Protein AF-0000000087424958 (afdb_homodimer)

Secondary structure (DSSP, 8-state):
--------------------TT----GGGGGSTTB-TTHHHHS-HHHHHHHHHHHT--HHHHHT--GGGS-HHHHHHHHHHHHHTT-HHHHHHHHHHHHT-SS--TTB-HHHHHHHHHHHHHHTT-HHHHHHHHHHHHHH-TT-HHHHHHHHHHHHHHTTS--HHHHHHHHH-TT-HHHHHHHHHHHHHTT-HHHHHHHHHHHHHHHHHHT-HHHHHHHHHHHHHHHHS--------------/--------------------TT----GGGGGSTTB-TTHHHHS-HHHHHHHHHHHT--HHHHHT--GGGS-HHHHHHHHHHHHHTT-HHHHHHHHHHHHT-SS--TTB-HHHHHHHHHHHHHHTT-HHHHHHHHHHHHHH-TT-HHHHHHHHHHHHHHTTS--HHHHHHHHH-TT-HHHHHHHHHHHHHTT-HHHHHHHHHHHHHHHHHHT-HHHHHHHHHHHHHHHHS--------------

Foldseek 3Di:
DCPPPPPPDDPCPPCPDDPDPVPVDCLVCLPDFFFPVCCVVPDDPVRSVLLVCLLQDDPVVLVPDDLVPDALSNLQSNLNNCVVVVNLVVSLVSLVVSLPDPDDDPTTDNLRSLLVSLVSCVVVVVLVVSLVSLVVSCVVVVVPLSSLLSNQLSVCVVVPHDNVSVVVSCVVPVLDLVSLLVSLVVCVVVVVLVVSVVSLVSSCVSCVVNVPVVSVVSSVVVVVVSVPPDPPPPPPPPPPPPD/DPPPPPPPPDPPPVPPDPPDPVPVDCLVCLPDFFWPVCCVVPDDPVRSVLLVCLLQDDPVVLVPDDLVVDALSNLQSNLNNCVVVVNLVVSLVSLVVSLPDPDDDPTTDNLRSLLVSLVSCVVVVVLVVSLVSLVVSCVVVVVPLSSLLSNQLSVCVVVPHDNVSVVVSCVVPVLDLVSLLVSLVVCVVVVVLVVSVVSLVSSCVSCVVNVPVVSVVVSVVVVVVSVPPDPPPPPPPPPPPPD

Structure (mmCIF, N/CA/C/O backbone):
data_AF-0000000087424958-model_v1
#
loop_
_entity.id
_entity.type
_entity.pdbx_description
1 polymer 'Tetratricopeptide repeat protein'
#
loop_
_atom_site.group_PDB
_atom_site.id
_atom_site.type_symbol
_atom_site.label_atom_id
_atom_site.label_alt_id
_atom_site.label_comp_id
_atom_site.label_asym_id
_atom_site.label_entity_id
_atom_site.label_seq_id
_atom_site.pdbx_PDB_ins_code
_atom_site.Cartn_x
_atom_site.Cartn_y
_atom_site.Cartn_z
_atom_site.occupancy
_atom_site.B_iso_or_equiv
_atom_site.auth_seq_id
_atom_site.auth_comp_id
_atom_site.auth_asym_id
_atom_site.auth_atom_id
_atom_site.pdbx_PDB_model_num
ATOM 1 N N . MET A 1 1 ? 27.172 68.875 25.125 1 27.11 1 MET A N 1
ATOM 2 C CA . MET A 1 1 ? 26.266 68.562 24.031 1 27.11 1 MET A CA 1
ATOM 3 C C . MET A 1 1 ? 26.5 67.125 23.5 1 27.11 1 MET A C 1
ATOM 5 O O . MET A 1 1 ? 27.469 66.875 22.766 1 27.11 1 MET A O 1
ATOM 9 N N . ASP A 1 2 ? 26.484 66.125 24.422 1 27.16 2 ASP A N 1
ATOM 10 C CA . ASP A 1 2 ? 27 64.812 24.609 1 27.16 2 ASP A CA 1
ATOM 11 C C . ASP A 1 2 ? 26.281 63.812 23.688 1 27.16 2 ASP A C 1
ATOM 13 O O . ASP A 1 2 ? 25.094 63.531 23.875 1 27.16 2 ASP A O 1
ATOM 17 N N . ASP A 1 3 ? 26.516 64 22.328 1 30.28 3 ASP A N 1
ATOM 18 C CA . ASP A 1 3 ? 25.922 63.375 21.172 1 30.28 3 ASP A CA 1
ATOM 19 C C . ASP A 1 3 ? 26.031 61.844 21.266 1 30.28 3 ASP A C 1
ATOM 21 O O . ASP A 1 3 ? 27.125 61.281 21.156 1 30.28 3 ASP A O 1
ATOM 25 N N . THR A 1 4 ? 25.312 61.312 22.25 1 31.52 4 THR A N 1
ATOM 26 C CA . THR A 1 4 ? 25.281 59.906 22.609 1 31.52 4 THR A CA 1
ATOM 27 C C . THR A 1 4 ? 25 59.031 21.391 1 31.52 4 THR A C 1
ATOM 29 O O . THR A 1 4 ? 23.938 59.125 20.781 1 31.52 4 THR A O 1
ATOM 32 N N . THR A 1 5 ? 26.047 58.75 20.625 1 31.78 5 THR A N 1
ATOM 33 C CA . THR A 1 5 ? 26.125 57.938 19.406 1 31.78 5 THR A CA 1
ATOM 34 C C . THR A 1 5 ? 25.438 56.594 19.625 1 31.78 5 THR A C 1
ATOM 36 O O . THR A 1 5 ? 25.781 55.875 20.562 1 31.78 5 THR A O 1
ATOM 39 N N . ILE A 1 6 ? 24.172 56.5 19.203 1 34.47 6 ILE A N 1
ATOM 40 C CA . ILE A 1 6 ? 23.281 55.312 19.203 1 34.47 6 ILE A CA 1
ATOM 41 C C . ILE A 1 6 ? 24 54.125 18.609 1 34.47 6 ILE A C 1
ATOM 43 O O . ILE A 1 6 ? 24.5 54.188 17.484 1 34.47 6 ILE A O 1
ATOM 47 N N . ASP A 1 7 ? 24.656 53.25 19.406 1 30 7 ASP A N 1
ATOM 48 C CA . ASP A 1 7 ? 25.344 52.031 19.047 1 30 7 ASP A CA 1
ATOM 49 C C . ASP A 1 7 ? 24.422 51.094 18.266 1 30 7 ASP A C 1
ATOM 51 O O . ASP A 1 7 ? 23.359 50.719 18.766 1 30 7 ASP A O 1
ATOM 55 N N . PRO A 1 8 ? 24.453 51.062 16.906 1 28.62 8 PRO A N 1
ATOM 56 C CA . PRO A 1 8 ? 23.578 50.25 16.047 1 28.62 8 PRO A CA 1
ATOM 57 C C . PRO A 1 8 ? 23.562 48.781 16.422 1 28.62 8 PRO A C 1
ATOM 59 O O . PRO A 1 8 ? 24.609 48.219 16.766 1 28.62 8 PRO A O 1
ATOM 62 N N . GLN A 1 9 ? 22.516 48.281 17.125 1 25.95 9 GLN A N 1
ATOM 63 C CA . GLN A 1 9 ? 22.188 46.938 17.562 1 25.95 9 GLN A CA 1
ATOM 64 C C . GLN A 1 9 ? 22.391 45.906 16.422 1 25.95 9 GLN A C 1
ATOM 66 O O . GLN A 1 9 ? 21.922 46.125 15.312 1 25.95 9 GLN A O 1
ATOM 71 N N . THR A 1 10 ? 23.516 45.094 16.422 1 26.27 10 THR A N 1
ATOM 72 C CA . THR A 1 10 ? 24.031 44 15.594 1 26.27 10 THR A CA 1
ATOM 73 C C . THR A 1 10 ? 22.969 42.938 15.398 1 26.27 10 THR A C 1
ATOM 75 O O . THR A 1 10 ? 22.453 42.375 16.375 1 26.27 10 THR A O 1
ATOM 78 N N . PRO A 1 11 ? 22.266 42.844 14.188 1 26.3 11 PRO A N 1
ATOM 79 C CA . PRO A 1 11 ? 21.234 41.875 13.844 1 26.3 11 PRO A CA 1
ATOM 80 C C . PRO A 1 11 ? 21.703 40.438 13.984 1 26.3 11 PRO A C 1
ATOM 82 O O . PRO A 1 11 ? 22.812 40.094 13.57 1 26.3 11 PRO A O 1
ATOM 85 N N . HIS A 1 12 ? 21.562 39.75 15.109 1 25.73 12 HIS A N 1
ATOM 86 C CA . HIS A 1 12 ? 21.891 38.375 15.352 1 25.73 12 HIS A CA 1
ATOM 87 C C . HIS A 1 12 ? 21.281 37.469 14.281 1 25.73 12 HIS A C 1
ATOM 89 O O . HIS A 1 12 ? 20.062 37.281 14.211 1 25.73 12 HIS A O 1
ATOM 95 N N . ASN A 1 13 ? 21.891 37.375 13.07 1 24.31 13 ASN A N 1
ATOM 96 C CA . ASN A 1 13 ? 21.719 36.469 11.945 1 24.31 13 ASN A CA 1
ATOM 97 C C . ASN A 1 13 ? 21.719 35 12.391 1 24.31 13 ASN A C 1
ATOM 99 O O . ASN A 1 13 ? 22.781 34.406 12.625 1 24.31 13 ASN A O 1
ATOM 103 N N . SER A 1 14 ? 20.969 34.562 13.367 1 23.72 14 SER A N 1
ATOM 104 C CA . SER A 1 14 ? 21.062 33.156 13.797 1 23.72 14 SER A CA 1
ATOM 105 C C . SER A 1 14 ? 20.906 32.219 12.617 1 23.72 14 SER A C 1
ATOM 107 O O . SER A 1 14 ? 19.859 32.188 11.969 1 23.72 14 SER A O 1
ATOM 109 N N . LYS A 1 15 ? 22.047 31.766 11.977 1 29.19 15 LYS A N 1
ATOM 110 C CA . LYS A 1 15 ? 22.297 30.688 11.031 1 29.19 15 LYS A CA 1
ATOM 111 C C . LYS A 1 15 ? 21.531 29.422 11.422 1 29.19 15 LYS A C 1
ATOM 113 O O . LYS A 1 15 ? 21.906 28.734 12.375 1 29.19 15 LYS A O 1
ATOM 118 N N . GLN A 1 16 ? 20.25 29.312 11.289 1 27.45 16 GLN A N 1
ATOM 119 C CA . GLN A 1 16 ? 19.672 27.984 11.523 1 27.45 16 GLN A CA 1
ATOM 120 C C . GLN A 1 16 ? 20.438 26.906 10.766 1 27.45 16 GLN A C 1
ATOM 122 O O . GLN A 1 16 ? 20.719 27.062 9.578 1 27.45 16 GLN A O 1
ATOM 127 N N . PRO A 1 17 ? 21.188 25.922 11.328 1 28.5 17 PRO A N 1
ATOM 128 C CA . PRO A 1 17 ? 22.125 25.016 10.688 1 28.5 17 PRO A CA 1
ATOM 129 C C . PRO A 1 17 ? 21.547 24.344 9.438 1 28.5 17 PRO A C 1
ATOM 131 O O . PRO A 1 17 ? 20.344 24.109 9.359 1 28.5 17 PRO A O 1
ATOM 134 N N . ARG A 1 18 ? 22.172 24.5 8.242 1 28.48 18 ARG A N 1
ATOM 135 C CA . ARG A 1 18 ? 22.047 23.812 6.957 1 28.48 18 ARG A CA 1
ATOM 136 C C . ARG A 1 18 ? 21.969 22.312 7.137 1 28.48 18 ARG A C 1
ATOM 138 O O . ARG A 1 18 ? 22.922 21.688 7.629 1 28.48 18 ARG A O 1
ATOM 145 N N . ARG A 1 19 ? 20.875 21.703 7.43 1 31 19 ARG A N 1
ATOM 146 C CA . ARG A 1 19 ? 20.875 20.25 7.426 1 31 19 ARG A CA 1
ATOM 147 C C . ARG A 1 19 ? 21.656 19.703 6.242 1 31 19 ARG A C 1
ATOM 149 O O . ARG A 1 19 ? 21.406 20.078 5.094 1 31 19 ARG A O 1
ATOM 156 N N . SER A 1 20 ? 22.984 19.281 6.406 1 27.84 20 SER A N 1
ATOM 157 C CA . SER A 1 20 ? 23.953 18.812 5.418 1 27.84 20 SER A CA 1
ATOM 158 C C . SER A 1 20 ? 23.328 17.812 4.461 1 27.84 20 SER A C 1
ATOM 160 O O . SER A 1 20 ? 22.5 16.984 4.863 1 27.84 20 SER A O 1
ATOM 162 N N . ILE A 1 21 ? 23.391 17.875 3.168 1 31.47 21 ILE A N 1
ATOM 163 C CA . ILE A 1 21 ? 23.188 17.047 1.989 1 31.47 21 ILE A CA 1
ATOM 164 C C . ILE A 1 21 ? 23.75 15.648 2.24 1 31.47 21 ILE A C 1
ATOM 166 O O . ILE A 1 21 ? 23.266 14.664 1.678 1 31.47 21 ILE A O 1
ATOM 170 N N . GLU A 1 22 ? 24.953 15.422 2.832 1 31.11 22 GLU A N 1
ATOM 171 C CA . GLU A 1 22 ? 25.688 14.195 3.139 1 31.11 22 GLU A CA 1
ATOM 172 C C . GLU A 1 22 ? 24.812 13.211 3.908 1 31.11 22 GLU A C 1
ATOM 174 O O . GLU A 1 22 ? 25.031 11.992 3.844 1 31.11 22 GLU A O 1
ATOM 179 N N . ASP A 1 23 ? 24.203 13.625 5.008 1 33.53 23 ASP A N 1
ATOM 180 C CA . ASP A 1 23 ? 23.469 12.68 5.844 1 33.53 23 ASP A CA 1
ATOM 181 C C . ASP A 1 23 ? 22.203 12.188 5.137 1 33.53 23 ASP A C 1
ATOM 183 O O . ASP A 1 23 ? 21.094 12.477 5.578 1 33.53 23 ASP A O 1
ATOM 187 N N . ASN A 1 24 ? 22.109 12.297 3.9 1 34.59 24 ASN A N 1
ATOM 188 C CA . ASN A 1 24 ? 21 11.828 3.072 1 34.59 24 ASN A CA 1
ATOM 189 C C . ASN A 1 24 ? 20.609 10.398 3.43 1 34.59 24 ASN A C 1
ATOM 191 O O . ASN A 1 24 ? 21.078 9.445 2.814 1 34.59 24 ASN A O 1
ATOM 195 N N . TYR A 1 25 ? 20.641 9.969 4.605 1 39.06 25 TYR A N 1
ATOM 196 C CA . TYR A 1 25 ? 20.219 8.688 5.16 1 39.06 25 TYR A CA 1
ATOM 197 C C . TYR A 1 25 ? 19.078 8.086 4.352 1 39.06 25 TYR A C 1
ATOM 199 O O . TYR A 1 25 ? 18.312 8.812 3.711 1 39.06 25 TYR A O 1
ATOM 207 N N . PRO A 1 26 ? 19.016 6.598 4.273 1 46.12 26 PRO A N 1
ATOM 208 C CA . PRO A 1 26 ? 18.234 5.68 3.453 1 46.12 26 PRO A CA 1
ATOM 209 C C . PRO A 1 26 ? 16.734 6 3.486 1 46.12 26 PRO A C 1
ATOM 211 O O . PRO A 1 26 ? 15.984 5.355 4.223 1 46.12 26 PRO A O 1
ATOM 214 N N . GLU A 1 27 ? 16.453 7.195 3.336 1 52.41 27 GLU A N 1
ATOM 215 C CA . GLU A 1 27 ? 15.078 7.621 3.07 1 52.41 27 GLU A CA 1
ATOM 216 C C . GLU A 1 27 ? 14.359 6.633 2.158 1 52.41 27 GLU A C 1
ATOM 218 O O . GLU A 1 27 ? 13.125 6.566 2.15 1 52.41 27 GLU A O 1
ATOM 223 N N . TYR A 1 28 ? 15.164 5.68 1.68 1 55.03 28 TYR A N 1
ATOM 224 C CA . TYR A 1 28 ? 14.57 4.816 0.669 1 55.03 28 TYR A CA 1
ATOM 225 C C . TYR A 1 28 ? 13.641 3.791 1.31 1 55.03 28 TYR A C 1
ATOM 227 O O . TYR A 1 28 ? 12.68 3.334 0.68 1 55.03 28 TYR A O 1
ATOM 235 N N . LEU A 1 29 ? 13.867 3.615 2.646 1 56.5 29 LEU A N 1
ATOM 236 C CA . LEU A 1 29 ? 13.031 2.588 3.258 1 56.5 29 LEU A CA 1
ATOM 237 C C . LEU A 1 29 ? 11.609 3.102 3.477 1 56.5 29 LEU A C 1
ATOM 239 O O . LEU A 1 29 ? 10.664 2.312 3.562 1 56.5 29 LEU A O 1
ATOM 243 N N . GLU A 1 30 ? 11.422 4.414 3.568 1 56.62 30 GLU A N 1
ATOM 244 C CA . GLU A 1 30 ? 10.141 5.023 3.91 1 56.62 30 GLU A CA 1
ATOM 245 C C . GLU A 1 30 ? 9.078 4.691 2.867 1 56.62 30 GLU A C 1
ATOM 247 O O . GLU A 1 30 ? 7.883 4.703 3.168 1 56.62 30 GLU A O 1
ATOM 252 N N . HIS A 1 31 ? 9.547 4.215 1.834 1 58.34 31 HIS A N 1
ATOM 253 C CA . HIS A 1 31 ? 8.562 3.969 0.79 1 58.34 31 HIS A CA 1
ATOM 254 C C . HIS A 1 31 ? 8.641 2.533 0.285 1 58.34 31 HIS A C 1
ATOM 256 O O . HIS A 1 31 ? 8.18 2.23 -0.818 1 58.34 31 HIS A O 1
ATOM 262 N N . GLU A 1 32 ? 9.102 1.731 1.261 1 68.12 32 GLU A N 1
ATOM 263 C CA . GLU A 1 32 ? 9.219 0.323 0.896 1 68.12 32 GLU A CA 1
ATOM 264 C C . GLU A 1 32 ? 8.203 -0.528 1.657 1 68.12 32 GLU A C 1
ATOM 266 O O . GLU A 1 32 ? 7.777 -0.16 2.752 1 68.12 32 GLU A O 1
ATOM 271 N N . TYR A 1 33 ? 7.945 -1.663 1.021 1 76.81 33 TYR A N 1
ATOM 272 C CA . TYR A 1 33 ? 6.98 -2.586 1.607 1 76.81 33 TYR A CA 1
ATOM 273 C C . TYR A 1 33 ? 7.496 -3.146 2.928 1 76.81 33 TYR A C 1
ATOM 275 O O . TYR A 1 33 ? 8.641 -3.602 3.012 1 76.81 33 TYR A O 1
ATOM 283 N N . GLY A 1 34 ? 6.691 -3.047 3.9 1 87.06 34 GLY A N 1
ATOM 284 C CA . GLY A 1 34 ? 7.008 -3.68 5.172 1 87.06 34 GLY A CA 1
ATOM 285 C C . GLY A 1 34 ? 7.664 -2.734 6.16 1 87.06 34 GLY A C 1
ATOM 286 O O . GLY A 1 34 ? 7.977 -3.125 7.285 1 87.06 34 GLY A O 1
ATOM 287 N N . TYR A 1 35 ? 7.816 -1.431 5.738 1 86.19 35 TYR A N 1
ATOM 288 C CA . TYR A 1 35 ? 8.453 -0.466 6.625 1 86.19 35 TYR A CA 1
ATOM 289 C C . TYR A 1 35 ? 7.527 0.71 6.91 1 86.19 35 TYR A C 1
ATOM 291 O O . TYR A 1 35 ? 6.824 1.186 6.016 1 86.19 35 TYR A O 1
ATOM 299 N N . ALA A 1 36 ? 7.668 1.086 8.164 1 77.44 36 ALA A N 1
ATOM 300 C CA . ALA A 1 36 ? 6.938 2.293 8.539 1 77.44 36 ALA A CA 1
ATOM 301 C C . ALA A 1 36 ? 7.578 3.537 7.934 1 77.44 36 ALA A C 1
ATOM 303 O O . ALA A 1 36 ? 8.789 3.57 7.707 1 77.44 36 ALA A O 1
ATOM 304 N N . TYR A 1 37 ? 6.738 4.539 7.66 1 67.25 37 TYR A N 1
ATOM 305 C CA . TYR A 1 37 ? 7.207 5.77 7.035 1 67.25 37 TYR A CA 1
ATOM 306 C C . TYR A 1 37 ? 8.203 6.496 7.938 1 67.25 37 TYR A C 1
ATOM 308 O O . TYR A 1 37 ? 9.047 7.25 7.453 1 67.25 37 TYR A O 1
ATOM 316 N N . GLU A 1 38 ? 8.156 6.238 9.227 1 69.94 38 GLU A N 1
ATOM 317 C CA . GLU A 1 38 ? 8.977 6.984 10.18 1 69.94 38 GLU A CA 1
ATOM 318 C C . GLU A 1 38 ? 10.242 6.215 10.539 1 69.94 38 GLU A C 1
ATOM 320 O O . GLU A 1 38 ? 10.883 6.5 11.555 1 69.94 38 GLU A O 1
ATOM 325 N N . VAL A 1 39 ? 10.531 5.277 9.797 1 78.69 39 VAL A N 1
ATOM 326 C CA . VAL A 1 39 ? 11.68 4.43 10.109 1 78.69 39 VAL A CA 1
ATOM 327 C C . VAL A 1 39 ? 12.898 5.301 10.398 1 78.69 39 VAL A C 1
ATOM 329 O O . VAL A 1 39 ? 13.609 5.078 11.383 1 78.69 39 VAL A O 1
ATOM 332 N N . ALA A 1 40 ? 13.125 6.344 9.625 1 72.19 40 ALA A N 1
ATOM 333 C CA . ALA A 1 40 ? 14.289 7.199 9.789 1 72.19 40 ALA A CA 1
ATOM 334 C C . ALA A 1 40 ? 14.211 8 11.078 1 72.19 40 ALA A C 1
ATOM 336 O O . ALA A 1 40 ? 15.234 8.406 11.633 1 72.19 40 ALA A O 1
ATOM 337 N N . ASP A 1 41 ? 13.102 8.227 11.578 1 72.5 41 ASP A N 1
ATOM 338 C CA . ASP A 1 41 ? 12.898 9.023 12.781 1 72.5 41 ASP A CA 1
ATOM 339 C C . ASP A 1 41 ? 13.047 8.172 14.039 1 72.5 41 ASP A C 1
ATOM 341 O O . ASP A 1 41 ? 13.336 8.688 15.117 1 72.5 41 ASP A O 1
ATOM 345 N N . VAL A 1 42 ? 12.836 6.945 13.898 1 76.19 42 VAL A N 1
ATOM 346 C CA . VAL A 1 42 ? 12.734 6.062 15.055 1 76.19 42 VAL A CA 1
ATOM 347 C C . VAL A 1 42 ? 14.047 5.301 15.242 1 76.19 42 VAL A C 1
ATOM 349 O O . VAL A 1 42 ? 14.516 5.129 16.359 1 76.19 42 VAL A O 1
ATOM 352 N N . MET A 1 43 ? 14.617 4.898 14.141 1 85.5 43 MET A N 1
ATOM 353 C CA . MET A 1 43 ? 15.781 4.016 14.211 1 85.5 43 MET A CA 1
ATOM 354 C C . MET A 1 43 ? 17.078 4.824 14.25 1 85.5 43 MET A C 1
ATOM 356 O O . MET A 1 43 ? 17.156 5.891 13.641 1 85.5 43 MET A O 1
ATOM 360 N N . SER A 1 44 ? 18.062 4.332 14.961 1 88.5 44 SER A N 1
ATOM 361 C CA . SER A 1 44 ? 19.391 4.941 14.961 1 88.5 44 SER A CA 1
ATOM 362 C C . SER A 1 44 ? 20.109 4.684 13.648 1 88.5 44 SER A C 1
ATOM 364 O O . SER A 1 44 ? 19.766 3.768 12.906 1 88.5 44 SER A O 1
ATOM 366 N N . GLN A 1 45 ? 21.062 5.516 13.453 1 86 45 GLN A N 1
ATOM 367 C CA . GLN A 1 45 ? 21.891 5.328 12.258 1 86 45 GLN A CA 1
ATOM 368 C C . GLN A 1 45 ? 22.547 3.955 12.25 1 86 45 GLN A C 1
ATOM 370 O O . GLN A 1 45 ? 22.625 3.301 11.211 1 86 45 GLN A O 1
ATOM 375 N N . ALA A 1 46 ? 23.016 3.561 13.352 1 90.75 46 ALA A N 1
ATOM 376 C CA . ALA A 1 46 ? 23.672 2.262 13.461 1 90.75 46 ALA A CA 1
ATOM 377 C C . ALA A 1 46 ? 22.719 1.13 13.102 1 90.75 46 ALA A C 1
ATOM 379 O O . ALA A 1 46 ? 23.094 0.177 12.414 1 90.75 46 ALA A O 1
ATOM 380 N N . GLU A 1 47 ? 21.516 1.195 13.578 1 93 47 GLU A N 1
ATOM 381 C CA . GLU A 1 47 ? 20.516 0.182 13.289 1 93 47 GLU A CA 1
ATOM 382 C C . GLU A 1 47 ? 20.172 0.155 11.797 1 93 47 GLU A C 1
ATOM 384 O O . GLU A 1 47 ? 20.016 -0.917 11.211 1 93 47 GLU A O 1
ATOM 389 N N . ILE A 1 48 ? 20.094 1.265 11.227 1 89.19 48 ILE A N 1
ATOM 390 C CA . ILE A 1 48 ? 19.797 1.372 9.805 1 89.19 48 ILE A CA 1
ATOM 391 C C . ILE A 1 48 ? 20.938 0.792 8.992 1 89.19 48 ILE A C 1
ATOM 393 O O . ILE A 1 48 ? 20.719 0.072 8.016 1 89.19 48 ILE A O 1
ATOM 397 N N . MET A 1 49 ? 22.094 1.129 9.375 1 89.5 49 MET A N 1
ATOM 398 C CA . MET A 1 49 ? 23.266 0.605 8.672 1 89.5 49 MET A CA 1
ATOM 399 C C . MET A 1 49 ? 23.328 -0.916 8.773 1 89.5 49 MET A C 1
ATOM 401 O O . MET A 1 49 ? 23.625 -1.595 7.789 1 89.5 49 MET A O 1
ATOM 405 N N . ARG A 1 50 ? 23.109 -1.398 9.883 1 94 50 ARG A N 1
ATOM 406 C CA . ARG A 1 50 ? 23.078 -2.848 10.055 1 94 50 ARG A CA 1
ATOM 407 C C . ARG A 1 50 ? 22.016 -3.486 9.172 1 94 50 ARG A C 1
ATOM 409 O O . ARG A 1 50 ? 22.25 -4.535 8.57 1 94 50 ARG A O 1
ATOM 416 N N . HIS A 1 51 ? 20.875 -2.938 9.188 1 93.75 51 HIS A N 1
ATOM 417 C CA . HIS A 1 51 ? 19.797 -3.402 8.312 1 93.75 51 HIS A CA 1
ATOM 418 C C . HIS A 1 51 ? 20.25 -3.445 6.859 1 93.75 51 HIS A C 1
ATOM 420 O O . HIS A 1 51 ? 20.016 -4.434 6.16 1 93.75 51 HIS A O 1
ATOM 426 N N . GLU A 1 52 ? 20.844 -2.42 6.434 1 89.19 52 GLU A N 1
ATOM 427 C CA . GLU A 1 52 ? 21.328 -2.332 5.059 1 89.19 52 GLU A CA 1
ATOM 428 C C . GLU A 1 52 ? 22.359 -3.412 4.77 1 89.19 52 GLU A C 1
ATOM 430 O O . GLU A 1 52 ? 22.359 -4.02 3.697 1 89.19 52 GLU A O 1
ATOM 435 N N . GLU A 1 53 ? 23.219 -3.576 5.621 1 93.06 53 GLU A N 1
ATOM 436 C CA . GLU A 1 53 ? 24.219 -4.629 5.484 1 93.06 53 GLU A CA 1
ATOM 437 C C . GLU A 1 53 ? 23.562 -5.996 5.305 1 93.06 53 GLU A C 1
ATOM 439 O O . GLU A 1 53 ? 23.984 -6.781 4.449 1 93.06 53 GLU A O 1
ATOM 444 N N . LEU A 1 54 ? 22.609 -6.293 6.082 1 96.31 54 LEU A N 1
ATOM 445 C CA . LEU A 1 54 ? 21.891 -7.562 5.996 1 96.31 54 LEU A CA 1
ATOM 446 C C . LEU A 1 54 ? 21.141 -7.68 4.668 1 96.31 54 LEU A C 1
ATOM 448 O O . LEU A 1 54 ? 21.172 -8.734 4.027 1 96.31 54 LEU A O 1
ATOM 452 N N . LEU A 1 55 ? 20.531 -6.645 4.27 1 93.31 55 LEU A N 1
ATOM 453 C CA . LEU A 1 55 ? 19.75 -6.598 3.041 1 93.31 55 LEU A CA 1
ATOM 454 C C . LEU A 1 55 ? 20.609 -6.93 1.829 1 93.31 55 LEU A C 1
ATOM 456 O O . LEU A 1 55 ? 20.141 -7.547 0.872 1 93.31 55 LEU A O 1
ATOM 460 N N . HIS A 1 56 ? 21.875 -6.598 1.92 1 92.5 56 HIS A N 1
ATOM 461 C CA . HIS A 1 56 ? 22.75 -6.762 0.765 1 92.5 56 HIS A CA 1
ATOM 462 C C . HIS A 1 56 ? 23.797 -7.848 1.011 1 92.5 56 HIS A C 1
ATOM 464 O O . HIS A 1 56 ? 24.766 -7.957 0.263 1 92.5 56 HIS A O 1
ATOM 470 N N . ALA A 1 57 ? 23.594 -8.602 2.029 1 95.44 57 ALA A N 1
ATOM 471 C CA . ALA A 1 57 ? 24.531 -9.664 2.373 1 95.44 57 ALA A CA 1
ATOM 472 C C . ALA A 1 57 ? 24.516 -10.773 1.32 1 95.44 57 ALA A C 1
ATOM 474 O O . ALA A 1 57 ? 23.531 -10.938 0.603 1 95.44 57 ALA A O 1
ATOM 475 N N . ASP A 1 58 ? 25.625 -11.484 1.237 1 96.25 58 ASP A N 1
ATOM 476 C CA . ASP A 1 58 ? 25.703 -12.633 0.333 1 96.25 58 ASP A CA 1
ATOM 477 C C . ASP A 1 58 ? 25.203 -13.906 1.02 1 96.25 58 ASP A C 1
ATOM 479 O O . ASP A 1 58 ? 24.891 -13.891 2.209 1 96.25 58 ASP A O 1
ATOM 483 N N . THR A 1 59 ? 25.109 -14.938 0.193 1 97.38 59 THR A N 1
ATOM 484 C CA . THR A 1 59 ? 24.547 -16.203 0.66 1 97.38 59 THR A CA 1
ATOM 485 C C . THR A 1 59 ? 25.328 -16.719 1.868 1 97.38 59 THR A C 1
ATOM 487 O O . THR A 1 59 ? 24.719 -17.141 2.861 1 97.38 59 THR A O 1
ATOM 490 N N . ALA A 1 60 ? 26.656 -16.672 1.809 1 97.12 60 ALA A N 1
ATOM 491 C CA . ALA A 1 60 ? 27.484 -17.203 2.891 1 97.12 60 ALA A CA 1
ATOM 492 C C . ALA A 1 60 ? 27.219 -16.453 4.195 1 97.12 60 ALA A C 1
ATOM 494 O O . ALA A 1 60 ? 27.094 -17.062 5.258 1 97.12 60 ALA A O 1
ATOM 495 N N . THR A 1 61 ? 27.188 -15.156 4.117 1 97.56 61 THR A N 1
ATOM 496 C CA . THR A 1 61 ? 26.906 -14.328 5.285 1 97.56 61 THR A CA 1
ATOM 497 C C . THR A 1 61 ? 25.547 -14.672 5.875 1 97.56 61 THR A C 1
ATOM 499 O O . THR A 1 61 ? 25.406 -14.836 7.086 1 97.56 61 THR A O 1
ATOM 502 N N . LEU A 1 62 ? 24.531 -14.812 5.078 1 97.94 62 LEU A N 1
ATOM 503 C CA . LEU A 1 62 ? 23.172 -15.07 5.523 1 97.94 62 LEU A CA 1
ATOM 504 C C . LEU A 1 62 ? 23.062 -16.438 6.176 1 97.94 62 LEU A C 1
ATOM 506 O O . LEU A 1 62 ? 22.375 -16.609 7.184 1 97.94 62 LEU A O 1
ATOM 510 N N . GLU A 1 63 ? 23.703 -17.438 5.574 1 96.69 63 GLU A N 1
ATOM 511 C CA . GLU A 1 63 ? 23.672 -18.781 6.109 1 96.69 63 GLU A CA 1
ATOM 512 C C . GLU A 1 63 ? 24.312 -18.859 7.492 1 96.69 63 GLU A C 1
ATOM 514 O O . GLU A 1 63 ? 23.969 -19.719 8.305 1 96.69 63 GLU A O 1
ATOM 519 N N . GLY A 1 64 ? 25.203 -17.922 7.715 1 96.31 64 GLY A N 1
ATOM 520 C CA . GLY A 1 64 ? 25.906 -17.922 8.984 1 96.31 64 GLY A CA 1
ATOM 521 C C . GLY A 1 64 ? 25.172 -17.188 10.078 1 96.31 64 GLY A C 1
ATOM 522 O O . GLY A 1 64 ? 25.594 -17.203 11.242 1 96.31 64 GLY A O 1
ATOM 523 N N . LEU A 1 65 ? 24.109 -16.562 9.781 1 96.62 65 LEU A N 1
ATOM 524 C CA . LEU A 1 65 ? 23.391 -15.766 10.758 1 96.62 65 LEU A CA 1
ATOM 525 C C . LEU A 1 65 ? 22.578 -16.641 11.695 1 96.62 65 LEU A C 1
ATOM 527 O O . LEU A 1 65 ? 22.016 -17.656 11.281 1 96.62 65 LEU A O 1
ATOM 531 N N . GLU A 1 66 ? 22.562 -16.25 12.914 1 95.25 66 GLU A N 1
ATOM 532 C CA . GLU A 1 66 ? 21.609 -16.812 13.883 1 95.25 66 GLU A CA 1
ATOM 533 C C . GLU A 1 66 ? 20.328 -15.984 13.922 1 95.25 66 GLU A C 1
ATOM 535 O O . GLU A 1 66 ? 20.25 -14.977 14.641 1 95.25 66 GLU A O 1
ATOM 540 N N . LEU A 1 67 ? 19.312 -16.469 13.375 1 94.25 67 LEU A N 1
ATOM 541 C CA . LEU A 1 67 ? 18.078 -15.703 13.18 1 94.25 67 LEU A CA 1
ATOM 542 C C . LEU A 1 67 ? 17.453 -15.336 14.523 1 94.25 67 LEU A C 1
ATOM 544 O O . LEU A 1 67 ? 16.859 -14.266 14.656 1 94.25 67 LEU A O 1
ATOM 548 N N . ASP A 1 68 ? 17.688 -16.156 15.508 1 92.69 68 ASP A N 1
ATOM 549 C CA . ASP A 1 68 ? 17.062 -15.938 16.797 1 92.69 68 ASP A CA 1
ATOM 550 C C . ASP A 1 68 ? 17.641 -14.703 17.5 1 92.69 68 ASP A C 1
ATOM 552 O O . ASP A 1 68 ? 17.047 -14.172 18.438 1 92.69 68 ASP A O 1
ATOM 556 N N . SER A 1 69 ? 18.812 -14.305 17.078 1 94 69 SER A N 1
ATOM 557 C CA . SER A 1 69 ? 19.469 -13.156 17.688 1 94 69 SER A CA 1
ATOM 558 C C . SER A 1 69 ? 19.047 -11.852 17.016 1 94 69 SER A C 1
ATOM 560 O O . SER A 1 69 ? 19.391 -10.766 17.484 1 94 69 SER A O 1
ATOM 562 N N . LEU A 1 70 ? 18.281 -11.969 16 1 95.75 70 LEU A N 1
ATOM 563 C CA . LEU A 1 70 ? 17.891 -10.797 15.227 1 95.75 70 LEU A CA 1
ATOM 564 C C . LEU A 1 70 ? 16.484 -10.328 15.633 1 95.75 70 LEU A C 1
ATOM 566 O O . LEU A 1 70 ? 15.617 -11.148 15.914 1 95.75 70 LEU A O 1
ATOM 570 N N . ASP A 1 71 ? 16.297 -9.031 15.641 1 94.19 71 ASP A N 1
ATOM 571 C CA . ASP A 1 71 ? 14.945 -8.508 15.805 1 94.19 71 ASP A CA 1
ATOM 572 C C . ASP A 1 71 ? 14.18 -8.539 14.484 1 94.19 71 ASP A C 1
ATOM 574 O O . ASP A 1 71 ? 14.734 -8.914 13.453 1 94.19 71 ASP A O 1
ATOM 578 N N . ASP A 1 72 ? 12.906 -8.172 14.5 1 94.69 72 ASP A N 1
ATOM 579 C CA . ASP A 1 72 ? 12.047 -8.336 13.328 1 94.69 72 ASP A CA 1
ATOM 580 C C . ASP A 1 72 ? 12.461 -7.395 12.203 1 94.69 72 ASP A C 1
ATOM 582 O O . ASP A 1 72 ? 12.273 -7.703 11.023 1 94.69 72 ASP A O 1
ATOM 586 N N . PHE A 1 73 ? 12.953 -6.203 12.578 1 94.5 73 PHE A N 1
ATOM 587 C CA . PHE A 1 73 ? 13.477 -5.285 11.578 1 94.5 73 PHE A CA 1
ATOM 588 C C . PHE A 1 73 ? 14.633 -5.918 10.812 1 94.5 73 PHE A C 1
ATOM 590 O O . PHE A 1 73 ? 14.672 -5.871 9.578 1 94.5 73 PHE A O 1
ATOM 597 N N . GLN A 1 74 ? 15.477 -6.535 11.469 1 96.19 74 GLN A N 1
ATOM 598 C CA . GLN A 1 74 ? 16.609 -7.23 10.883 1 96.19 74 GLN A CA 1
ATOM 599 C C . GLN A 1 74 ? 16.172 -8.484 10.133 1 96.19 74 GLN A C 1
ATOM 601 O O . GLN A 1 74 ? 16.672 -8.773 9.039 1 96.19 74 GLN A O 1
ATOM 606 N N . LYS A 1 75 ? 15.289 -9.219 10.688 1 97.44 75 LYS A N 1
ATOM 607 C CA . LYS A 1 75 ? 14.789 -10.414 10.016 1 97.44 75 LYS A CA 1
ATOM 608 C C . LYS A 1 75 ? 14.172 -10.062 8.664 1 97.44 75 LYS A C 1
ATOM 610 O O . LYS A 1 75 ? 14.32 -10.812 7.695 1 97.44 75 LYS A O 1
ATOM 615 N N . TRP A 1 76 ? 13.414 -8.953 8.68 1 96 76 TRP A N 1
ATOM 616 C CA . TRP A 1 76 ? 12.812 -8.555 7.414 1 96 76 TRP A CA 1
ATOM 617 C C . TRP A 1 76 ? 13.891 -8.25 6.375 1 96 76 TRP A C 1
ATOM 619 O O . TRP A 1 76 ? 13.742 -8.594 5.203 1 96 76 TRP A O 1
ATOM 629 N N . ALA A 1 77 ? 14.984 -7.668 6.777 1 95.31 77 ALA A N 1
ATOM 630 C CA . ALA A 1 77 ? 16.109 -7.445 5.875 1 95.31 77 ALA A CA 1
ATOM 631 C C . ALA A 1 77 ? 16.656 -8.773 5.348 1 95.31 77 ALA A C 1
ATOM 633 O O . ALA A 1 77 ? 16.922 -8.906 4.152 1 95.31 77 ALA A O 1
ATOM 634 N N . VAL A 1 78 ? 16.812 -9.68 6.191 1 97.75 78 VAL A N 1
ATOM 635 C CA . VAL A 1 78 ? 17.344 -10.984 5.824 1 97.75 78 VAL A CA 1
ATOM 636 C C . VAL A 1 78 ? 16.391 -11.672 4.848 1 97.75 78 VAL A C 1
ATOM 638 O O . VAL A 1 78 ? 16.812 -12.242 3.844 1 97.75 78 VAL A O 1
ATOM 641 N N . ALA A 1 79 ? 15.094 -11.656 5.16 1 97.38 79 ALA A N 1
ATOM 642 C CA . ALA A 1 79 ? 14.102 -12.234 4.262 1 97.38 79 ALA A CA 1
ATOM 643 C C . ALA A 1 79 ? 14.203 -11.625 2.867 1 97.38 79 ALA A C 1
ATOM 645 O O . ALA A 1 79 ? 14.281 -12.344 1.869 1 97.38 79 ALA A O 1
ATOM 646 N N . ARG A 1 80 ? 14.273 -10.352 2.799 1 93.12 80 ARG A N 1
ATOM 647 C CA . ARG A 1 80 ? 14.359 -9.648 1.524 1 93.12 80 ARG A CA 1
ATOM 648 C C . ARG A 1 80 ? 15.672 -9.977 0.809 1 93.12 80 ARG A C 1
ATOM 650 O O . ARG A 1 80 ? 15.711 -10.047 -0.421 1 93.12 80 ARG A O 1
ATOM 657 N N . ALA A 1 81 ? 16.688 -10.18 1.547 1 94.06 81 ALA A N 1
ATOM 658 C CA . ALA A 1 81 ? 17.969 -10.57 0.955 1 94.06 81 ALA A CA 1
ATOM 659 C C . ALA A 1 81 ? 17.859 -11.938 0.285 1 94.06 81 ALA A C 1
ATOM 661 O O . ALA A 1 81 ? 18.344 -12.125 -0.838 1 94.06 81 ALA A O 1
ATOM 662 N N . TRP A 1 82 ? 17.266 -12.852 0.975 1 95.44 82 TRP A N 1
ATOM 663 C CA . TRP A 1 82 ? 17.062 -14.172 0.385 1 95.44 82 TRP A CA 1
ATOM 664 C C . TRP A 1 82 ? 16.266 -14.078 -0.906 1 95.44 82 TRP A C 1
ATOM 666 O O . TRP A 1 82 ? 16.562 -14.758 -1.888 1 95.44 82 TRP A O 1
ATOM 676 N N . ARG A 1 83 ? 15.289 -13.289 -0.889 1 90.62 83 ARG A N 1
ATOM 677 C CA . ARG A 1 83 ? 14.484 -13.102 -2.09 1 90.62 83 ARG A CA 1
ATOM 678 C C . ARG A 1 83 ? 15.32 -12.516 -3.223 1 90.62 83 ARG A C 1
ATOM 680 O O . ARG A 1 83 ? 15.219 -12.961 -4.367 1 90.62 83 ARG A O 1
ATOM 687 N N . ARG A 1 84 ? 16.062 -11.547 -2.898 1 85.69 84 ARG A N 1
ATOM 688 C CA . ARG A 1 84 ? 16.953 -10.922 -3.877 1 85.69 84 ARG A CA 1
ATOM 689 C C . ARG A 1 84 ? 17.891 -11.945 -4.5 1 85.69 84 ARG A C 1
ATOM 691 O O . ARG A 1 84 ? 18.172 -11.891 -5.699 1 85.69 84 ARG A O 1
ATOM 698 N N . LEU A 1 85 ? 18.344 -12.891 -3.719 1 92 85 LEU A N 1
ATOM 699 C CA . LEU A 1 85 ? 19.297 -13.898 -4.148 1 92 85 LEU A CA 1
ATOM 700 C C . LEU A 1 85 ? 18.594 -15.062 -4.832 1 92 85 LEU A C 1
ATOM 702 O O . LEU A 1 85 ? 19.234 -16 -5.309 1 92 85 LEU A O 1
ATOM 706 N N . GLY A 1 86 ? 17.266 -15.039 -4.848 1 91.12 86 GLY A N 1
ATOM 707 C CA . GLY A 1 86 ? 16.484 -16.031 -5.582 1 91.12 86 GLY A CA 1
ATOM 708 C C . GLY A 1 86 ? 16.125 -17.25 -4.754 1 91.12 86 GLY A C 1
ATOM 709 O O . GLY A 1 86 ? 15.625 -18.234 -5.281 1 91.12 86 GLY A O 1
ATOM 710 N N . ASP A 1 87 ? 16.469 -17.172 -3.523 1 94.69 87 ASP A N 1
ATOM 711 C CA . ASP A 1 87 ? 16.125 -18.281 -2.65 1 94.69 87 ASP A CA 1
ATOM 712 C C . ASP A 1 87 ? 14.758 -18.062 -1.991 1 94.69 87 ASP A C 1
ATOM 714 O O . ASP A 1 87 ? 14.688 -17.594 -0.851 1 94.69 87 ASP A O 1
ATOM 718 N N . HIS A 1 88 ? 13.75 -18.547 -2.586 1 93.81 88 HIS A N 1
ATOM 719 C CA . HIS A 1 88 ? 12.375 -18.312 -2.178 1 93.81 88 HIS A CA 1
ATOM 720 C C . HIS A 1 88 ? 12.023 -19.109 -0.925 1 93.81 88 HIS A C 1
ATOM 722 O O . HIS A 1 88 ? 11.281 -18.625 -0.067 1 93.81 88 HIS A O 1
ATOM 728 N N . GLU A 1 89 ? 12.539 -20.266 -0.854 1 95.19 89 GLU A N 1
ATOM 729 C CA . GLU A 1 89 ? 12.242 -21.094 0.31 1 95.19 89 GLU A CA 1
ATOM 730 C C . GLU A 1 89 ? 12.766 -20.453 1.592 1 95.19 89 GLU A C 1
ATOM 732 O O . GLU A 1 89 ? 12.062 -20.406 2.602 1 95.19 89 GLU A O 1
ATOM 737 N N . ARG A 1 90 ? 13.969 -19.969 1.551 1 96 90 ARG A N 1
ATOM 738 C CA . ARG A 1 90 ? 14.531 -19.328 2.734 1 96 90 ARG A CA 1
ATOM 739 C C . ARG A 1 90 ? 13.836 -18 3.021 1 96 90 ARG A C 1
ATOM 741 O O . ARG A 1 90 ? 13.695 -17.609 4.18 1 96 90 ARG A O 1
ATOM 748 N N . PHE A 1 91 ? 13.5 -17.266 2.023 1 97.12 91 PHE A N 1
ATOM 749 C CA . PHE A 1 91 ? 12.656 -16.078 2.217 1 97.12 91 PHE A CA 1
ATOM 750 C C . PHE A 1 91 ? 11.414 -16.422 3.029 1 97.12 91 PHE A C 1
ATOM 752 O O . PHE A 1 91 ? 11.109 -15.758 4.02 1 97.12 91 PHE A O 1
ATOM 759 N N . LEU A 1 92 ? 10.695 -17.5 2.617 1 96.62 92 LEU A N 1
ATOM 760 C CA . LEU A 1 92 ? 9.461 -17.891 3.287 1 96.62 92 LEU A CA 1
ATOM 761 C C . LEU A 1 92 ? 9.734 -18.328 4.723 1 96.62 92 LEU A C 1
ATOM 763 O O . LEU A 1 92 ? 8.984 -17.984 5.637 1 96.62 92 LEU A O 1
ATOM 767 N N . ASP A 1 93 ? 10.797 -19 4.941 1 95.38 93 ASP A N 1
ATOM 768 C CA . ASP A 1 93 ? 11.133 -19.484 6.273 1 95.38 93 ASP A CA 1
ATOM 769 C C . ASP A 1 93 ? 11.398 -18.328 7.234 1 95.38 93 ASP A C 1
ATOM 771 O O . ASP A 1 93 ? 10.852 -18.297 8.336 1 95.38 93 ASP A O 1
ATOM 775 N N . VAL A 1 94 ? 12.234 -17.406 6.84 1 97.44 94 VAL A N 1
ATOM 776 C CA . VAL A 1 94 ? 12.562 -16.266 7.684 1 97.44 94 VAL A CA 1
ATOM 777 C C . VAL A 1 94 ? 11.312 -15.422 7.926 1 97.44 94 VAL A C 1
ATOM 779 O O . VAL A 1 94 ? 11.086 -14.945 9.039 1 97.44 94 VAL A O 1
ATOM 782 N N . SER A 1 95 ? 10.516 -15.234 6.898 1 97 95 SER A N 1
ATOM 783 C CA . SER A 1 95 ? 9.297 -14.438 7.027 1 97 95 SER A CA 1
ATOM 784 C C . SER A 1 95 ? 8.32 -15.078 8.008 1 97 95 SER A C 1
ATOM 786 O O . SER A 1 95 ? 7.664 -14.383 8.781 1 97 95 SER A O 1
ATOM 788 N N . LYS A 1 96 ? 8.234 -16.375 7.902 1 94.62 96 LYS A N 1
ATOM 789 C CA . LYS A 1 96 ? 7.359 -17.078 8.844 1 94.62 96 LYS A CA 1
ATOM 790 C C . LYS A 1 96 ? 7.812 -16.844 10.281 1 94.62 96 LYS A C 1
ATOM 792 O O . LYS A 1 96 ? 6.988 -16.609 11.164 1 94.62 96 LYS A O 1
ATOM 797 N N . GLN A 1 97 ? 9.047 -16.922 10.531 1 94.25 97 GLN A N 1
ATOM 798 C CA . GLN A 1 97 ? 9.578 -16.672 11.859 1 94.25 97 GLN A CA 1
ATOM 799 C C . GLN A 1 97 ? 9.266 -15.242 12.312 1 94.25 97 GLN A C 1
ATOM 801 O O . GLN A 1 97 ? 8.898 -15.016 13.469 1 94.25 97 GLN A O 1
ATOM 806 N N . LEU A 1 98 ? 9.484 -14.312 11.453 1 95.31 98 LEU A N 1
ATOM 807 C CA . LEU A 1 98 ? 9.18 -12.906 11.719 1 95.31 98 LEU A CA 1
ATOM 808 C C . LEU A 1 98 ? 7.711 -12.734 12.094 1 95.31 98 LEU A C 1
ATOM 810 O O . LEU A 1 98 ? 7.391 -12.078 13.086 1 95.31 98 LEU A O 1
ATOM 814 N N . LEU A 1 99 ? 6.816 -13.383 11.375 1 93.44 99 LEU A N 1
ATOM 815 C CA . LEU A 1 99 ? 5.379 -13.211 11.562 1 93.44 99 LEU A CA 1
ATOM 816 C C . LEU A 1 99 ? 4.906 -13.945 12.812 1 93.44 99 LEU A C 1
ATOM 818 O O . LEU A 1 99 ? 3.834 -13.648 13.344 1 93.44 99 LEU A O 1
ATOM 822 N N . ASP A 1 100 ? 5.688 -14.875 13.25 1 89.06 100 ASP A N 1
ATOM 823 C CA . ASP A 1 100 ? 5.352 -15.633 14.453 1 89.06 100 ASP A CA 1
ATOM 824 C C . ASP A 1 100 ? 5.945 -14.977 15.695 1 89.06 100 ASP A C 1
ATOM 826 O O . ASP A 1 100 ? 5.742 -15.453 16.812 1 89.06 100 ASP A O 1
ATOM 830 N N . SER A 1 101 ? 6.637 -13.883 15.445 1 84.94 101 SER A N 1
ATOM 831 C CA . SER A 1 101 ? 7.309 -13.219 16.562 1 84.94 101 SER A CA 1
ATOM 832 C C . SER A 1 101 ? 6.301 -12.711 17.594 1 84.94 101 SER A C 1
ATOM 834 O O . SER A 1 101 ? 5.219 -12.25 17.234 1 84.94 101 SER A O 1
ATOM 836 N N . GLN A 1 102 ? 6.715 -12.789 18.875 1 76.62 102 GLN A N 1
ATOM 837 C CA . GLN A 1 102 ? 5.883 -12.312 19.984 1 76.62 102 GLN A CA 1
ATOM 838 C C . GLN A 1 102 ? 6.215 -10.859 20.328 1 76.62 102 GLN A C 1
ATOM 840 O O . GLN A 1 102 ? 5.461 -10.203 21.047 1 76.62 102 GLN A O 1
ATOM 845 N N . LYS A 1 103 ? 7.391 -10.469 19.938 1 79.31 103 LYS A N 1
ATOM 846 C CA . LYS A 1 103 ? 7.824 -9.094 20.172 1 79.31 103 LYS A CA 1
ATOM 847 C C . LYS A 1 103 ? 7.848 -8.297 18.875 1 79.31 103 LYS A C 1
ATOM 849 O O . LYS A 1 103 ? 8.852 -8.289 18.156 1 79.31 103 LYS A O 1
ATOM 854 N N . GLU A 1 104 ? 6.828 -7.52 18.656 1 82.44 104 GLU A N 1
ATOM 855 C CA . GLU A 1 104 ? 6.715 -6.797 17.391 1 82.44 104 GLU A CA 1
ATOM 856 C C . GLU A 1 104 ? 7.562 -5.527 17.406 1 82.44 104 GLU A C 1
ATOM 858 O O . GLU A 1 104 ? 7.836 -4.969 18.469 1 82.44 104 GLU A O 1
ATOM 863 N N . HIS A 1 105 ? 8.016 -5.219 16.297 1 87.62 105 HIS A N 1
ATOM 864 C CA . HIS A 1 105 ? 8.922 -4.09 16.094 1 87.62 105 HIS A CA 1
ATOM 865 C C . HIS A 1 105 ? 8.172 -2.871 15.57 1 87.62 105 HIS A C 1
ATOM 867 O O . HIS A 1 105 ? 7.344 -2.992 14.664 1 87.62 105 HIS A O 1
ATOM 873 N N . PRO A 1 106 ? 8.461 -1.693 16.078 1 81.69 106 PRO A N 1
ATOM 874 C CA . PRO A 1 106 ? 7.629 -0.521 15.797 1 81.69 106 PRO A CA 1
ATOM 875 C C . PRO A 1 106 ? 7.738 -0.04 14.352 1 81.69 106 PRO A C 1
ATOM 877 O O . PRO A 1 106 ? 6.863 0.681 13.867 1 81.69 106 PRO A O 1
ATOM 880 N N . VAL A 1 107 ? 8.812 -0.41 13.648 1 84.94 107 VAL A N 1
ATOM 881 C CA . VAL A 1 107 ? 8.969 0.168 12.32 1 84.94 107 VAL A CA 1
ATOM 882 C C . VAL A 1 107 ? 8.672 -0.89 11.258 1 84.94 107 VAL A C 1
ATOM 884 O O . VAL A 1 107 ? 8.922 -0.675 10.07 1 84.94 107 VAL A O 1
ATOM 887 N N . VAL A 1 108 ? 8.148 -2.014 11.664 1 89.56 108 VAL A N 1
ATOM 888 C CA . VAL A 1 108 ? 7.781 -3.084 10.742 1 89.56 108 VAL A CA 1
ATOM 889 C C . VAL A 1 108 ? 6.266 -3.096 10.547 1 89.56 108 VAL A C 1
ATOM 891 O O . VAL A 1 108 ? 5.508 -3.031 11.516 1 89.56 108 VAL A O 1
ATOM 894 N N . ILE A 1 109 ? 5.875 -3.164 9.281 1 87.75 109 ILE A N 1
ATOM 895 C CA . ILE A 1 109 ? 4.449 -3.256 8.969 1 87.75 109 ILE A CA 1
ATOM 896 C C . ILE A 1 109 ? 4.074 -4.711 8.703 1 87.75 109 ILE A C 1
ATOM 898 O O . ILE A 1 109 ? 4.152 -5.18 7.566 1 87.75 109 ILE A O 1
ATOM 902 N N . TYR A 1 110 ? 3.533 -5.289 9.664 1 90.62 110 TYR A N 1
ATOM 903 C CA . TYR A 1 110 ? 3.307 -6.73 9.641 1 90.62 110 TYR A CA 1
ATOM 904 C C . TYR A 1 110 ? 2.193 -7.094 8.664 1 90.62 110 TYR A C 1
ATOM 906 O O . TYR A 1 110 ? 2.232 -8.156 8.031 1 90.62 110 TYR A O 1
ATOM 914 N N . SER A 1 111 ? 1.167 -6.262 8.531 1 90.69 111 SER A N 1
ATOM 915 C CA . SER A 1 111 ? 0.079 -6.539 7.598 1 90.69 111 SER A CA 1
ATOM 916 C C . SER A 1 111 ? 0.587 -6.617 6.16 1 90.69 111 SER A C 1
ATOM 918 O O . SER A 1 111 ? 0.161 -7.477 5.391 1 90.69 111 SER A O 1
ATOM 920 N N . GLU A 1 112 ? 1.472 -5.727 5.82 1 89.75 112 GLU A N 1
ATOM 921 C CA . GLU A 1 112 ? 2.031 -5.727 4.473 1 89.75 112 GLU A CA 1
ATOM 922 C C . GLU A 1 112 ? 2.893 -6.965 4.234 1 89.75 112 GLU A C 1
ATOM 924 O O . GLU A 1 112 ? 2.801 -7.594 3.178 1 89.75 112 GLU A O 1
ATOM 929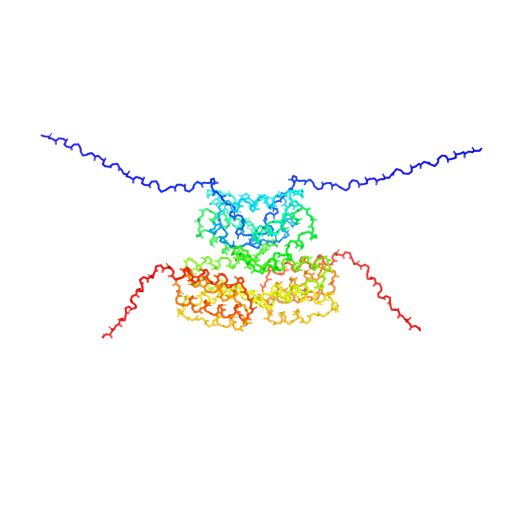 N N . ILE A 1 113 ? 3.695 -7.27 5.227 1 93.25 113 ILE A N 1
ATOM 930 C CA . ILE A 1 113 ? 4.574 -8.43 5.113 1 93.25 113 ILE A CA 1
ATOM 931 C C . ILE A 1 113 ? 3.734 -9.703 5.012 1 93.25 113 ILE A C 1
ATOM 933 O O . ILE A 1 113 ? 3.973 -10.539 4.145 1 93.25 113 ILE A O 1
ATOM 937 N N . SER A 1 114 ? 2.787 -9.805 5.891 1 95.06 114 SER A N 1
ATOM 938 C CA . SER A 1 114 ? 1.928 -10.977 5.895 1 95.06 114 SER A CA 1
ATOM 939 C C . SER A 1 114 ? 1.218 -11.156 4.555 1 95.06 114 SER A C 1
ATOM 941 O O . SER A 1 114 ? 1.125 -12.266 4.035 1 95.06 114 SER A O 1
ATOM 943 N N . ARG A 1 115 ? 0.772 -10.102 3.971 1 94.56 115 ARG A N 1
ATOM 944 C CA . ARG A 1 115 ? 0.122 -10.164 2.666 1 94.56 115 ARG A CA 1
ATOM 945 C C . ARG A 1 115 ? 1.102 -10.617 1.588 1 94.56 115 ARG A C 1
ATOM 947 O O . ARG A 1 115 ? 0.775 -11.469 0.765 1 94.56 115 ARG A O 1
ATOM 954 N N . TRP A 1 116 ? 2.246 -10.031 1.588 1 92.12 116 TRP A N 1
ATOM 955 C CA . TRP A 1 116 ? 3.264 -10.398 0.609 1 92.12 116 TRP A CA 1
ATOM 956 C C . TRP A 1 116 ? 3.625 -11.875 0.726 1 92.12 116 TRP A C 1
ATOM 958 O O . TRP A 1 116 ? 3.699 -12.586 -0.28 1 92.12 116 TRP A O 1
ATOM 968 N N . VAL A 1 117 ? 3.846 -12.359 1.908 1 95.62 117 VAL A N 1
ATOM 969 C CA . VAL A 1 117 ? 4.219 -13.75 2.152 1 95.62 117 VAL A CA 1
ATOM 970 C C . VAL A 1 117 ? 3.096 -14.672 1.69 1 95.62 117 VAL A C 1
ATOM 972 O O . VAL A 1 117 ? 3.348 -15.695 1.052 1 95.62 117 VAL A O 1
ATOM 975 N N . ALA A 1 118 ? 1.882 -14.289 1.986 1 96.69 118 ALA A N 1
ATOM 976 C CA . ALA A 1 118 ? 0.744 -15.094 1.544 1 96.69 118 ALA A CA 1
ATOM 977 C C . ALA A 1 118 ? 0.69 -15.172 0.021 1 96.69 118 ALA A C 1
ATOM 979 O O . ALA A 1 118 ? 0.413 -16.234 -0.54 1 96.69 118 ALA A O 1
ATOM 980 N N . GLN A 1 119 ? 0.936 -14.125 -0.61 1 93.06 119 GLN A N 1
ATOM 981 C CA . GLN A 1 119 ? 0.971 -14.102 -2.068 1 93.06 119 GLN A CA 1
ATOM 982 C C . GLN A 1 119 ? 2.053 -15.031 -2.605 1 93.06 119 GLN A C 1
ATOM 984 O O . GLN A 1 119 ? 1.825 -15.766 -3.568 1 93.06 119 GLN A O 1
ATOM 989 N N . GLU A 1 120 ? 3.176 -14.984 -1.998 1 91.56 120 GLU A N 1
ATOM 990 C CA . GLU A 1 120 ? 4.281 -15.852 -2.404 1 91.56 120 GLU A CA 1
ATOM 991 C C . GLU A 1 120 ? 3.947 -17.312 -2.172 1 91.56 120 GLU A C 1
ATOM 993 O O . GLU A 1 120 ? 4.289 -18.172 -2.99 1 91.56 120 GLU A O 1
ATOM 998 N N . LEU A 1 121 ? 3.367 -17.609 -1.082 1 95.56 121 LEU A N 1
ATOM 999 C CA . LEU A 1 121 ? 2.939 -18.984 -0.806 1 95.56 121 LEU A CA 1
ATOM 1000 C C . LEU A 1 121 ? 1.972 -19.469 -1.877 1 95.56 121 LEU A C 1
ATOM 1002 O O . LEU A 1 121 ? 2.123 -20.578 -2.393 1 95.56 121 LEU A O 1
ATOM 1006 N N . ALA A 1 122 ? 1 -18.656 -2.203 1 94.19 122 ALA A N 1
ATOM 1007 C CA . ALA A 1 122 ? 0.046 -19.016 -3.248 1 94.19 122 ALA A CA 1
ATOM 1008 C C . ALA A 1 122 ? 0.753 -19.25 -4.578 1 94.19 122 ALA A C 1
ATOM 1010 O O . ALA A 1 122 ? 0.455 -20.219 -5.289 1 94.19 122 ALA A O 1
ATOM 1011 N N . GLY A 1 123 ? 1.705 -18.406 -4.898 1 90.56 123 GLY A N 1
ATOM 1012 C CA . GLY A 1 123 ? 2.467 -18.547 -6.129 1 90.56 123 GLY A CA 1
ATOM 1013 C C . GLY A 1 123 ? 3.299 -19.812 -6.172 1 90.56 123 GLY A C 1
ATOM 1014 O O . GLY A 1 123 ? 3.564 -20.344 -7.25 1 90.56 123 GLY A O 1
ATOM 1015 N N . ALA A 1 124 ? 3.689 -20.266 -5.059 1 90.81 124 ALA A N 1
ATOM 1016 C CA . ALA A 1 124 ? 4.465 -21.5 -4.957 1 90.81 124 ALA A CA 1
ATOM 1017 C C . ALA A 1 124 ? 3.555 -22.719 -4.84 1 90.81 124 ALA A C 1
ATOM 1019 O O . ALA A 1 124 ? 4.012 -23.812 -4.512 1 90.81 124 ALA A O 1
ATOM 1020 N N . ASP A 1 125 ? 2.289 -22.5 -4.973 1 93.25 125 ASP A N 1
ATOM 1021 C CA . ASP A 1 125 ? 1.256 -23.531 -4.93 1 93.25 125 ASP A CA 1
ATOM 1022 C C . ASP A 1 125 ? 1.146 -24.141 -3.533 1 93.25 125 ASP A C 1
ATOM 1024 O O . ASP A 1 125 ? 0.806 -25.312 -3.389 1 93.25 125 ASP A O 1
ATOM 1028 N N . LYS A 1 126 ? 1.628 -23.453 -2.586 1 95.75 126 LYS A N 1
ATOM 1029 C CA . LYS A 1 126 ? 1.392 -23.812 -1.189 1 95.75 126 LYS A CA 1
ATOM 1030 C C . LYS A 1 126 ? 0.102 -23.172 -0.674 1 95.75 126 LYS A C 1
ATOM 1032 O O . LYS A 1 126 ? 0.128 -22.391 0.271 1 95.75 126 LYS A O 1
ATOM 1037 N N .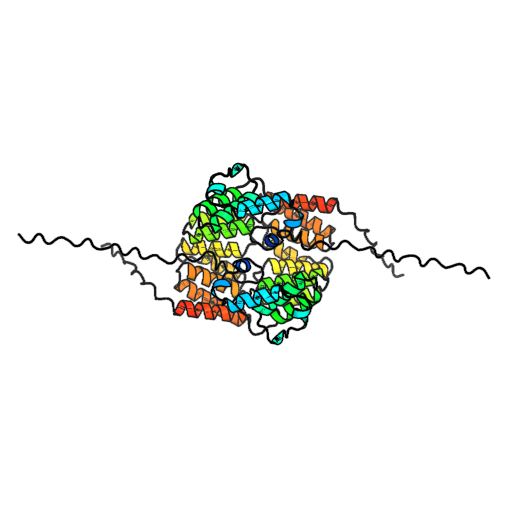 LEU A 1 127 ? -1.017 -23.688 -1.177 1 96.44 127 LEU A N 1
ATOM 1038 C CA . LEU A 1 127 ? -2.305 -23.016 -1.031 1 96.44 127 LEU A CA 1
ATOM 1039 C C . LEU A 1 127 ? -2.834 -23.156 0.392 1 96.44 127 LEU A C 1
ATOM 1041 O O . LEU A 1 127 ? -3.43 -22.219 0.933 1 96.44 127 LEU A O 1
ATOM 1045 N N . GLU A 1 128 ? -2.643 -24.281 0.992 1 96.94 128 GLU A N 1
ATOM 1046 C CA . GLU A 1 128 ? -3.109 -24.453 2.363 1 96.94 128 GLU A CA 1
ATOM 1047 C C . GLU A 1 128 ? -2.357 -23.547 3.328 1 96.94 128 GLU A C 1
ATOM 1049 O O . GLU A 1 128 ? -2.963 -22.938 4.219 1 96.94 128 GLU A O 1
ATOM 1054 N N . ASP A 1 129 ? -1.064 -23.422 3.145 1 97.25 129 ASP A N 1
ATOM 1055 C CA . ASP A 1 129 ? -0.262 -22.516 3.957 1 97.25 129 ASP A CA 1
ATOM 1056 C C . ASP A 1 129 ? -0.704 -21.062 3.758 1 97.25 129 ASP A C 1
ATOM 1058 O O . ASP A 1 129 ? -0.787 -20.297 4.719 1 97.25 129 ASP A O 1
ATOM 1062 N N . ALA A 1 130 ? -0.925 -20.703 2.523 1 97.5 130 ALA A N 1
ATOM 1063 C CA . ALA A 1 130 ? -1.412 -19.359 2.219 1 97.5 130 ALA A CA 1
ATOM 1064 C C . ALA A 1 130 ? -2.744 -19.094 2.914 1 97.5 130 ALA A C 1
ATOM 1066 O O . ALA A 1 130 ? -2.93 -18.047 3.525 1 97.5 130 ALA A O 1
ATOM 1067 N N . LYS A 1 131 ? -3.598 -20.078 2.85 1 97.25 131 LYS A N 1
ATOM 1068 C CA . LYS A 1 131 ? -4.914 -19.938 3.467 1 97.25 131 LYS A CA 1
ATOM 1069 C C . LYS A 1 131 ? -4.797 -19.766 4.977 1 97.25 131 LYS A C 1
ATOM 1071 O O . LYS A 1 131 ? -5.473 -18.922 5.562 1 97.25 131 LYS A O 1
ATOM 1076 N N . ASP A 1 132 ? -4.012 -20.547 5.59 1 97.56 132 ASP A N 1
ATOM 1077 C CA . ASP A 1 132 ? -3.801 -20.453 7.031 1 97.56 132 ASP A CA 1
ATOM 1078 C C . ASP A 1 132 ? -3.268 -19.078 7.422 1 97.56 132 ASP A C 1
ATOM 1080 O O . ASP A 1 132 ? -3.754 -18.469 8.375 1 97.56 132 ASP A O 1
ATOM 1084 N N . LEU A 1 133 ? -2.316 -18.594 6.703 1 97.38 133 LEU A N 1
ATOM 1085 C CA . LEU A 1 133 ? -1.736 -17.281 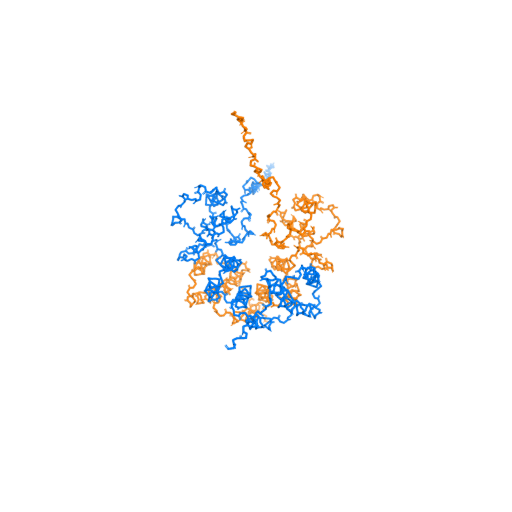6.992 1 97.38 133 LEU A CA 1
ATOM 1086 C C . LEU A 1 133 ? -2.766 -16.172 6.789 1 97.38 133 LEU A C 1
ATOM 1088 O O . LEU A 1 133 ? -2.867 -15.258 7.609 1 97.38 133 LEU A O 1
ATOM 1092 N N . LEU A 1 134 ? -3.553 -16.266 5.762 1 97.62 134 LEU A N 1
ATOM 1093 C CA . LEU A 1 134 ? -4.559 -15.242 5.477 1 97.62 134 LEU A CA 1
ATOM 1094 C C . LEU A 1 134 ? -5.668 -15.266 6.523 1 97.62 134 LEU A C 1
ATOM 1096 O O . LEU A 1 134 ? -6.227 -14.219 6.863 1 97.62 134 LEU A O 1
ATOM 1100 N N . THR A 1 135 ? -5.949 -16.484 6.996 1 96.75 135 THR A N 1
ATOM 1101 C CA . THR A 1 135 ? -6.934 -16.578 8.062 1 96.75 135 THR A CA 1
ATOM 1102 C C . THR A 1 135 ? -6.469 -15.82 9.305 1 96.75 135 THR A C 1
ATOM 1104 O O . THR A 1 135 ? -7.219 -15.023 9.867 1 96.75 135 THR A O 1
ATOM 1107 N N . LYS A 1 136 ? -5.25 -16 9.68 1 93.62 136 LYS A N 1
ATOM 1108 C CA . LYS A 1 136 ? -4.672 -15.273 10.805 1 93.62 136 LYS A CA 1
ATOM 1109 C C . LYS A 1 136 ? -4.609 -13.781 10.516 1 93.62 136 LYS A C 1
ATOM 1111 O O . LYS A 1 136 ? -4.902 -12.961 11.391 1 93.62 136 LYS A O 1
ATOM 1116 N N . HIS A 1 137 ? -4.23 -13.422 9.336 1 94.88 137 HIS A N 1
ATOM 1117 C CA . HIS A 1 137 ? -4.148 -12.031 8.898 1 94.88 137 HIS A CA 1
ATOM 1118 C C . HIS A 1 137 ? -5.488 -11.32 9.062 1 94.88 137 HIS A C 1
ATOM 1120 O O . HIS A 1 137 ? -5.562 -10.258 9.688 1 94.88 137 HIS A O 1
ATOM 1126 N N . LEU A 1 138 ? -6.52 -11.977 8.562 1 95.06 138 LEU A N 1
ATOM 1127 C CA . LEU A 1 138 ? -7.82 -11.312 8.5 1 95.06 138 LEU A CA 1
ATOM 1128 C C . LEU A 1 138 ? -8.484 -11.297 9.875 1 95.06 138 LEU A C 1
ATOM 1130 O O . LEU A 1 138 ? -9.383 -10.492 10.125 1 95.06 138 LEU A O 1
ATOM 1134 N N . ALA A 1 139 ? -8.07 -12.148 10.75 1 92.56 139 ALA A N 1
ATOM 1135 C CA . ALA A 1 139 ? -8.516 -12.078 12.133 1 92.56 139 ALA A CA 1
ATOM 1136 C C . ALA A 1 139 ? -7.988 -10.82 12.82 1 92.56 139 ALA A C 1
ATOM 1138 O O . ALA A 1 139 ? -8.641 -10.266 13.703 1 92.56 139 ALA A O 1
ATOM 1139 N N . ARG A 1 140 ? -6.859 -10.375 12.344 1 89.62 140 ARG A N 1
ATOM 1140 C CA . ARG A 1 140 ? -6.188 -9.227 12.953 1 89.62 140 ARG A CA 1
ATOM 1141 C C . ARG A 1 140 ? -6.508 -7.941 12.195 1 89.62 140 ARG A C 1
ATOM 1143 O O . ARG A 1 140 ? -6.691 -6.887 12.812 1 89.62 140 ARG A O 1
ATOM 1150 N N . TRP A 1 141 ? -6.574 -8.023 10.922 1 92.25 141 TRP A N 1
ATOM 1151 C CA . TRP A 1 141 ? -6.793 -6.895 10.023 1 92.25 141 TRP A CA 1
ATOM 1152 C C . TRP A 1 141 ? -7.93 -7.176 9.055 1 92.25 141 TRP A C 1
ATOM 1154 O O . TRP A 1 141 ? -7.703 -7.352 7.852 1 92.25 141 TRP A O 1
ATOM 1164 N N . ASP A 1 142 ? -9.141 -7.023 9.555 1 93 142 ASP A N 1
ATOM 1165 C CA . ASP A 1 142 ? -10.305 -7.453 8.773 1 93 142 ASP A CA 1
ATOM 1166 C C . ASP A 1 142 ? -10.703 -6.391 7.758 1 93 142 ASP A C 1
ATOM 1168 O O . ASP A 1 142 ? -11.539 -6.645 6.883 1 93 142 ASP A O 1
ATOM 1172 N N . SER A 1 143 ? -10.062 -5.203 7.758 1 93 143 SER A N 1
ATOM 1173 C CA . SER A 1 143 ? -10.359 -4.125 6.82 1 93 143 SER A CA 1
ATOM 1174 C C . SER A 1 143 ? -9.469 -4.207 5.586 1 93 143 SER A C 1
ATOM 1176 O O . SER A 1 143 ? -9.602 -3.4 4.664 1 93 143 SER A O 1
ATOM 1178 N N . ASP A 1 144 ? -8.539 -5.199 5.609 1 94 144 ASP A N 1
ATOM 1179 C CA . ASP A 1 144 ? -7.598 -5.309 4.5 1 94 144 ASP A CA 1
ATOM 1180 C C . ASP A 1 144 ? -8.25 -5.949 3.279 1 94 144 ASP A C 1
ATOM 1182 O O . ASP A 1 144 ? -8.266 -7.176 3.146 1 94 144 ASP A O 1
ATOM 1186 N N . VAL A 1 145 ? -8.664 -5.109 2.344 1 94.25 145 VAL A N 1
ATOM 1187 C CA . VAL A 1 145 ? -9.414 -5.547 1.171 1 94.25 145 VAL A CA 1
ATOM 1188 C C . VAL A 1 145 ? -8.523 -6.406 0.278 1 94.25 145 VAL A C 1
ATOM 1190 O O . VAL A 1 145 ? -8.984 -7.395 -0.303 1 94.25 145 VAL A O 1
ATOM 1193 N N . GLN A 1 146 ? -7.285 -5.992 0.172 1 93.44 146 GLN A N 1
ATOM 1194 C CA . GLN A 1 146 ? -6.363 -6.762 -0.659 1 93.44 146 GLN A CA 1
ATOM 1195 C C . GLN A 1 146 ? -6.176 -8.172 -0.108 1 93.44 146 GLN A C 1
ATOM 1197 O O . GLN A 1 146 ? -6.086 -9.133 -0.872 1 93.44 146 GLN A O 1
ATOM 1202 N N . ALA A 1 147 ? -6.078 -8.273 1.209 1 96.06 147 ALA A N 1
ATOM 1203 C CA . ALA A 1 147 ? -5.973 -9.586 1.833 1 96.06 147 ALA A CA 1
ATOM 1204 C C . ALA A 1 147 ? -7.246 -10.398 1.626 1 96.06 147 ALA A C 1
ATOM 1206 O O . ALA A 1 147 ? -7.188 -11.609 1.409 1 96.06 147 ALA A O 1
ATOM 1207 N N . ARG A 1 148 ? -8.344 -9.789 1.706 1 96.5 148 ARG A N 1
ATOM 1208 C CA . ARG A 1 148 ? -9.609 -10.477 1.452 1 96.5 148 ARG A CA 1
ATOM 1209 C C . ARG A 1 148 ? -9.68 -10.977 0.013 1 96.5 148 ARG A C 1
ATOM 1211 O O . ARG A 1 148 ? -10.148 -12.086 -0.241 1 96.5 148 ARG A O 1
ATOM 1218 N N . GLU A 1 149 ? -9.266 -10.133 -0.893 1 97.12 149 GLU A N 1
ATOM 1219 C CA . GLU A 1 149 ? -9.195 -10.555 -2.287 1 97.12 149 GLU A CA 1
ATOM 1220 C C . GLU A 1 149 ? -8.305 -11.789 -2.439 1 97.12 149 GLU A C 1
ATOM 1222 O O . GLU A 1 149 ? -8.703 -12.773 -3.064 1 97.12 149 GLU A O 1
ATOM 1227 N N . LEU A 1 150 ? -7.172 -11.695 -1.856 1 96.75 150 LEU A N 1
ATOM 1228 C CA . LEU A 1 150 ? -6.23 -12.805 -1.955 1 96.75 150 LEU A CA 1
ATOM 1229 C C . LEU A 1 150 ? -6.816 -14.078 -1.342 1 96.75 150 LEU A C 1
ATOM 1231 O O . LEU A 1 150 ? -6.645 -15.172 -1.884 1 96.75 150 LEU A O 1
ATOM 1235 N N . MET A 1 151 ? -7.488 -13.961 -0.236 1 97.38 151 MET A N 1
ATOM 1236 C CA . MET A 1 151 ? -8.172 -15.102 0.365 1 97.38 151 MET A CA 1
ATOM 1237 C C . MET A 1 151 ? -9.164 -15.727 -0.617 1 97.38 151 MET A C 1
ATOM 1239 O O . MET A 1 151 ? -9.203 -16.938 -0.776 1 97.38 151 MET A O 1
ATOM 1243 N N . GLY A 1 152 ? -9.914 -14.875 -1.268 1 97.69 152 GLY A N 1
ATOM 1244 C CA . GLY A 1 152 ? -10.852 -15.375 -2.26 1 97.69 152 GLY A CA 1
ATOM 1245 C C . GLY A 1 152 ? -10.18 -16.109 -3.398 1 97.69 152 GLY A C 1
ATOM 1246 O O . GLY A 1 152 ? -10.688 -17.141 -3.865 1 97.69 152 GLY A O 1
ATOM 1247 N N . ILE A 1 153 ? -9.07 -15.625 -3.865 1 97.06 153 ILE A N 1
ATOM 1248 C CA . ILE A 1 153 ? -8.312 -16.281 -4.926 1 97.06 153 ILE A CA 1
ATOM 1249 C C . ILE A 1 153 ? -7.84 -17.641 -4.453 1 97.06 153 ILE A C 1
ATOM 1251 O O . ILE A 1 153 ? -8.008 -18.641 -5.156 1 97.06 153 ILE A O 1
ATOM 1255 N N . VAL A 1 154 ? -7.25 -17.703 -3.287 1 96.88 154 VAL A N 1
ATOM 1256 C CA . VAL A 1 154 ? -6.73 -18.938 -2.729 1 96.88 154 VAL A CA 1
ATOM 1257 C C . VAL A 1 154 ? -7.863 -19.953 -2.574 1 96.88 154 VAL A C 1
ATOM 1259 O O . VAL A 1 154 ? -7.699 -21.125 -2.896 1 96.88 154 VAL A O 1
ATOM 1262 N N . GLU A 1 155 ? -9.023 -19.5 -2.127 1 96.75 155 GLU A N 1
ATOM 1263 C CA . GLU A 1 155 ? -10.188 -20.391 -2 1 96.75 155 GLU A CA 1
ATOM 1264 C C . GLU A 1 155 ? -10.641 -20.906 -3.363 1 96.75 155 GLU A C 1
ATOM 1266 O O . GLU A 1 155 ? -10.977 -22.078 -3.504 1 96.75 155 GLU A O 1
ATOM 1271 N N . PHE A 1 156 ? -10.633 -20.094 -4.328 1 96.62 156 PHE A N 1
ATOM 1272 C CA . PHE A 1 156 ? -10.984 -20.484 -5.684 1 96.62 156 PHE A CA 1
ATOM 1273 C C . PHE A 1 156 ? -10.055 -21.578 -6.191 1 96.62 156 PHE A C 1
ATOM 1275 O O . PHE A 1 156 ? -10.5 -22.562 -6.801 1 96.62 156 PHE A O 1
ATOM 1282 N N . LEU A 1 157 ? -8.812 -21.406 -5.895 1 94.44 157 LEU A N 1
ATOM 1283 C CA . LEU A 1 157 ? -7.797 -22.328 -6.387 1 94.44 157 LEU A CA 1
ATOM 1284 C C . LEU A 1 157 ? -7.867 -23.656 -5.648 1 94.44 157 LEU A C 1
ATOM 1286 O O . LEU A 1 157 ? -7.59 -24.703 -6.23 1 94.44 157 LEU A O 1
ATOM 1290 N N . THR A 1 158 ? -8.203 -23.625 -4.43 1 93.25 158 THR A N 1
ATOM 1291 C CA . THR A 1 158 ? -8.25 -24.828 -3.607 1 93.25 158 THR A CA 1
ATOM 1292 C C . THR A 1 158 ? -9.531 -25.625 -3.873 1 93.25 158 THR A C 1
ATOM 1294 O O . THR A 1 158 ? -9.508 -26.859 -3.891 1 93.25 158 THR A O 1
ATOM 1297 N N . ALA A 1 159 ? -10.641 -25.031 -3.875 1 86.31 159 ALA A N 1
ATOM 1298 C CA . ALA A 1 159 ? -11.93 -25.703 -4.078 1 86.31 159 ALA A CA 1
ATOM 1299 C C . ALA A 1 159 ? -12.414 -25.531 -5.512 1 86.31 159 ALA A C 1
ATOM 1301 O O . ALA A 1 159 ? -13.617 -25.625 -5.785 1 86.31 159 ALA A O 1
ATOM 1302 N N . GLU A 1 160 ? -11.711 -25.547 -6.258 1 74.88 160 GLU A N 1
ATOM 1303 C CA . GLU A 1 160 ? -11.836 -25.328 -7.695 1 74.88 160 GLU A CA 1
ATOM 1304 C C . GLU A 1 160 ? -13.195 -24.75 -8.047 1 74.88 160 GLU A C 1
ATOM 1306 O O . GLU A 1 160 ? -14.219 -25.422 -7.945 1 74.88 160 GLU A O 1
ATOM 1311 N N . GLY A 1 161 ? -13.125 -23.453 -8.156 1 83.06 161 GLY A N 1
ATOM 1312 C CA . GLY A 1 161 ? -14.25 -22.797 -8.812 1 83.06 161 GLY A CA 1
ATOM 1313 C C . GLY A 1 161 ? -15.172 -22.078 -7.844 1 83.06 161 GLY A C 1
ATOM 1314 O O . GLY A 1 161 ? -16.109 -21.406 -8.258 1 83.06 161 GLY A O 1
ATOM 1315 N N . ASP A 1 162 ? -14.867 -22.297 -6.594 1 91.12 162 ASP A N 1
ATOM 1316 C CA . ASP A 1 162 ? -15.695 -21.562 -5.645 1 91.12 162 ASP A CA 1
ATOM 1317 C C . ASP A 1 162 ? -15.234 -20.109 -5.516 1 91.12 162 ASP A C 1
ATOM 1319 O O . ASP A 1 162 ? -14.211 -19.844 -4.891 1 91.12 162 ASP A O 1
ATOM 1323 N N . ASP A 1 163 ? -16.016 -19.234 -6.039 1 94.69 163 ASP A N 1
ATOM 1324 C CA . ASP A 1 163 ? -15.609 -17.828 -5.988 1 94.69 163 ASP A CA 1
ATOM 1325 C C . ASP A 1 163 ? -16.531 -17.031 -5.078 1 94.69 163 ASP A C 1
ATOM 1327 O O . ASP A 1 163 ? -16.688 -15.812 -5.258 1 94.69 163 ASP A O 1
ATOM 1331 N N . SER A 1 164 ? -17.172 -17.688 -4.129 1 95.62 164 SER A N 1
ATOM 1332 C CA . SER A 1 164 ? -18.141 -17.031 -3.252 1 95.62 164 SER A CA 1
ATOM 1333 C C . SER A 1 164 ? -17.516 -15.867 -2.502 1 95.62 164 SER A C 1
ATOM 1335 O O . SER A 1 164 ? -18.125 -14.797 -2.4 1 95.62 164 SER A O 1
ATOM 1337 N N . THR A 1 165 ? -16.344 -16.047 -1.993 1 95.81 165 THR A N 1
ATOM 1338 C CA . THR A 1 165 ? -15.648 -14.984 -1.279 1 95.81 165 THR A CA 1
ATOM 1339 C C . THR A 1 165 ? -15.375 -13.805 -2.207 1 95.81 165 THR A C 1
ATOM 1341 O O . THR A 1 165 ? -15.562 -12.648 -1.824 1 95.81 165 THR A O 1
ATOM 1344 N N . LEU A 1 166 ? -14.984 -14.086 -3.391 1 97.38 166 LEU A N 1
ATOM 1345 C CA . LEU A 1 166 ? -14.727 -13.039 -4.371 1 97.38 166 LEU A CA 1
ATOM 1346 C C . LEU A 1 166 ? -16.016 -12.312 -4.75 1 97.38 166 LEU A C 1
ATOM 1348 O O . LEU A 1 166 ? -16.016 -11.086 -4.879 1 97.38 166 LEU A O 1
ATOM 1352 N N . ARG A 1 167 ? -17.062 -13.078 -4.891 1 97.31 167 ARG A N 1
ATOM 1353 C CA . ARG A 1 167 ? -18.344 -12.492 -5.234 1 97.31 167 ARG A CA 1
ATOM 1354 C C . ARG A 1 167 ? -18.859 -11.594 -4.113 1 97.31 167 ARG A C 1
ATOM 1356 O O . ARG A 1 167 ? -19.344 -10.492 -4.371 1 97.31 167 ARG A O 1
ATOM 1363 N N . GLN A 1 168 ? -18.734 -12.047 -2.939 1 96.69 168 GLN A N 1
ATOM 1364 C CA . GLN A 1 168 ? -19.125 -11.227 -1.8 1 96.69 168 GLN A CA 1
ATOM 1365 C C . GLN A 1 168 ? -18.344 -9.922 -1.756 1 96.69 168 GLN A C 1
ATOM 1367 O O . GLN A 1 168 ? -18.906 -8.852 -1.536 1 96.69 168 GLN A O 1
ATOM 1372 N N . LEU A 1 169 ? -17.078 -10.039 -1.937 1 96.25 169 LEU A N 1
ATOM 1373 C CA . LEU A 1 169 ? -16.219 -8.867 -1.936 1 96.25 169 LEU A CA 1
ATOM 1374 C C . LEU A 1 169 ? -16.609 -7.895 -3.045 1 96.25 169 LEU A C 1
ATOM 1376 O O . LEU A 1 169 ? -16.734 -6.691 -2.807 1 96.25 169 LEU A O 1
ATOM 1380 N N . ALA A 1 170 ? -16.812 -8.391 -4.23 1 96.12 170 ALA A N 1
ATOM 1381 C CA . ALA A 1 170 ? -17.203 -7.566 -5.367 1 96.12 170 ALA A CA 1
ATOM 1382 C C . ALA A 1 170 ? -18.531 -6.875 -5.109 1 96.12 170 ALA A C 1
ATOM 1384 O O . ALA A 1 170 ? -18.719 -5.715 -5.48 1 96.12 170 ALA A O 1
ATOM 1385 N N . ASP A 1 171 ? -19.438 -7.551 -4.457 1 95.94 171 ASP A N 1
ATOM 1386 C CA . ASP A 1 171 ? -20.75 -7.004 -4.16 1 95.94 171 ASP A CA 1
ATOM 1387 C C . ASP A 1 171 ? -20.656 -5.852 -3.162 1 95.94 171 ASP A C 1
ATOM 1389 O O . ASP A 1 171 ? -21.484 -4.938 -3.184 1 95.94 171 ASP A O 1
ATOM 1393 N N . GLU A 1 172 ? -19.703 -5.926 -2.303 1 94.88 172 GLU A N 1
ATOM 1394 C CA . GLU A 1 172 ? -19.5 -4.852 -1.335 1 94.88 172 GLU A CA 1
ATOM 1395 C C . GLU A 1 172 ? -19 -3.584 -2.02 1 94.88 172 GLU A C 1
ATOM 1397 O O . GLU A 1 172 ? -19.219 -2.477 -1.523 1 94.88 172 GLU A O 1
ATOM 1402 N N . TYR A 1 173 ? -18.391 -3.77 -3.168 1 94.44 173 TYR A N 1
ATOM 1403 C CA . TYR A 1 173 ? -17.797 -2.627 -3.855 1 94.44 173 TYR A CA 1
ATOM 1404 C C . TYR A 1 173 ? -18.188 -2.621 -5.332 1 94.44 173 TYR A C 1
ATOM 1406 O O . TYR A 1 173 ? -17.328 -2.793 -6.199 1 94.44 173 TYR A O 1
ATOM 1414 N N . PRO A 1 174 ? -19.359 -2.248 -5.559 1 93.19 174 PRO A N 1
ATOM 1415 C CA . PRO A 1 174 ? -19.891 -2.457 -6.906 1 93.19 174 PRO A CA 1
ATOM 1416 C C . PRO A 1 174 ? -19.266 -1.522 -7.941 1 93.19 174 PRO A C 1
ATOM 1418 O O . PRO A 1 174 ? -19.203 -1.859 -9.125 1 93.19 174 PRO A O 1
ATOM 1421 N N . ALA A 1 175 ? -18.734 -0.431 -7.535 1 91 175 ALA A N 1
ATOM 1422 C CA . ALA A 1 175 ? -18.203 0.527 -8.5 1 91 175 ALA A CA 1
ATOM 1423 C C . ALA A 1 175 ? -16.719 0.28 -8.766 1 91 175 ALA A C 1
ATOM 1425 O O . ALA A 1 175 ? -16.141 0.854 -9.695 1 91 175 ALA A O 1
ATOM 1426 N N . ASP A 1 176 ? -16.125 -0.591 -8.062 1 93.94 176 ASP A N 1
ATOM 1427 C CA . ASP A 1 176 ? -14.672 -0.738 -8.102 1 93.94 176 ASP A CA 1
ATOM 1428 C C . ASP A 1 176 ? -14.25 -1.683 -9.227 1 93.94 176 ASP A C 1
ATOM 1430 O O . ASP A 1 176 ? -14.094 -2.885 -9.008 1 93.94 176 ASP A O 1
ATOM 1434 N N . ALA A 1 177 ? -13.984 -1.071 -10.352 1 94.38 177 ALA A N 1
ATOM 1435 C CA . ALA A 1 177 ? -13.547 -1.824 -11.523 1 94.38 177 ALA A CA 1
ATOM 1436 C C . ALA A 1 177 ? -12.156 -2.408 -11.312 1 94.38 177 ALA A C 1
ATOM 1438 O O . ALA A 1 177 ? -11.859 -3.508 -11.789 1 94.38 177 ALA A O 1
ATOM 1439 N N . GLU A 1 178 ? -11.336 -1.653 -10.633 1 91.06 178 GLU A N 1
ATOM 1440 C CA . GLU A 1 178 ? -9.961 -2.086 -10.406 1 91.06 178 GLU A CA 1
ATOM 1441 C C . GLU A 1 178 ? -9.914 -3.367 -9.578 1 91.06 178 GLU A C 1
ATOM 1443 O O . GLU A 1 178 ? -9.086 -4.25 -9.828 1 91.06 178 GLU A O 1
ATOM 1448 N N . LEU A 1 179 ? -10.75 -3.434 -8.586 1 94.38 179 LEU A N 1
ATOM 1449 C CA . LEU A 1 179 ? -10.836 -4.645 -7.781 1 94.38 179 LEU A CA 1
ATOM 1450 C C . LEU A 1 179 ? -11.141 -5.859 -8.656 1 94.38 179 LEU A C 1
ATOM 1452 O O . LEU A 1 179 ? -10.453 -6.879 -8.562 1 94.38 179 LEU A O 1
ATOM 1456 N N . ARG A 1 180 ? -12.102 -5.727 -9.508 1 96.88 180 ARG A N 1
ATOM 1457 C CA . ARG A 1 180 ? -12.469 -6.812 -10.414 1 96.88 180 ARG A CA 1
ATOM 1458 C C . ARG A 1 180 ? -11.344 -7.105 -11.398 1 96.88 180 ARG A C 1
ATOM 1460 O O . ARG A 1 180 ? -11.07 -8.266 -11.711 1 96.88 180 ARG A O 1
ATOM 1467 N N . TYR A 1 181 ? -10.758 -6.062 -11.844 1 94.94 181 TYR A N 1
ATOM 1468 C CA . TYR A 1 181 ? -9.617 -6.215 -12.742 1 94.94 181 TYR A CA 1
ATOM 1469 C C . TYR A 1 181 ? -8.492 -6.996 -12.062 1 94.94 181 TYR A C 1
ATOM 1471 O O . TYR A 1 181 ? -7.93 -7.918 -12.656 1 94.94 181 TYR A O 1
ATOM 1479 N N . GLU A 1 182 ? -8.172 -6.625 -10.852 1 92.19 182 GLU A N 1
ATOM 1480 C CA . GLU A 1 182 ? -7.125 -7.312 -10.102 1 92.19 182 GLU A CA 1
ATOM 1481 C C . GLU A 1 182 ? -7.465 -8.789 -9.906 1 92.19 182 GLU A C 1
ATOM 1483 O O . GLU A 1 182 ? -6.594 -9.648 -10.016 1 92.19 182 GLU A O 1
ATOM 1488 N N . ILE A 1 183 ? -8.703 -9.086 -9.586 1 95.81 183 ILE A N 1
ATOM 1489 C CA . ILE A 1 183 ? -9.156 -10.469 -9.461 1 95.81 183 ILE A CA 1
ATOM 1490 C C . ILE A 1 183 ? -8.914 -11.211 -10.773 1 95.81 183 ILE A C 1
ATOM 1492 O O . ILE A 1 183 ? -8.344 -12.312 -10.773 1 95.81 183 ILE A O 1
ATOM 1496 N N . ALA A 1 184 ? -9.305 -10.578 -11.844 1 95.94 184 ALA A N 1
ATOM 1497 C CA . ALA A 1 184 ? -9.125 -11.188 -13.164 1 95.94 184 ALA A CA 1
ATOM 1498 C C . ALA A 1 184 ? -7.648 -11.438 -13.453 1 95.94 184 ALA A C 1
ATOM 1500 O O . ALA A 1 184 ? -7.277 -12.523 -13.914 1 95.94 184 ALA A O 1
ATOM 1501 N N . GLU A 1 185 ? -6.883 -10.508 -13.227 1 91.88 185 GLU A N 1
ATOM 1502 C CA . GLU A 1 185 ? -5.453 -10.617 -13.484 1 91.88 185 GLU A CA 1
ATOM 1503 C C . GLU A 1 185 ? -4.832 -11.758 -12.68 1 91.88 185 GLU A C 1
ATOM 1505 O O . GLU A 1 185 ? -4.035 -12.539 -13.203 1 91.88 185 GLU A O 1
ATOM 1510 N N . ASP A 1 186 ? -5.129 -11.781 -11.43 1 91.88 186 ASP A N 1
ATOM 1511 C CA . ASP A 1 186 ? -4.582 -12.828 -10.57 1 91.88 186 ASP A CA 1
ATOM 1512 C C . ASP A 1 186 ? -5.031 -14.211 -11.047 1 91.88 186 ASP A C 1
ATOM 1514 O O . ASP A 1 186 ? -4.223 -15.141 -11.125 1 91.88 186 ASP A O 1
ATOM 1518 N N . LEU A 1 187 ? -6.305 -14.367 -11.375 1 93 187 LEU A N 1
ATOM 1519 C CA . LEU A 1 187 ? -6.805 -15.641 -11.875 1 93 187 LEU A CA 1
ATOM 1520 C C . LEU A 1 187 ? -6.109 -16.031 -13.172 1 93 187 LEU A C 1
ATOM 1522 O O . LEU A 1 187 ? -5.809 -17.203 -13.398 1 93 187 LEU A O 1
ATOM 1526 N N . TRP A 1 188 ? -5.84 -15.055 -13.984 1 91.5 188 TRP A N 1
ATOM 1527 C CA . TRP A 1 188 ? -5.094 -15.297 -15.211 1 91.5 188 TRP A CA 1
ATOM 1528 C C . TRP A 1 188 ? -3.686 -15.797 -14.906 1 91.5 188 TRP A C 1
ATOM 1530 O O . TRP A 1 188 ? -3.232 -16.781 -15.484 1 91.5 188 TRP A O 1
ATOM 1540 N N . ARG A 1 189 ? -3.084 -15.188 -14.023 1 86.62 189 ARG A N 1
ATOM 1541 C CA . ARG A 1 189 ? -1.722 -15.539 -13.641 1 86.62 189 ARG A CA 1
ATOM 1542 C C . ARG A 1 189 ? -1.657 -16.969 -13.094 1 86.62 189 ARG A C 1
ATOM 1544 O O . ARG A 1 189 ? -0.667 -17.672 -13.305 1 86.62 189 ARG A O 1
ATOM 1551 N N . PHE A 1 190 ? -2.727 -17.359 -12.484 1 88.69 190 PHE A N 1
ATOM 1552 C CA . PHE A 1 190 ? -2.77 -18.703 -11.898 1 88.69 190 PHE A CA 1
ATOM 1553 C C . PHE A 1 190 ? -3.312 -19.703 -12.906 1 88.69 190 PHE A C 1
ATOM 1555 O O . PHE A 1 190 ? -3.564 -20.859 -12.555 1 88.69 190 PHE A O 1
ATOM 1562 N N . GLY A 1 191 ? -3.564 -19.281 -14.125 1 87.62 191 GLY A N 1
ATOM 1563 C CA . GLY A 1 191 ? -3.928 -20.172 -15.211 1 87.62 191 GLY A CA 1
ATOM 1564 C C . GLY A 1 191 ? -5.418 -20.453 -15.281 1 87.62 191 GLY A C 1
ATOM 1565 O O . GLY A 1 191 ? -5.852 -21.359 -15.984 1 87.62 191 GLY A O 1
ATOM 1566 N N . LYS A 1 192 ? -6.156 -19.75 -14.531 1 91.06 192 LYS A N 1
ATOM 1567 C CA . LYS A 1 192 ? -7.605 -19.906 -14.578 1 91.06 192 LYS A CA 1
ATOM 1568 C C . LYS A 1 192 ? -8.227 -18.953 -15.594 1 91.06 192 LYS A C 1
ATOM 1570 O O . LYS A 1 192 ? -8.977 -18.047 -15.234 1 91.06 192 LYS A O 1
ATOM 1575 N N . HIS A 1 193 ? -8.086 -19.297 -16.781 1 89.81 193 HIS A N 1
ATOM 1576 C CA . HIS A 1 193 ? -8.32 -18.375 -17.875 1 89.81 193 HIS A CA 1
ATOM 1577 C C . HIS A 1 193 ? -9.805 -18.078 -18.047 1 89.81 193 HIS A C 1
ATOM 1579 O O . HIS A 1 193 ? -10.203 -16.922 -18.234 1 89.81 193 HIS A O 1
ATOM 1585 N N . ARG A 1 194 ? -10.641 -19.078 -18 1 91.06 194 ARG A N 1
ATOM 1586 C CA . ARG A 1 194 ? -12.07 -18.875 -18.172 1 91.06 194 ARG A CA 1
ATOM 1587 C C . ARG A 1 194 ? -12.633 -17.984 -17.062 1 91.06 194 ARG A C 1
ATOM 1589 O O . ARG A 1 194 ? -13.43 -17.094 -17.328 1 91.06 194 ARG A O 1
ATOM 1596 N N . ALA A 1 195 ? -12.227 -18.328 -15.898 1 94.5 195 ALA A N 1
ATOM 1597 C CA . ALA A 1 195 ? -12.664 -17.5 -14.773 1 94.5 195 ALA A CA 1
ATOM 1598 C C . ALA A 1 195 ? -12.148 -16.078 -14.914 1 94.5 195 ALA A C 1
ATOM 1600 O O . ALA A 1 195 ? -12.875 -15.117 -14.633 1 94.5 195 ALA A O 1
ATOM 1601 N N . ALA A 1 196 ? -10.938 -15.914 -15.344 1 94.88 196 ALA A N 1
ATOM 1602 C CA . ALA A 1 196 ? -10.344 -14.594 -15.562 1 94.88 196 ALA A CA 1
ATOM 1603 C C . ALA A 1 196 ? -11.156 -13.781 -16.562 1 94.88 196 ALA A C 1
ATOM 1605 O O . ALA A 1 196 ? -11.414 -12.594 -16.344 1 94.88 196 ALA A O 1
ATOM 1606 N N . GLU A 1 197 ? -11.578 -14.453 -17.562 1 94.88 197 GLU A N 1
ATOM 1607 C CA . GLU A 1 197 ? -12.359 -13.773 -18.594 1 94.88 197 GLU A CA 1
ATOM 1608 C C . GLU A 1 197 ? -13.68 -13.258 -18.031 1 94.88 197 GLU A C 1
ATOM 1610 O O . GLU A 1 197 ? -14.102 -12.141 -18.344 1 94.88 197 GLU A O 1
ATOM 1615 N N . ARG A 1 198 ? -14.312 -14.031 -17.266 1 95.62 198 ARG A N 1
ATOM 1616 C CA . ARG A 1 198 ? -15.586 -13.633 -16.672 1 95.62 198 ARG A CA 1
ATOM 1617 C C . ARG A 1 198 ? -15.406 -12.414 -15.773 1 95.62 198 ARG A C 1
ATOM 1619 O O . ARG A 1 198 ? -16.188 -11.469 -15.836 1 95.62 198 ARG A O 1
ATOM 1626 N N . TRP A 1 199 ? -14.406 -12.453 -14.938 1 96.88 199 TRP A N 1
ATOM 1627 C CA . TRP A 1 199 ? -14.148 -11.336 -14.039 1 96.88 199 TRP A CA 1
ATOM 1628 C C . TRP A 1 199 ? -13.711 -10.102 -14.82 1 96.88 199 TRP A C 1
ATOM 1630 O O . TRP A 1 199 ? -14.016 -8.969 -14.43 1 96.88 199 TRP A O 1
ATOM 1640 N N . LEU A 1 200 ? -13.023 -10.344 -15.914 1 96.56 200 LEU A N 1
ATOM 1641 C CA . LEU A 1 200 ? -12.625 -9.219 -16.75 1 96.56 200 LEU A CA 1
ATOM 1642 C C . LEU A 1 200 ? -13.844 -8.539 -17.359 1 96.56 200 LEU A C 1
ATOM 1644 O O . LEU A 1 200 ? -13.883 -7.309 -17.469 1 96.56 200 LEU A O 1
ATOM 1648 N N . ASP A 1 201 ? -14.789 -9.344 -17.719 1 97 201 ASP A N 1
ATOM 1649 C CA . ASP A 1 201 ? -16.047 -8.797 -18.234 1 97 201 ASP A CA 1
ATOM 1650 C C . ASP A 1 201 ? -16.75 -7.953 -17.172 1 97 201 ASP A C 1
ATOM 1652 O O . ASP A 1 201 ? -17.266 -6.879 -17.469 1 97 201 ASP A O 1
ATOM 1656 N N . GLU A 1 202 ? -16.719 -8.438 -16 1 96.69 202 GLU A N 1
ATOM 1657 C CA . GLU A 1 202 ? -17.312 -7.676 -14.906 1 96.69 202 GLU A CA 1
ATOM 1658 C C . GLU A 1 202 ? -16.547 -6.383 -14.656 1 96.69 202 GLU A C 1
ATOM 1660 O O . GLU A 1 202 ? -17.141 -5.348 -14.344 1 96.69 202 GLU A O 1
ATOM 1665 N N . ALA A 1 203 ? -15.289 -6.465 -14.703 1 97 203 ALA A N 1
ATOM 1666 C CA . ALA A 1 203 ? -14.461 -5.27 -14.562 1 97 203 ALA A CA 1
ATOM 1667 C C . ALA A 1 203 ? -14.812 -4.23 -15.617 1 97 203 ALA A C 1
ATOM 1669 O O . ALA A 1 203 ? -14.914 -3.039 -15.32 1 97 203 ALA A O 1
ATOM 1670 N N . ARG A 1 204 ? -15.023 -4.703 -16.812 1 96.5 204 ARG A N 1
ATOM 1671 C CA . ARG A 1 204 ? -15.383 -3.824 -17.906 1 96.5 204 ARG A CA 1
ATOM 1672 C C . ARG A 1 204 ? -16.719 -3.123 -17.641 1 96.5 204 ARG A C 1
ATOM 1674 O O . ARG A 1 204 ? -16.828 -1.909 -17.812 1 96.5 204 ARG A O 1
ATOM 1681 N N . GLN A 1 205 ? -17.609 -3.885 -17.188 1 96.38 205 GLN A N 1
ATOM 1682 C CA . GLN A 1 205 ? -18.922 -3.324 -16.875 1 96.38 205 GLN A CA 1
ATOM 1683 C C . GLN A 1 205 ? -18.828 -2.268 -15.781 1 96.38 205 GLN A C 1
ATOM 1685 O O . GLN A 1 205 ? -19.422 -1.188 -15.906 1 96.38 205 GLN A O 1
ATOM 1690 N N . ALA A 1 206 ? -18.141 -2.594 -14.75 1 94.75 206 ALA A N 1
ATOM 1691 C CA . ALA A 1 206 ? -17.969 -1.646 -13.648 1 94.75 206 ALA A CA 1
ATOM 1692 C C . ALA A 1 206 ? -17.25 -0.385 -14.109 1 94.75 206 ALA A C 1
ATOM 1694 O O . ALA A 1 206 ? -17.625 0.727 -13.719 1 94.75 206 ALA A O 1
ATOM 1695 N N . ALA A 1 207 ? -16.281 -0.551 -14.922 1 93.44 207 ALA A N 1
ATOM 1696 C CA . ALA A 1 207 ? -15.508 0.586 -15.422 1 93.44 207 ALA A CA 1
ATOM 1697 C C . ALA A 1 207 ? -16.375 1.497 -16.281 1 93.44 207 ALA A C 1
ATOM 1699 O O . ALA A 1 207 ? -16.297 2.723 -16.172 1 93.44 207 ALA A O 1
ATOM 1700 N N . GLU A 1 208 ? -17.109 0.896 -17.125 1 93.56 208 GLU A N 1
ATOM 1701 C CA . GLU A 1 208 ? -18.016 1.662 -17.984 1 93.56 208 GLU A CA 1
ATOM 1702 C C . GLU A 1 208 ? -19.047 2.426 -17.156 1 93.56 208 GLU A C 1
ATOM 1704 O O . GLU A 1 208 ? -19.328 3.59 -17.438 1 93.56 208 GLU A O 1
ATOM 1709 N N . GLN A 1 209 ? -19.516 1.785 -16.156 1 90.94 209 GLN A N 1
ATOM 1710 C CA . GLN A 1 209 ? -20.531 2.396 -15.305 1 90.94 209 GLN A CA 1
ATOM 1711 C C . GLN A 1 209 ? -19.953 3.561 -14.508 1 90.94 209 GLN A C 1
ATOM 1713 O O . GLN A 1 209 ? -20.625 4.582 -14.32 1 90.94 209 GLN A O 1
ATOM 1718 N N . SER A 1 210 ? -18.797 3.379 -14.078 1 86.88 210 SER A N 1
ATOM 1719 C CA . SER A 1 210 ? -18.188 4.406 -13.234 1 86.88 210 SER A CA 1
ATOM 1720 C C . SER A 1 210 ? -17.422 5.422 -14.078 1 86.88 210 SER A C 1
ATOM 1722 O O . SER A 1 210 ? -16.953 6.438 -13.555 1 86.88 210 SER A O 1
ATOM 1724 N N . GLY A 1 211 ? -17.312 5.148 -15.289 1 84.12 211 GLY A N 1
ATOM 1725 C CA . GLY A 1 211 ? -16.547 6.027 -16.156 1 84.12 211 GLY A CA 1
ATOM 1726 C C . GLY A 1 211 ? -15.055 5.977 -15.898 1 84.12 211 GLY A C 1
ATOM 1727 O O . GLY A 1 211 ? -14.359 6.992 -16.016 1 84.12 211 GLY A O 1
ATOM 1728 N N . ASP A 1 212 ? -14.586 4.82 -15.469 1 84.06 212 ASP A N 1
ATOM 1729 C CA . ASP A 1 212 ? -13.172 4.637 -15.164 1 84.06 212 ASP A CA 1
ATOM 1730 C C . ASP A 1 212 ? -12.375 4.293 -16.422 1 84.06 212 ASP A C 1
ATOM 1732 O O . ASP A 1 212 ? -12.086 3.123 -16.688 1 84.06 212 ASP A O 1
ATOM 1736 N N . GLU A 1 213 ? -11.883 5.25 -17.078 1 79.81 213 GLU A N 1
ATOM 1737 C CA . GLU A 1 213 ? -11.211 5.082 -18.359 1 79.81 213 GLU A CA 1
ATOM 1738 C C . GLU A 1 213 ? -9.859 4.395 -18.188 1 79.81 213 GLU A C 1
ATOM 1740 O O . GLU A 1 213 ? -9.438 3.625 -19.047 1 79.81 213 GLU A O 1
ATOM 1745 N N . ALA A 1 214 ? -9.211 4.734 -17.156 1 77.69 214 ALA A N 1
ATOM 1746 C CA . ALA A 1 214 ? -7.91 4.109 -16.922 1 77.69 214 ALA A CA 1
ATOM 1747 C C . ALA A 1 214 ? -8.047 2.598 -16.781 1 77.69 214 ALA A C 1
ATOM 1749 O O . ALA A 1 214 ? -7.27 1.838 -17.359 1 77.69 214 ALA A O 1
ATOM 1750 N N . ALA A 1 215 ? -9.062 2.229 -15.992 1 85.88 215 ALA A N 1
ATOM 1751 C CA . ALA A 1 215 ? -9.305 0.795 -15.836 1 85.88 215 ALA A CA 1
ATOM 1752 C C . ALA A 1 215 ? -9.625 0.142 -17.172 1 85.88 215 ALA A C 1
ATOM 1754 O O . ALA A 1 215 ? -9.219 -0.996 -17.438 1 85.88 215 ALA A O 1
ATOM 1755 N N . LEU A 1 216 ? -10.328 0.862 -18.016 1 87.62 216 LEU A N 1
ATOM 1756 C CA . LEU A 1 216 ? -10.695 0.309 -19.312 1 87.62 216 LEU A CA 1
ATOM 1757 C C . LEU A 1 216 ? -9.461 0.009 -20.141 1 87.62 216 LEU A C 1
ATOM 1759 O O . LEU A 1 216 ? -9.422 -0.992 -20.859 1 87.62 216 LEU A O 1
ATOM 1763 N N . VAL A 1 217 ? -8.523 0.818 -20.062 1 81.12 217 VAL A N 1
ATOM 1764 C CA . VAL A 1 217 ? -7.289 0.596 -20.812 1 81.12 217 VAL A CA 1
ATOM 1765 C C . VAL A 1 217 ? -6.617 -0.688 -20.328 1 81.12 217 VAL A C 1
ATOM 1767 O O . VAL A 1 217 ? -6.223 -1.533 -21.141 1 81.12 217 VAL A O 1
ATOM 1770 N N . ASP A 1 218 ? -6.453 -0.78 -19.062 1 83.62 218 ASP A N 1
ATOM 1771 C CA . ASP A 1 218 ? -5.855 -1.981 -18.484 1 83.62 218 ASP A CA 1
ATOM 1772 C C . ASP A 1 218 ? -6.648 -3.229 -18.875 1 83.62 218 ASP A C 1
ATOM 1774 O O . ASP A 1 218 ? -6.062 -4.266 -19.188 1 83.62 218 ASP A O 1
ATOM 1778 N N . ILE A 1 219 ? -7.918 -3.078 -18.75 1 91.31 219 ILE A N 1
ATOM 1779 C CA . ILE A 1 219 ? -8.812 -4.188 -19.078 1 91.31 219 ILE A CA 1
ATOM 1780 C C . ILE A 1 219 ? -8.594 -4.621 -20.516 1 91.31 219 ILE A C 1
ATOM 1782 O O . ILE A 1 219 ? -8.469 -5.816 -20.812 1 91.31 219 ILE A O 1
ATOM 1786 N N . GLU A 1 220 ? -8.5 -3.686 -21.359 1 87.56 220 GLU A N 1
ATOM 1787 C CA . GLU A 1 220 ? -8.289 -4.008 -22.781 1 87.56 220 GLU A CA 1
ATOM 1788 C C . GLU A 1 220 ? -6.93 -4.656 -23 1 87.56 220 GLU A C 1
ATOM 1790 O O . GLU A 1 220 ? -6.805 -5.59 -23.797 1 87.56 220 GLU A O 1
ATOM 1795 N N . LEU A 1 221 ? -5.988 -4.152 -22.375 1 83.62 221 LEU A N 1
ATOM 1796 C CA . LEU A 1 221 ? -4.656 -4.734 -22.5 1 83.62 221 LEU A CA 1
ATOM 1797 C C . LEU A 1 221 ? -4.648 -6.18 -22.016 1 83.62 221 LEU A C 1
ATOM 1799 O O . LEU A 1 221 ? -4.059 -7.051 -22.672 1 83.62 221 LEU A O 1
ATOM 1803 N N . LEU A 1 222 ? -5.219 -6.383 -20.891 1 86.38 222 LEU A N 1
ATOM 1804 C CA . LEU A 1 222 ? -5.285 -7.75 -20.391 1 86.38 222 LEU A CA 1
ATOM 1805 C C . LEU A 1 222 ? -6.133 -8.625 -21.312 1 86.38 222 LEU A C 1
ATOM 1807 O O . LEU A 1 222 ? -5.793 -9.789 -21.562 1 86.38 222 LEU A O 1
ATOM 1811 N N . ALA A 1 223 ? -7.18 -8.094 -21.781 1 91.12 223 ALA A N 1
ATOM 1812 C CA . ALA A 1 223 ? -8.023 -8.836 -22.719 1 91.12 223 ALA A CA 1
ATOM 1813 C C . ALA A 1 223 ? -7.223 -9.273 -23.938 1 91.12 223 ALA A C 1
ATOM 1815 O O . ALA A 1 223 ? -7.359 -10.414 -24.406 1 91.12 223 ALA A O 1
ATOM 1816 N N . THR A 1 224 ? -6.445 -8.406 -24.406 1 87.62 224 THR A N 1
ATOM 1817 C CA . THR A 1 224 ? -5.605 -8.711 -25.562 1 87.62 224 THR A CA 1
ATOM 1818 C C . THR A 1 224 ? -4.598 -9.805 -25.219 1 87.62 224 THR A C 1
ATOM 1820 O O . THR A 1 224 ? -4.367 -10.711 -26.016 1 87.62 224 THR A O 1
ATOM 1823 N N . ARG A 1 225 ? -4.02 -9.695 -24.109 1 82.31 225 ARG A N 1
ATOM 1824 C CA . ARG A 1 225 ? -3.076 -10.719 -23.672 1 82.31 225 ARG A CA 1
ATOM 1825 C C . ARG A 1 225 ? -3.752 -12.078 -23.562 1 82.31 225 ARG A C 1
ATOM 1827 O O . ARG A 1 225 ? -3.182 -13.094 -23.984 1 82.31 225 ARG A O 1
ATOM 1834 N N . ILE A 1 226 ? -4.879 -12.07 -23.031 1 85.38 226 ILE A N 1
ATOM 1835 C CA . ILE A 1 226 ? -5.637 -13.312 -22.844 1 85.38 226 ILE A CA 1
ATOM 1836 C C . ILE A 1 226 ? -5.988 -13.898 -24.219 1 85.38 226 ILE A C 1
ATOM 1838 O O . ILE A 1 226 ? -5.848 -15.102 -24.438 1 85.38 226 ILE A O 1
ATOM 1842 N N . ALA A 1 227 ? -6.348 -13.062 -25.047 1 85.69 227 ALA A N 1
ATOM 1843 C CA . ALA A 1 227 ? -6.742 -13.5 -26.391 1 85.69 227 ALA A CA 1
ATOM 1844 C C . ALA A 1 227 ? -5.551 -14.07 -27.156 1 85.69 227 ALA A C 1
ATOM 1846 O O . ALA A 1 227 ? -5.707 -14.977 -27.969 1 85.69 227 ALA A O 1
ATOM 1847 N N . ASN A 1 228 ? -4.391 -13.594 -26.891 1 82.75 228 ASN A N 1
ATOM 1848 C CA . ASN A 1 228 ? -3.199 -13.992 -27.625 1 82.75 228 ASN A CA 1
ATOM 1849 C C . ASN A 1 228 ? -2.467 -15.141 -26.953 1 82.75 228 ASN A C 1
ATOM 1851 O O . ASN A 1 228 ? -1.472 -15.641 -27.469 1 82.75 228 ASN A O 1
ATOM 1855 N N . ALA A 1 229 ? -2.852 -15.438 -25.812 1 75.69 229 ALA A N 1
ATOM 1856 C CA . ALA A 1 229 ? -2.199 -16.547 -25.125 1 75.69 229 ALA A CA 1
ATOM 1857 C C . ALA A 1 229 ? -2.508 -17.875 -25.797 1 75.69 229 ALA A C 1
ATOM 1859 O O . ALA A 1 229 ? -3.639 -18.125 -26.219 1 75.69 229 ALA A O 1
ATOM 1860 N N . PRO A 1 230 ? -1.301 -18.578 -26.094 1 65.38 230 PRO A N 1
ATOM 1861 C CA . PRO A 1 230 ? -1.539 -19.875 -26.719 1 65.38 230 PRO A CA 1
ATOM 1862 C C . PRO A 1 230 ? -2.533 -20.734 -25.938 1 65.38 230 PRO A C 1
ATOM 1864 O O . PRO A 1 230 ? -2.57 -20.672 -24.703 1 65.38 230 PRO A O 1
ATOM 1867 N N . LEU A 1 231 ? -3.623 -21.078 -26.484 1 53.38 231 LEU A N 1
ATOM 1868 C CA . LEU A 1 231 ? -4.652 -21.922 -25.891 1 53.38 231 LEU A CA 1
ATOM 1869 C C . LEU A 1 231 ? -4.023 -23.047 -25.078 1 53.38 231 LEU A C 1
ATOM 1871 O O . LEU A 1 231 ? -3.182 -23.781 -25.594 1 53.38 231 LEU A O 1
ATOM 1875 N N . ALA A 1 232 ? -3.627 -22.922 -23.891 1 49.19 232 ALA A N 1
ATOM 1876 C CA . ALA A 1 232 ? -3.209 -24.109 -23.156 1 49.19 232 ALA A CA 1
ATOM 1877 C C . ALA A 1 232 ? -4.012 -25.328 -23.578 1 49.19 232 ALA A C 1
ATOM 1879 O O . ALA A 1 232 ? -5.207 -25.219 -23.875 1 49.19 232 ALA A O 1
ATOM 1880 N N . SER A 1 233 ? -3.381 -26.453 -24.047 1 41.12 233 SER A N 1
ATOM 1881 C CA . SER A 1 233 ? -4.043 -27.734 -24.281 1 41.12 233 SER A CA 1
ATOM 1882 C C . SER A 1 233 ? -5.082 -28.031 -23.203 1 41.12 233 SER A C 1
ATOM 1884 O O . SER A 1 233 ? -4.762 -28.047 -22.016 1 41.12 233 SER A O 1
ATOM 1886 N N . SER A 1 234 ? -6.246 -27.641 -23.312 1 40.41 234 SER A N 1
ATOM 1887 C CA . SER A 1 234 ? -7.305 -28.219 -22.5 1 40.41 234 SER A CA 1
ATOM 1888 C C . SER A 1 234 ? -6.996 -29.656 -22.125 1 40.41 234 SER A C 1
ATOM 1890 O O . SER A 1 234 ? -6.945 -30.531 -22.984 1 40.41 234 SER A O 1
ATOM 1892 N N . GLN A 1 235 ? -6.105 -29.969 -21.219 1 36.97 235 GLN A N 1
ATOM 1893 C CA . GLN A 1 235 ? -6.148 -31.375 -20.844 1 36.97 235 GLN A CA 1
ATOM 1894 C C . GLN A 1 235 ? -7.586 -31.875 -20.781 1 36.97 235 GLN A C 1
ATOM 1896 O O . GLN A 1 235 ? -8.469 -31.219 -20.234 1 36.97 235 GLN A O 1
ATOM 1901 N N . PRO A 1 236 ? -7.965 -32.781 -21.672 1 37.78 236 PRO A N 1
ATOM 1902 C CA . PRO A 1 236 ? -9.266 -33.469 -21.625 1 37.78 236 PRO A CA 1
ATOM 1903 C C . PRO A 1 236 ? -9.648 -33.906 -20.219 1 37.7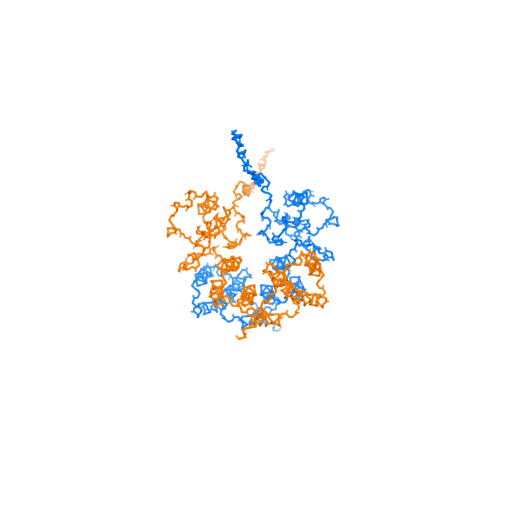8 236 PRO A C 1
ATOM 1905 O O . PRO A 1 236 ? -8.797 -34.406 -19.469 1 37.78 236 PRO A O 1
ATOM 1908 N N . GLU A 1 237 ? -10.43 -33.219 -19.516 1 36.62 237 GLU A N 1
ATOM 1909 C CA . GLU A 1 237 ? -11.055 -33.875 -18.391 1 36.62 237 GLU A CA 1
ATOM 1910 C C . GLU A 1 237 ? -11.328 -35.344 -18.703 1 36.62 237 GLU A C 1
ATOM 1912 O O . GLU A 1 237 ? -12.023 -35.656 -19.656 1 36.62 237 GLU A O 1
ATOM 1917 N N . GLU A 1 238 ? -10.359 -36.281 -18.594 1 35.66 238 GLU A N 1
ATOM 1918 C CA . GLU A 1 238 ? -10.648 -37.688 -18.625 1 35.66 238 GLU A CA 1
ATOM 1919 C C . GLU A 1 238 ? -11.93 -38.031 -17.875 1 35.66 238 GLU A C 1
ATOM 1921 O O . GLU A 1 238 ? -12.031 -37.75 -16.672 1 35.66 238 GLU A O 1
ATOM 1926 N N . HIS A 1 239 ? -13.07 -37.938 -18.5 1 38.44 239 HIS A N 1
ATOM 1927 C CA . HIS A 1 239 ? -14.289 -38.625 -18.062 1 38.44 239 HIS A CA 1
ATOM 1928 C C . HIS A 1 239 ? -14 -40.062 -17.672 1 38.44 239 HIS A C 1
ATOM 1930 O O . HIS A 1 239 ? -13.664 -40.875 -18.531 1 38.44 239 HIS A O 1
ATOM 1936 N N . SER A 1 240 ? -13.266 -40.375 -16.594 1 32.81 240 SER A N 1
ATOM 1937 C CA . SER A 1 240 ? -13.281 -41.75 -16.125 1 32.81 240 SER A CA 1
ATOM 1938 C C . SER A 1 240 ? -14.703 -42.312 -16.062 1 32.81 240 SER A C 1
ATOM 1940 O O . SER A 1 240 ? -15.508 -41.875 -15.242 1 32.81 240 SER A O 1
ATOM 1942 N N . GLU A 1 241 ? -15.25 -42.656 -17.203 1 31.98 241 GLU A N 1
ATOM 1943 C CA . GLU A 1 241 ? -16.328 -43.625 -17.297 1 31.98 241 GLU A CA 1
ATOM 1944 C C . GLU A 1 241 ? -16 -44.906 -16.5 1 31.98 241 GLU A C 1
ATOM 1946 O O . GLU A 1 241 ? -15.117 -45.656 -16.859 1 31.98 241 GLU A O 1
ATOM 1951 N N . THR A 1 242 ? -15.867 -44.844 -15.18 1 28.89 242 THR A N 1
ATOM 1952 C CA . THR A 1 242 ? -16.031 -46.094 -14.461 1 28.89 242 THR A CA 1
ATOM 1953 C C . THR A 1 242 ? -17.297 -46.812 -14.906 1 28.89 242 THR A C 1
ATOM 1955 O O . THR A 1 242 ? -18.391 -46.281 -14.781 1 28.89 242 THR A O 1
ATOM 1958 N N . GLN A 1 243 ? -17.109 -47.75 -15.844 1 26.42 243 GLN A N 1
ATOM 1959 C CA . GLN A 1 243 ? -17.844 -49.031 -15.922 1 26.42 243 GLN A CA 1
ATOM 1960 C C . GLN A 1 243 ? -17.734 -49.812 -14.617 1 26.42 243 GLN A C 1
ATOM 1962 O O . GLN A 1 243 ? -16.625 -49.938 -14.07 1 26.42 243 GLN A O 1
ATOM 1967 N N . MET B 1 1 ? 45.875 -53.906 -35.281 1 28.16 1 MET B N 1
ATOM 1968 C CA . MET B 1 1 ? 45.688 -53.5 -33.875 1 28.16 1 MET B CA 1
ATOM 1969 C C . MET B 1 1 ? 45.375 -52.031 -33.781 1 28.16 1 MET B C 1
ATOM 1971 O O . MET B 1 1 ? 46.281 -51.188 -33.594 1 28.16 1 MET B O 1
ATOM 1975 N N . ASP B 1 2 ? 44.5 -51.531 -34.625 1 27.48 2 ASP B N 1
ATOM 1976 C CA . ASP B 1 2 ? 44.094 -50.219 -35.094 1 27.48 2 ASP B CA 1
ATOM 1977 C C . ASP B 1 2 ? 43.375 -49.438 -34 1 27.48 2 ASP B C 1
ATOM 1979 O O . ASP B 1 2 ? 42.344 -49.844 -33.469 1 27.48 2 ASP B O 1
ATOM 1983 N N . ASP B 1 3 ? 44.188 -48.656 -33.188 1 30.19 3 ASP B N 1
ATOM 1984 C CA . ASP B 1 3 ? 44.062 -47.812 -32 1 30.19 3 ASP B CA 1
ATOM 1985 C C . ASP B 1 3 ? 43.031 -46.688 -32.25 1 30.19 3 ASP B C 1
ATOM 1987 O O . ASP B 1 3 ? 43.375 -45.656 -32.812 1 30.19 3 ASP B O 1
ATOM 1991 N N . THR B 1 4 ? 41.906 -47.094 -32.75 1 32.25 4 THR B N 1
ATOM 1992 C CA . THR B 1 4 ? 40.938 -46.062 -33.125 1 32.25 4 THR B CA 1
ATOM 1993 C C . THR B 1 4 ? 40.625 -45.156 -31.938 1 32.25 4 THR B C 1
ATOM 1995 O O . THR B 1 4 ? 40.094 -45.625 -30.922 1 32.25 4 THR B O 1
ATOM 1998 N N . THR B 1 5 ? 41.406 -44.125 -31.812 1 31.09 5 THR B N 1
ATOM 1999 C CA . THR B 1 5 ? 41.438 -43.031 -30.844 1 31.09 5 THR B CA 1
ATOM 2000 C C . THR B 1 5 ? 40.062 -42.375 -30.75 1 31.09 5 THR B C 1
ATOM 2002 O O . THR B 1 5 ? 39.562 -41.844 -31.75 1 31.09 5 THR B O 1
ATOM 2005 N N . ILE B 1 6 ? 39.219 -42.938 -29.953 1 35.22 6 ILE B N 1
ATOM 2006 C CA . ILE B 1 6 ? 37.875 -42.438 -29.672 1 35.22 6 ILE B CA 1
ATOM 2007 C C . ILE B 1 6 ? 37.938 -40.969 -29.297 1 35.22 6 ILE B C 1
ATOM 2009 O O . ILE B 1 6 ? 38.688 -40.562 -28.391 1 35.22 6 ILE B O 1
ATOM 2013 N N . ASP B 1 7 ? 37.75 -40.031 -30.281 1 30.45 7 ASP B N 1
ATOM 2014 C CA . ASP B 1 7 ? 37.719 -38.562 -30.125 1 30.45 7 ASP B CA 1
ATOM 2015 C C . ASP B 1 7 ? 36.719 -38.156 -29.062 1 30.45 7 ASP B C 1
ATOM 2017 O O . ASP B 1 7 ? 35.531 -38.5 -29.141 1 30.45 7 ASP B O 1
ATOM 2021 N N . PRO B 1 8 ? 37.188 -37.844 -27.828 1 29 8 PRO B N 1
ATOM 2022 C CA . PRO B 1 8 ? 36.312 -37.469 -26.703 1 29 8 PRO B CA 1
ATOM 2023 C C . PRO B 1 8 ? 35.406 -36.281 -27.016 1 29 8 PRO B C 1
ATOM 2025 O O . PRO B 1 8 ? 35.875 -35.25 -27.531 1 29 8 PRO B O 1
ATOM 2028 N N . GLN B 1 9 ? 34.25 -36.5 -27.578 1 27.03 9 GLN B N 1
ATOM 2029 C CA . GLN B 1 9 ? 33.25 -35.5 -27.875 1 27.03 9 GLN B CA 1
ATOM 2030 C C . GLN B 1 9 ? 33.094 -34.5 -26.719 1 27.03 9 GLN B C 1
ATOM 2032 O O . GLN B 1 9 ? 33.062 -34.906 -25.562 1 27.03 9 GLN B O 1
ATOM 2037 N N . THR B 1 10 ? 33.594 -33.188 -26.891 1 26.66 10 THR B N 1
ATOM 2038 C CA . THR B 1 10 ? 33.625 -31.953 -26.125 1 26.66 10 THR B CA 1
ATOM 2039 C C . THR B 1 10 ? 32.219 -31.609 -25.594 1 26.66 10 THR B C 1
ATOM 2041 O O . THR B 1 10 ? 31.266 -31.547 -26.359 1 26.66 10 THR B O 1
ATOM 2044 N N . PRO B 1 11 ? 31.984 -31.781 -24.281 1 27.64 11 PRO B N 1
ATOM 2045 C CA . PRO B 1 11 ? 30.719 -31.484 -23.625 1 27.64 11 PRO B CA 1
ATOM 2046 C C . PRO B 1 11 ? 30.25 -30.047 -23.859 1 27.64 11 PRO B C 1
ATOM 2048 O O . PRO B 1 11 ? 31.078 -29.125 -23.875 1 27.64 11 PRO B O 1
ATOM 2051 N N . HIS B 1 12 ? 29.406 -29.75 -24.844 1 26.75 12 HIS B N 1
ATOM 2052 C CA . HIS B 1 12 ? 28.781 -28.469 -25.141 1 26.75 12 HIS B CA 1
ATOM 2053 C C . HIS B 1 12 ? 28.172 -27.859 -23.891 1 26.75 12 HIS B C 1
ATOM 2055 O O . HIS B 1 12 ? 27.125 -28.312 -23.406 1 26.75 12 HIS B O 1
ATOM 2061 N N . ASN B 1 13 ? 29.047 -27.422 -22.922 1 24.66 13 ASN B N 1
ATOM 2062 C CA . ASN B 1 13 ? 28.672 -26.641 -21.766 1 24.66 13 ASN B CA 1
ATOM 2063 C C . ASN B 1 13 ? 27.828 -25.422 -22.141 1 24.66 13 ASN B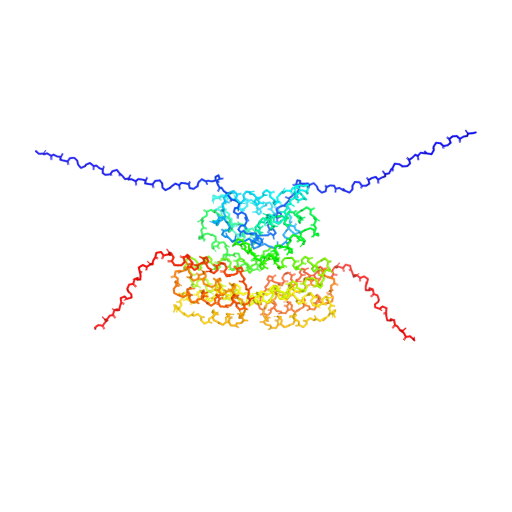 C 1
ATOM 2065 O O . ASN B 1 13 ? 28.328 -24.469 -22.734 1 24.66 13 ASN B O 1
ATOM 2069 N N . SER B 1 14 ? 26.656 -25.578 -22.688 1 23.73 14 SER B N 1
ATOM 2070 C CA . SER B 1 14 ? 25.797 -24.453 -23.047 1 23.73 14 SER B CA 1
ATOM 2071 C C . SER B 1 14 ? 25.688 -23.453 -21.891 1 23.73 14 SER B C 1
ATOM 2073 O O . SER B 1 14 ? 25.125 -23.766 -20.844 1 23.73 14 SER B O 1
ATOM 2075 N N . LYS B 1 15 ? 26.688 -22.562 -21.781 1 29.27 15 LYS B N 1
ATOM 2076 C CA . LYS B 1 15 ? 26.719 -21.344 -20.953 1 29.27 15 LYS B CA 1
ATOM 2077 C C . LYS B 1 15 ? 25.391 -20.609 -21 1 29.27 15 LYS B C 1
ATOM 2079 O O . LYS B 1 15 ? 25.047 -19.984 -22.016 1 29.27 15 LYS B O 1
ATOM 2084 N N . GLN B 1 16 ? 24.375 -21.047 -20.344 1 27.64 16 GLN B N 1
ATOM 2085 C CA . GLN B 1 16 ? 23.188 -20.188 -20.25 1 27.64 16 GLN B CA 1
ATOM 2086 C C . GLN B 1 16 ? 23.578 -18.766 -19.891 1 27.64 16 GLN B C 1
ATOM 2088 O O . GLN B 1 16 ? 24.375 -18.547 -18.969 1 27.64 16 GLN B O 1
ATOM 2093 N N . PRO B 1 17 ? 23.469 -17.703 -20.734 1 28.3 17 PRO B N 1
ATOM 2094 C CA . PRO B 1 17 ? 24.062 -16.359 -20.562 1 28.3 17 PRO B CA 1
ATOM 2095 C C . PRO B 1 17 ? 23.828 -15.797 -19.156 1 28.3 17 PRO B C 1
ATOM 2097 O O . PRO B 1 17 ? 22.781 -16.078 -18.547 1 28.3 17 PRO B O 1
ATOM 2100 N N . ARG B 1 18 ? 24.844 -15.516 -18.344 1 28.64 18 ARG B N 1
ATOM 2101 C CA . ARG B 1 18 ? 24.953 -14.75 -17.109 1 28.64 18 ARG B CA 1
ATOM 2102 C C . ARG B 1 18 ? 24.172 -13.438 -17.203 1 28.64 18 ARG B C 1
ATOM 2104 O O . ARG B 1 18 ? 24.5 -12.578 -18.031 1 28.64 18 ARG B O 1
ATOM 2111 N N . ARG B 1 19 ? 22.891 -13.43 -17.016 1 31.05 19 ARG B N 1
ATOM 2112 C CA . ARG B 1 19 ? 22.25 -12.125 -16.953 1 31.05 19 ARG B CA 1
ATOM 2113 C C . ARG B 1 19 ? 23.109 -11.125 -16.188 1 31.05 19 ARG B C 1
ATOM 2115 O O . ARG B 1 19 ? 23.5 -11.391 -15.047 1 31.05 19 ARG B O 1
ATOM 2122 N N . SER B 1 20 ? 23.938 -10.242 -16.875 1 27.73 20 SER B N 1
ATOM 2123 C CA . SER B 1 20 ? 24.906 -9.273 -16.359 1 27.73 20 SER B CA 1
ATOM 2124 C C . SER B 1 20 ? 24.312 -8.484 -15.195 1 27.73 20 SER B C 1
ATOM 2126 O O . SER B 1 20 ? 23.125 -8.156 -15.195 1 27.73 20 SER B O 1
ATOM 2128 N N . ILE B 1 21 ? 24.891 -8.359 -14.062 1 31.61 21 ILE B N 1
ATOM 2129 C CA . ILE B 1 21 ? 24.797 -7.508 -12.883 1 31.61 21 ILE B CA 1
ATOM 2130 C C . ILE B 1 21 ? 24.578 -6.059 -13.305 1 31.61 21 ILE B C 1
ATOM 2132 O O . ILE B 1 21 ? 24.016 -5.262 -12.547 1 31.61 21 ILE B O 1
ATOM 2136 N N . GLU B 1 22 ? 25.219 -5.473 -14.352 1 31.28 22 GLU B N 1
ATOM 2137 C CA . GLU B 1 22 ? 25.156 -4.121 -14.906 1 31.28 22 GLU B CA 1
ATOM 2138 C C . GLU B 1 22 ? 23.703 -3.715 -15.18 1 31.28 22 GLU B C 1
ATOM 2140 O O . GLU B 1 22 ? 23.375 -2.527 -15.148 1 31.28 22 GLU B O 1
ATOM 2145 N N . ASP B 1 23 ? 22.969 -4.516 -15.953 1 33.41 23 ASP B N 1
ATOM 2146 C CA . ASP B 1 23 ? 21.656 -4.066 -16.359 1 33.41 23 ASP B CA 1
ATOM 2147 C C . ASP B 1 23 ? 20.688 -4.02 -15.18 1 33.41 23 ASP B C 1
ATOM 2149 O O . ASP B 1 23 ? 19.688 -4.742 -15.148 1 33.41 23 ASP B O 1
ATOM 2153 N N . ASN B 1 24 ? 21.156 -4.047 -14.016 1 34.62 24 ASN B N 1
ATOM 2154 C CA . ASN B 1 24 ? 20.375 -3.959 -12.789 1 34.62 24 ASN B CA 1
ATOM 2155 C C . ASN B 1 24 ? 19.359 -2.824 -12.844 1 34.62 24 ASN B C 1
ATOM 2157 O O . ASN B 1 24 ? 19.641 -1.705 -12.414 1 34.62 24 ASN B O 1
ATOM 2161 N N . TYR B 1 25 ? 18.734 -2.527 -13.898 1 38.78 25 TYR B N 1
ATOM 2162 C CA . TYR B 1 25 ? 17.672 -1.564 -14.172 1 38.78 25 TYR B CA 1
ATOM 2163 C C . TYR B 1 25 ? 16.828 -1.314 -12.93 1 38.78 25 TYR B C 1
ATOM 2165 O O . TYR B 1 25 ? 16.734 -2.168 -12.047 1 38.78 25 TYR B O 1
ATOM 2173 N N . PRO B 1 26 ? 16.203 0.032 -12.82 1 45.84 26 PRO B N 1
ATOM 2174 C CA . PRO B 1 26 ? 15.5 0.732 -11.742 1 45.84 26 PRO B CA 1
ATOM 2175 C C . PRO B 1 26 ? 14.391 -0.106 -11.117 1 45.84 26 PRO B C 1
ATOM 2177 O O . PRO B 1 26 ? 13.203 0.18 -11.32 1 45.84 26 PRO B O 1
ATOM 2180 N N . GLU B 1 27 ? 14.672 -1.3 -10.945 1 52.38 27 GLU B N 1
ATOM 2181 C CA . GLU B 1 27 ? 13.797 -2.146 -10.133 1 52.38 27 GLU B CA 1
ATOM 2182 C C . GLU B 1 27 ? 13.258 -1.386 -8.93 1 52.38 27 GLU B C 1
ATOM 2184 O O . GLU B 1 27 ? 12.211 -1.745 -8.383 1 52.38 27 GLU B O 1
ATOM 2189 N N . TYR B 1 28 ? 13.805 -0.176 -8.781 1 55.75 28 TYR B N 1
ATOM 2190 C CA . TYR B 1 28 ? 13.445 0.527 -7.555 1 55.75 28 TYR B CA 1
ATOM 2191 C C . TYR B 1 28 ? 12.039 1.104 -7.652 1 55.75 28 TYR B C 1
ATOM 2193 O O . TYR B 1 28 ? 11.344 1.252 -6.641 1 55.75 28 TYR B O 1
ATOM 2201 N N . LEU B 1 29 ? 11.578 1.23 -8.938 1 57.56 29 LEU B N 1
ATOM 2202 C CA . LEU B 1 29 ? 10.266 1.846 -9.047 1 57.56 29 LEU B CA 1
ATOM 2203 C C . LEU B 1 29 ? 9.164 0.851 -8.688 1 57.56 29 LEU B C 1
ATOM 2205 O O . LEU B 1 29 ? 8.062 1.249 -8.305 1 57.56 29 LEU B O 1
ATOM 2209 N N . GLU B 1 30 ? 9.43 -0.434 -8.773 1 57.06 30 GLU B N 1
ATOM 2210 C CA . GLU B 1 30 ? 8.43 -1.48 -8.586 1 57.06 30 GLU B CA 1
ATOM 2211 C C . GLU B 1 30 ? 7.867 -1.458 -7.164 1 57.06 30 GLU B C 1
ATOM 2213 O O . GLU B 1 30 ? 6.754 -1.927 -6.922 1 57.06 30 GLU B O 1
ATOM 2218 N N . HIS B 1 31 ? 8.539 -0.754 -6.398 1 58.44 31 HIS B N 1
ATOM 2219 C CA . HIS B 1 31 ? 8.062 -0.771 -5.02 1 58.44 31 HIS B CA 1
ATOM 2220 C C . HIS B 1 31 ? 7.848 0.644 -4.496 1 58.44 31 HIS B C 1
ATOM 2222 O O . HIS B 1 31 ? 7.82 0.863 -3.283 1 58.44 31 HIS B O 1
ATOM 2228 N N . GLU B 1 32 ? 7.562 1.474 -5.516 1 68.25 32 GLU B N 1
ATOM 2229 C CA . GLU B 1 32 ? 7.324 2.863 -5.133 1 68.25 32 GLU B CA 1
ATOM 2230 C C . GLU B 1 32 ? 5.855 3.244 -5.324 1 68.25 32 GLU B C 1
ATOM 2232 O O . GLU B 1 32 ? 5.164 2.664 -6.164 1 68.25 32 GLU B O 1
ATOM 2237 N N . TYR B 1 33 ? 5.52 4.266 -4.551 1 76.88 33 TYR B N 1
ATOM 2238 C CA . TYR B 1 33 ? 4.141 4.746 -4.602 1 76.88 33 TYR B CA 1
ATOM 2239 C C . TYR B 1 33 ? 3.822 5.336 -5.973 1 76.88 33 TYR B C 1
ATOM 2241 O O . TYR B 1 33 ? 4.586 6.152 -6.496 1 76.88 33 TYR B O 1
ATOM 2249 N N . GLY B 1 34 ? 2.775 4.871 -6.504 1 87.12 34 GLY B N 1
ATOM 2250 C CA . GLY B 1 34 ? 2.285 5.465 -7.738 1 87.12 34 GLY B CA 1
ATOM 2251 C C . GLY B 1 34 ? 2.746 4.73 -8.977 1 87.12 34 GLY B C 1
ATOM 2252 O O . GLY B 1 34 ? 2.396 5.109 -10.102 1 87.12 34 GLY B O 1
ATOM 2253 N N . TYR B 1 35 ? 3.498 3.602 -8.758 1 86.19 35 TYR B N 1
ATOM 2254 C CA . TYR B 1 35 ? 3.992 2.846 -9.898 1 86.19 35 TYR B CA 1
ATOM 2255 C C . TYR B 1 35 ? 3.502 1.402 -9.852 1 86.19 35 TYR B C 1
ATOM 2257 O O . TYR B 1 35 ? 3.455 0.791 -8.789 1 86.19 35 TYR B O 1
ATOM 2265 N N . ALA B 1 36 ? 3.209 0.992 -11.078 1 77.25 36 ALA B N 1
ATOM 2266 C CA . ALA B 1 36 ? 2.854 -0.42 -11.195 1 77.25 36 ALA B CA 1
ATOM 2267 C C . ALA B 1 36 ? 4.078 -1.312 -11.008 1 77.25 36 ALA B C 1
ATOM 2269 O O . ALA B 1 36 ? 5.199 -0.907 -11.32 1 77.25 36 ALA B O 1
ATOM 2270 N N . TYR B 1 37 ? 3.826 -2.514 -10.484 1 67.31 37 TYR B N 1
ATOM 2271 C CA . TYR B 1 37 ? 4.91 -3.449 -10.211 1 67.31 37 TYR B CA 1
ATOM 2272 C C . TYR B 1 37 ? 5.613 -3.865 -11.5 1 67.31 37 TYR B C 1
ATOM 2274 O O . TYR B 1 37 ? 6.785 -4.242 -11.477 1 67.31 37 TYR B O 1
ATOM 2282 N N . GLU B 1 38 ? 4.949 -3.752 -12.617 1 70.19 38 GLU B N 1
ATOM 2283 C CA . GLU B 1 38 ? 5.496 -4.254 -13.875 1 70.19 38 GLU B CA 1
ATOM 2284 C C . GLU B 1 38 ? 6.137 -3.127 -14.688 1 70.19 38 GLU B C 1
ATOM 2286 O O . GLU B 1 38 ? 6.336 -3.262 -15.891 1 70.19 38 GLU B O 1
ATOM 2291 N N . VAL B 1 39 ? 6.371 -2.09 -14.07 1 78.62 39 VAL B N 1
ATOM 2292 C CA . VAL B 1 39 ? 6.906 -0.932 -14.781 1 78.62 39 VAL B CA 1
ATOM 2293 C C . VAL B 1 39 ? 8.102 -1.353 -15.625 1 78.62 39 VAL B C 1
ATOM 2295 O O . VAL B 1 39 ? 8.203 -0.982 -16.797 1 78.62 39 VAL B O 1
ATOM 2298 N N . ALA B 1 40 ? 8.984 -2.184 -15.102 1 72.19 40 ALA B N 1
ATOM 2299 C CA . ALA B 1 40 ? 10.188 -2.596 -15.812 1 72.19 40 ALA B CA 1
ATOM 2300 C C . ALA B 1 40 ? 9.844 -3.484 -17 1 72.19 40 ALA B C 1
ATOM 2302 O O . ALA B 1 40 ? 10.609 -3.562 -17.969 1 72.19 40 ALA B O 1
ATOM 2303 N N . ASP B 1 41 ? 8.789 -4.113 -17 1 72.62 41 ASP B N 1
ATOM 2304 C CA . ASP B 1 41 ? 8.383 -5.027 -18.062 1 72.62 41 ASP B CA 1
ATOM 2305 C C . ASP B 1 41 ? 7.68 -4.281 -19.188 1 72.62 41 ASP B C 1
ATOM 2307 O O . ASP B 1 41 ? 7.641 -4.758 -20.328 1 72.62 41 ASP B O 1
ATOM 2311 N N . VAL B 1 42 ? 7.145 -3.197 -18.875 1 76.12 42 VAL B N 1
ATOM 2312 C CA . VAL B 1 42 ? 6.262 -2.504 -19.812 1 76.12 42 VAL B CA 1
ATOM 2313 C C . VAL B 1 42 ? 7.016 -1.354 -20.484 1 76.12 42 VAL B C 1
ATOM 2315 O O . VAL B 1 42 ? 6.867 -1.12 -21.688 1 76.12 42 VAL B O 1
ATOM 2318 N N . MET B 1 43 ? 7.828 -0.707 -19.703 1 85.38 43 MET B N 1
ATOM 2319 C CA . MET B 1 43 ? 8.461 0.511 -20.188 1 85.38 43 MET B CA 1
ATOM 2320 C C . MET B 1 43 ? 9.812 0.199 -20.828 1 85.38 43 MET B C 1
ATOM 2322 O O . MET B 1 43 ? 10.516 -0.72 -20.391 1 85.38 43 MET B O 1
ATOM 2326 N N . SER B 1 44 ? 10.156 0.959 -21.859 1 88.69 44 SER B N 1
ATOM 2327 C CA . SER B 1 44 ? 11.477 0.847 -22.469 1 88.69 44 SER B CA 1
ATOM 2328 C C . SER B 1 44 ? 12.555 1.446 -21.562 1 88.69 44 SER B C 1
ATOM 2330 O O . SER B 1 44 ? 12.25 2.246 -20.688 1 88.69 44 SER B O 1
ATOM 2332 N N . GLN B 1 45 ? 13.727 1.01 -21.859 1 86.06 45 GLN B N 1
ATOM 2333 C CA . GLN B 1 45 ? 14.852 1.566 -21.125 1 86.06 45 GLN B CA 1
ATOM 2334 C C . GLN B 1 45 ? 14.93 3.08 -21.297 1 86.06 45 GLN B C 1
ATOM 2336 O O . GLN B 1 45 ? 15.211 3.807 -20.344 1 86.06 45 GLN B O 1
ATOM 2341 N N . ALA B 1 46 ? 14.734 3.523 -22.438 1 90.75 46 ALA B N 1
ATOM 2342 C CA . ALA B 1 46 ? 14.789 4.957 -22.719 1 90.75 46 ALA B CA 1
ATOM 2343 C C . ALA B 1 46 ? 13.742 5.715 -21.906 1 90.75 46 ALA B C 1
ATOM 2345 O O . ALA B 1 46 ? 14.016 6.793 -21.391 1 90.75 46 ALA B O 1
ATOM 2346 N N . GLU B 1 47 ? 12.57 5.195 -21.844 1 93.06 47 GLU B N 1
ATOM 2347 C CA . GLU B 1 47 ? 11.492 5.82 -21.078 1 93.06 47 GLU B CA 1
ATOM 2348 C C . GLU B 1 47 ? 11.836 5.859 -19.594 1 93.06 47 GLU B C 1
ATOM 2350 O O . GLU B 1 47 ? 11.57 6.852 -18.922 1 93.06 47 GLU B O 1
ATOM 2355 N N . ILE B 1 48 ? 12.383 4.84 -19.125 1 89.25 48 ILE B N 1
ATOM 2356 C CA . ILE B 1 48 ? 12.773 4.758 -17.719 1 89.25 48 ILE B CA 1
ATOM 2357 C C . ILE B 1 48 ? 13.883 5.766 -17.438 1 89.25 48 ILE B C 1
ATOM 2359 O O . ILE B 1 48 ? 13.859 6.445 -16.406 1 89.25 48 ILE B O 1
ATOM 2363 N N . MET B 1 49 ? 14.797 5.824 -18.297 1 89.62 49 MET B N 1
ATOM 2364 C CA . MET B 1 49 ? 15.891 6.773 -18.125 1 89.62 49 MET B CA 1
ATOM 2365 C C . MET B 1 49 ? 15.367 8.211 -18.125 1 89.62 49 MET B C 1
ATOM 2367 O O . MET B 1 49 ? 15.805 9.031 -17.312 1 89.62 49 MET B O 1
ATOM 2371 N N . ARG B 1 50 ? 14.555 8.492 -19 1 94.06 50 ARG B N 1
ATOM 2372 C CA . ARG B 1 50 ? 13.953 9.82 -19.031 1 94.06 50 ARG B CA 1
ATOM 2373 C C . ARG B 1 50 ? 13.211 10.125 -17.734 1 94.06 50 ARG B C 1
ATOM 2375 O O . ARG B 1 50 ? 13.297 11.242 -17.219 1 94.06 50 ARG B O 1
ATOM 2382 N N . HIS B 1 51 ? 12.445 9.211 -17.297 1 93.81 51 HIS B N 1
ATOM 2383 C CA . HIS B 1 51 ? 11.758 9.352 -16.031 1 93.81 51 HIS B CA 1
ATOM 2384 C C . HIS B 1 51 ? 12.734 9.672 -14.898 1 93.81 51 HIS B C 1
ATOM 2386 O O . HIS B 1 51 ? 12.492 10.578 -14.102 1 93.81 51 HIS B O 1
ATOM 2392 N N . GLU B 1 52 ? 13.766 8.961 -14.844 1 89.19 52 GLU B N 1
ATOM 2393 C CA . GLU B 1 52 ? 14.781 9.164 -13.812 1 89.19 52 GLU B CA 1
ATOM 2394 C C . GLU B 1 52 ? 15.398 10.555 -13.914 1 89.19 52 GLU B C 1
ATOM 2396 O O . GLU B 1 52 ? 15.633 11.211 -12.898 1 89.19 52 GLU B O 1
ATOM 2401 N N . GLU B 1 53 ? 15.688 10.93 -15.031 1 93.06 53 GLU B N 1
ATOM 2402 C CA . GLU B 1 53 ? 16.219 12.266 -15.258 1 93.06 53 GLU B CA 1
ATOM 2403 C C . GLU B 1 53 ? 15.266 13.336 -14.719 1 93.06 53 GLU B C 1
ATOM 2405 O O . GLU B 1 53 ? 15.703 14.281 -14.062 1 93.06 53 GLU B O 1
ATOM 2410 N N . LEU B 1 54 ? 14.031 13.219 -14.984 1 96.38 54 LEU B N 1
ATOM 2411 C CA . LEU B 1 54 ? 13.031 14.172 -14.508 1 96.38 54 LEU B CA 1
ATOM 2412 C C . LEU B 1 54 ? 12.93 14.133 -12.984 1 96.38 54 LEU B C 1
ATOM 2414 O O . LEU B 1 54 ? 12.859 15.188 -12.344 1 96.38 54 LEU B O 1
ATOM 2418 N N . LEU B 1 55 ? 12.945 12.984 -12.445 1 93.25 55 LEU B N 1
ATOM 2419 C CA . LEU B 1 55 ? 12.82 12.773 -11.008 1 93.25 55 LEU B CA 1
ATOM 2420 C C . LEU B 1 55 ? 13.938 13.484 -10.258 1 93.25 55 LEU B C 1
ATOM 2422 O O . LEU B 1 55 ? 13.727 13.977 -9.141 1 93.25 55 LEU B O 1
ATOM 2426 N N . HIS B 1 56 ? 15.078 13.609 -10.906 1 92.5 56 HIS B N 1
ATOM 2427 C CA . HIS B 1 56 ? 16.25 14.156 -10.219 1 92.5 56 HIS B CA 1
ATOM 2428 C C . HIS B 1 56 ? 16.641 15.516 -10.805 1 92.5 56 HIS B C 1
ATOM 2430 O O . HIS B 1 56 ? 17.734 16.016 -10.539 1 92.5 56 HIS B O 1
ATOM 2436 N N . ALA B 1 57 ? 15.773 16.062 -11.578 1 95.5 57 ALA B N 1
ATOM 2437 C CA . ALA B 1 57 ? 16.047 17.344 -12.203 1 95.5 57 ALA B CA 1
ATOM 2438 C C . ALA B 1 57 ? 16.094 18.469 -11.172 1 95.5 57 ALA B C 1
ATOM 2440 O O . ALA B 1 57 ? 15.508 18.344 -10.086 1 95.5 57 ALA B O 1
ATOM 2441 N N . ASP B 1 58 ? 16.812 19.516 -11.516 1 96.25 58 ASP B N 1
ATOM 2442 C CA . ASP B 1 58 ? 16.859 20.688 -10.641 1 96.25 58 ASP B CA 1
ATOM 2443 C C . ASP B 1 58 ? 15.727 21.656 -10.961 1 96.25 58 ASP B C 1
ATOM 2445 O O . ASP B 1 58 ? 14.961 21.438 -11.898 1 96.25 58 ASP B O 1
ATOM 2449 N N . THR B 1 59 ? 15.641 22.656 -10.094 1 97.38 59 THR B N 1
ATOM 2450 C CA . THR B 1 59 ? 14.539 23.609 -10.18 1 97.38 59 THR B CA 1
ATOM 2451 C C . THR B 1 59 ? 14.5 24.266 -11.562 1 97.38 59 THR B C 1
ATOM 2453 O O . THR B 1 59 ? 13.438 24.359 -12.18 1 97.38 59 THR B O 1
ATOM 2456 N N . ALA B 1 60 ? 15.656 24.672 -12.078 1 97.06 60 ALA B N 1
ATOM 2457 C CA . ALA B 1 60 ? 15.719 25.359 -13.367 1 97.06 60 ALA B CA 1
ATOM 2458 C C . ALA B 1 60 ? 15.203 24.469 -14.492 1 97.06 60 ALA B C 1
ATOM 2460 O O . ALA B 1 60 ? 14.438 24.906 -15.352 1 97.06 60 ALA B O 1
ATOM 2461 N N . THR B 1 61 ? 15.641 23.25 -14.492 1 97.56 61 THR B N 1
ATOM 2462 C CA . THR B 1 61 ? 15.195 22.281 -15.492 1 97.56 61 THR B CA 1
ATOM 2463 C C . THR B 1 61 ? 13.688 22.078 -15.422 1 97.56 61 THR B C 1
ATOM 2465 O O . THR B 1 61 ? 13 22.094 -16.438 1 97.56 61 THR B O 1
ATOM 2468 N N . LEU B 1 62 ? 13.141 21.938 -14.258 1 97.94 62 LEU B N 1
ATOM 2469 C CA . LEU B 1 62 ? 11.719 21.672 -14.062 1 97.94 62 LEU B CA 1
ATOM 2470 C C . LEU B 1 62 ? 10.875 22.859 -14.508 1 97.94 62 LEU B C 1
ATOM 2472 O O . LEU B 1 62 ? 9.812 22.688 -15.102 1 97.94 62 LEU B O 1
ATOM 2476 N N . GLU B 1 63 ? 11.328 24.062 -14.164 1 96.56 63 GLU B N 1
ATOM 2477 C CA . GLU B 1 63 ? 10.609 25.281 -14.531 1 96.56 63 GLU B CA 1
ATOM 2478 C C . GLU B 1 63 ? 10.539 25.438 -16.047 1 96.56 63 GLU B C 1
ATOM 2480 O O . GLU B 1 63 ? 9.602 26.062 -16.562 1 96.56 63 GLU B O 1
ATOM 2485 N N . GLY B 1 64 ? 11.5 24.844 -16.703 1 96.19 64 GLY B N 1
ATOM 2486 C CA . GLY B 1 64 ? 11.555 24.984 -18.156 1 96.19 64 GLY B CA 1
ATOM 2487 C C . GLY B 1 64 ? 10.727 23.938 -18.875 1 96.19 64 GLY B C 1
ATOM 2488 O O . GLY B 1 64 ? 10.586 24 -20.109 1 96.19 64 GLY B O 1
ATOM 2489 N N . LEU B 1 65 ? 10.18 23.016 -18.188 1 96.62 65 LEU B N 1
ATOM 2490 C CA . LEU B 1 65 ? 9.438 21.938 -18.828 1 96.62 65 LEU B CA 1
ATOM 2491 C C . LEU B 1 65 ? 8.055 22.406 -19.266 1 96.62 65 LEU B C 1
ATOM 2493 O O . LEU B 1 65 ? 7.41 23.188 -18.562 1 96.62 65 LEU B O 1
ATOM 2497 N N . GLU B 1 66 ? 7.672 21.906 -20.391 1 95.25 66 GLU B N 1
ATOM 2498 C CA . GLU B 1 66 ? 6.281 22.016 -20.812 1 95.25 66 GLU B CA 1
ATOM 2499 C C . GLU B 1 66 ? 5.473 20.812 -20.375 1 95.25 66 GLU B C 1
ATOM 2501 O O . GLU B 1 66 ? 5.461 19.781 -21.062 1 95.25 66 GLU B O 1
ATOM 2506 N N . LEU B 1 67 ? 4.68 20.953 -19.406 1 94.19 67 LEU B N 1
ATOM 2507 C CA . LEU B 1 67 ? 3.996 19.844 -18.781 1 94.19 67 LEU B CA 1
ATOM 2508 C C . LEU B 1 67 ? 3.033 19.156 -19.75 1 94.19 67 LEU B C 1
ATOM 2510 O O . LEU B 1 67 ? 2.842 17.938 -19.688 1 94.19 67 LEU B O 1
ATOM 2514 N N . ASP B 1 68 ? 2.529 19.938 -20.672 1 92.62 68 ASP B N 1
ATOM 2515 C CA . ASP B 1 68 ? 1.532 19.391 -21.594 1 92.62 68 ASP B CA 1
ATOM 2516 C C . ASP B 1 68 ? 2.158 18.391 -22.562 1 92.62 68 ASP B C 1
ATOM 2518 O O . ASP B 1 68 ? 1.451 17.609 -23.188 1 92.62 68 ASP B O 1
ATOM 2522 N N . SER B 1 69 ? 3.455 18.453 -22.703 1 94 69 SER B N 1
ATOM 2523 C CA . SER B 1 69 ? 4.148 17.562 -23.625 1 94 69 SER B CA 1
ATOM 2524 C C . SER B 1 69 ? 4.531 16.25 -22.922 1 94 69 SER B C 1
ATOM 2526 O O . SER B 1 69 ? 5 15.32 -23.578 1 94 69 SER B O 1
ATOM 2528 N N . LEU B 1 70 ? 4.281 16.188 -21.688 1 95.69 70 LEU B N 1
ATOM 2529 C CA . LEU B 1 70 ? 4.676 15.016 -20.906 1 95.69 70 LEU B CA 1
ATOM 2530 C C . LEU B 1 70 ? 3.5 14.062 -20.703 1 95.69 70 LEU B C 1
ATOM 2532 O O . LEU B 1 70 ? 2.361 14.508 -20.531 1 95.69 70 LEU B O 1
ATOM 2536 N N . ASP B 1 71 ? 3.787 12.781 -20.719 1 94.12 71 ASP B N 1
ATOM 2537 C CA . ASP B 1 71 ? 2.764 11.812 -20.328 1 94.12 71 ASP B CA 1
ATOM 2538 C C . ASP B 1 71 ? 2.672 11.688 -18.812 1 94.12 71 ASP B C 1
ATOM 2540 O O . ASP B 1 71 ? 3.443 12.32 -18.094 1 94.12 71 ASP B O 1
ATOM 2544 N N . ASP B 1 72 ? 1.72 10.914 -18.312 1 94.56 72 ASP B N 1
ATOM 2545 C CA . ASP B 1 72 ? 1.436 10.875 -16.875 1 94.56 72 ASP B CA 1
ATOM 2546 C C . ASP B 1 72 ? 2.586 10.234 -16.109 1 94.56 72 ASP B C 1
ATOM 2548 O O . ASP B 1 72 ? 2.82 10.555 -14.938 1 94.56 72 ASP B O 1
ATOM 2552 N N . PHE B 1 73 ? 3.26 9.258 -16.75 1 94.38 73 PHE B N 1
ATOM 2553 C CA . PHE B 1 73 ? 4.441 8.664 -16.125 1 94.38 73 PHE B CA 1
ATOM 2554 C C . PHE B 1 73 ? 5.512 9.719 -15.883 1 94.38 73 PHE B C 1
ATOM 2556 O O . PHE B 1 73 ? 6.078 9.797 -14.789 1 94.38 73 PHE B O 1
ATOM 2563 N N . GLN B 1 74 ? 5.719 10.531 -16.797 1 96.25 74 GLN B N 1
ATOM 2564 C CA . GLN B 1 74 ? 6.684 11.625 -16.688 1 96.25 74 GLN B CA 1
ATOM 2565 C C . GLN B 1 74 ? 6.191 12.703 -15.742 1 96.25 74 GLN B C 1
ATOM 2567 O O . GLN B 1 74 ? 6.969 13.234 -14.945 1 96.25 74 GLN B O 1
ATOM 2572 N N . LYS B 1 75 ? 4.965 13.039 -15.812 1 97.44 75 LYS B N 1
ATOM 2573 C CA . LYS B 1 75 ? 4.414 14.039 -14.898 1 97.44 75 LYS B CA 1
ATOM 2574 C C . LYS B 1 75 ? 4.59 13.609 -13.445 1 97.44 75 LYS B C 1
ATOM 2576 O O . LYS B 1 75 ? 4.863 14.445 -12.578 1 97.44 75 LYS B O 1
ATOM 2581 N N . TRP B 1 76 ? 4.328 12.312 -13.227 1 96 76 TRP B N 1
ATOM 2582 C CA . TRP B 1 76 ? 4.5 11.844 -11.852 1 96 76 TRP B CA 1
ATOM 2583 C C . TRP B 1 76 ? 5.945 12.016 -11.398 1 96 76 TRP B C 1
ATOM 2585 O O . TRP B 1 76 ? 6.203 12.391 -10.25 1 96 76 TRP B O 1
ATOM 2595 N N . ALA B 1 77 ? 6.891 11.82 -12.266 1 95.31 77 ALA B N 1
ATOM 2596 C CA . ALA B 1 77 ? 8.289 12.086 -11.945 1 95.31 77 ALA B CA 1
ATOM 2597 C C . ALA B 1 77 ? 8.516 13.555 -11.602 1 95.31 77 ALA B C 1
ATOM 2599 O O . ALA B 1 77 ? 9.195 13.875 -10.625 1 95.31 77 ALA B O 1
ATOM 2600 N N . VAL B 1 78 ? 7.965 14.383 -12.367 1 97.75 78 VAL B N 1
ATOM 2601 C CA . VAL B 1 78 ? 8.109 15.82 -12.164 1 97.75 78 VAL B CA 1
ATOM 2602 C C . VAL B 1 78 ? 7.488 16.219 -10.828 1 97.75 78 VAL B C 1
ATOM 2604 O O . VAL B 1 78 ? 8.078 16.984 -10.062 1 97.75 78 VAL B O 1
ATOM 2607 N N . ALA B 1 79 ? 6.285 15.727 -10.562 1 97.38 79 ALA B N 1
ATOM 2608 C CA . ALA B 1 79 ? 5.633 16 -9.289 1 97.38 79 ALA B CA 1
ATOM 2609 C C . ALA B 1 79 ? 6.52 15.586 -8.117 1 97.38 79 ALA B C 1
ATOM 2611 O O . ALA B 1 79 ? 6.754 16.375 -7.195 1 97.38 79 ALA B O 1
ATOM 2612 N N . ARG B 1 80 ? 7.051 14.43 -8.18 1 93.31 80 ARG B N 1
ATOM 2613 C CA . ARG B 1 80 ? 7.906 13.906 -7.117 1 93.31 80 ARG B CA 1
ATOM 2614 C C . ARG B 1 80 ? 9.188 14.719 -7 1 93.31 80 ARG B C 1
ATOM 2616 O O . ARG B 1 80 ? 9.719 14.906 -5.902 1 93.31 80 ARG B O 1
ATOM 2623 N N . ALA B 1 81 ? 9.656 15.211 -8.086 1 94.06 81 ALA B N 1
ATOM 2624 C CA . ALA B 1 81 ? 10.844 16.062 -8.062 1 94.06 81 ALA B CA 1
ATOM 2625 C C . ALA B 1 81 ? 10.562 17.359 -7.312 1 94.06 81 ALA B C 1
ATOM 2627 O O . ALA B 1 81 ? 11.375 17.797 -6.488 1 94.06 81 ALA B O 1
ATOM 2628 N N . TRP B 1 82 ? 9.445 17.953 -7.609 1 95.38 82 TRP B N 1
ATOM 2629 C CA . TRP B 1 82 ? 9.078 19.172 -6.898 1 95.38 82 TRP B CA 1
ATOM 2630 C C . TRP B 1 82 ? 8.977 18.906 -5.398 1 95.38 82 TRP B C 1
ATOM 2632 O O . TRP B 1 82 ? 9.414 19.734 -4.594 1 95.38 82 TRP B O 1
ATOM 2642 N N . ARG B 1 83 ? 8.43 17.828 -5.066 1 90.56 83 ARG B N 1
ATOM 2643 C CA . ARG B 1 83 ? 8.328 17.484 -3.652 1 90.56 83 ARG B CA 1
ATOM 2644 C C . ARG B 1 83 ? 9.711 17.312 -3.029 1 90.56 83 ARG B C 1
ATOM 2646 O O . ARG B 1 83 ? 9.961 17.797 -1.922 1 90.56 83 ARG B O 1
ATOM 2653 N N . ARG B 1 84 ? 10.539 16.641 -3.707 1 85.69 84 ARG B N 1
ATOM 2654 C CA . ARG B 1 84 ? 11.906 16.438 -3.244 1 85.69 84 ARG B CA 1
ATOM 2655 C C . ARG B 1 84 ? 12.609 17.781 -3.008 1 85.69 84 ARG B C 1
ATOM 2657 O O . ARG B 1 84 ? 13.375 17.922 -2.053 1 85.69 84 ARG B O 1
ATOM 2664 N N . LEU B 1 85 ? 12.32 18.75 -3.84 1 92 85 LEU B N 1
ATOM 2665 C CA . LEU B 1 85 ? 12.953 20.062 -3.787 1 92 85 LEU B CA 1
ATOM 2666 C C . LEU B 1 85 ? 12.25 20.953 -2.781 1 92 85 LEU B C 1
ATOM 2668 O O . LEU B 1 85 ? 12.664 22.094 -2.561 1 92 85 LEU B O 1
ATOM 2672 N N . GLY B 1 86 ? 11.164 20.484 -2.197 1 91 86 GLY B N 1
ATOM 2673 C CA . GLY B 1 86 ? 10.484 21.203 -1.129 1 91 86 GLY B CA 1
ATOM 2674 C C . GLY B 1 86 ? 9.414 22.141 -1.635 1 91 86 GLY B C 1
ATOM 2675 O O . GLY B 1 86 ? 8.867 22.938 -0.867 1 91 86 GLY B O 1
ATOM 2676 N N . ASP B 1 87 ? 9.188 22.078 -2.889 1 94.56 87 ASP B N 1
ATOM 2677 C CA . ASP B 1 87 ? 8.141 22.938 -3.441 1 94.56 87 ASP B CA 1
ATOM 2678 C C . ASP B 1 87 ? 6.801 22.203 -3.479 1 94.56 87 ASP B C 1
ATOM 2680 O O . ASP B 1 87 ? 6.422 21.641 -4.512 1 94.56 87 ASP B O 1
ATOM 2684 N N . HIS B 1 88 ? 6.051 22.359 -2.479 1 93.69 88 HIS B N 1
ATOM 2685 C CA . HIS B 1 88 ? 4.805 21.641 -2.277 1 93.69 88 HIS B CA 1
ATOM 2686 C C . HIS B 1 88 ? 3.707 22.156 -3.205 1 93.69 88 HIS B C 1
ATOM 2688 O O . HIS B 1 88 ? 2.891 21.375 -3.701 1 93.69 88 HIS B O 1
ATOM 2694 N N . GLU B 1 89 ? 3.697 23.406 -3.406 1 95.12 89 GLU B N 1
ATOM 2695 C CA . GLU B 1 89 ? 2.674 23.984 -4.273 1 95.12 89 GLU B CA 1
ATOM 2696 C C . GLU B 1 89 ? 2.795 23.453 -5.699 1 95.12 89 GLU B C 1
ATOM 2698 O O . GLU B 1 89 ? 1.794 23.094 -6.316 1 95.12 89 GLU B O 1
ATOM 2703 N N . ARG B 1 90 ? 3.988 23.422 -6.203 1 95.94 90 ARG B N 1
ATOM 2704 C CA . ARG B 1 90 ? 4.18 22.922 -7.555 1 95.94 90 ARG B CA 1
ATOM 2705 C C . ARG B 1 90 ? 3.934 21.406 -7.621 1 95.94 90 ARG B C 1
ATOM 2707 O O . ARG B 1 90 ? 3.471 20.891 -8.641 1 95.94 90 ARG B O 1
ATOM 2714 N N . PHE B 1 91 ? 4.324 20.672 -6.629 1 97.06 91 PHE B N 1
ATOM 2715 C CA . PHE B 1 91 ? 3.949 19.266 -6.535 1 97.06 91 PHE B CA 1
ATOM 2716 C C . PHE B 1 91 ? 2.445 19.094 -6.715 1 97.06 91 PHE B C 1
ATOM 2718 O O . PHE B 1 91 ? 2 18.281 -7.527 1 97.06 91 PHE B O 1
ATOM 2725 N N . LEU B 1 92 ? 1.643 19.891 -5.957 1 96.56 92 LEU B N 1
ATOM 2726 C CA . LEU B 1 92 ? 0.188 19.781 -6.012 1 96.56 92 LEU B CA 1
ATOM 2727 C C . LEU B 1 92 ? -0.335 20.156 -7.391 1 96.56 92 LEU B C 1
ATOM 2729 O O . LEU B 1 92 ? -1.234 19.5 -7.922 1 96.56 92 LEU B O 1
ATOM 2733 N N . ASP B 1 93 ? 0.241 21.141 -7.996 1 95.25 93 ASP B N 1
ATOM 2734 C CA . ASP B 1 93 ? -0.207 21.594 -9.305 1 95.25 93 ASP B CA 1
ATOM 2735 C C . ASP B 1 93 ? 0.011 20.516 -10.367 1 95.25 93 ASP B C 1
ATOM 2737 O O . ASP B 1 93 ? -0.903 20.203 -11.133 1 95.25 93 ASP B O 1
ATOM 2741 N N . VAL B 1 94 ? 1.194 19.969 -10.43 1 97.44 94 VAL B N 1
ATOM 2742 C CA . VAL B 1 94 ? 1.51 18.938 -11.414 1 97.44 94 VAL B CA 1
ATOM 2743 C C . VAL B 1 94 ? 0.644 17.703 -11.164 1 97.44 94 VAL B C 1
ATOM 2745 O O . VAL B 1 94 ? 0.143 17.094 -12.109 1 97.44 94 VAL B O 1
ATOM 2748 N N . SER B 1 95 ? 0.472 17.359 -9.914 1 96.94 95 SER B N 1
ATOM 2749 C CA . SER B 1 95 ? -0.328 16.188 -9.57 1 96.94 95 SER B CA 1
ATOM 2750 C C . SER B 1 95 ? -1.781 16.359 -9.992 1 96.94 95 SER B C 1
ATOM 2752 O O . SER B 1 95 ? -2.418 15.414 -10.461 1 96.94 95 SER B O 1
ATOM 2754 N N . LYS B 1 96 ? -2.262 17.562 -9.758 1 94.5 96 LYS B N 1
ATOM 2755 C CA . LYS B 1 96 ? -3.631 17.828 -10.188 1 94.5 96 LYS B CA 1
ATOM 2756 C C . LYS B 1 96 ? -3.781 17.641 -11.695 1 94.5 96 LYS B C 1
ATOM 2758 O O . LYS B 1 96 ? -4.762 17.062 -12.164 1 94.5 96 LYS B O 1
ATOM 2763 N N . GLN B 1 97 ? -2.875 18.125 -12.445 1 94.19 97 GLN B N 1
ATOM 2764 C CA . GLN B 1 97 ? -2.906 17.953 -13.891 1 94.19 97 GLN B CA 1
ATOM 2765 C C . GLN B 1 97 ? -2.865 16.469 -14.273 1 94.19 97 GLN B C 1
ATOM 2767 O O . GLN B 1 97 ? -3.58 16.031 -15.172 1 94.19 97 GLN B O 1
ATOM 2772 N N . LEU B 1 98 ? -2 15.742 -13.656 1 95.19 98 LEU B N 1
ATOM 2773 C CA . LEU B 1 98 ? -1.882 14.305 -13.867 1 95.19 98 LEU B CA 1
ATOM 2774 C C . LEU B 1 98 ? -3.207 13.602 -13.594 1 95.19 98 LEU B C 1
ATOM 2776 O O . LEU B 1 98 ? -3.668 12.789 -14.398 1 95.19 98 LEU B O 1
ATOM 2780 N N . LEU B 1 99 ? -3.877 13.961 -12.516 1 93.38 99 LEU B N 1
ATOM 2781 C CA . LEU B 1 99 ? -5.102 13.289 -12.086 1 93.38 99 LEU B CA 1
ATOM 2782 C C . LEU B 1 99 ? -6.281 13.703 -12.961 1 93.38 99 LEU B C 1
ATOM 2784 O O . LEU B 1 99 ? -7.301 13.016 -13 1 93.38 99 LEU B O 1
ATOM 2788 N N . ASP B 1 100 ? -6.137 1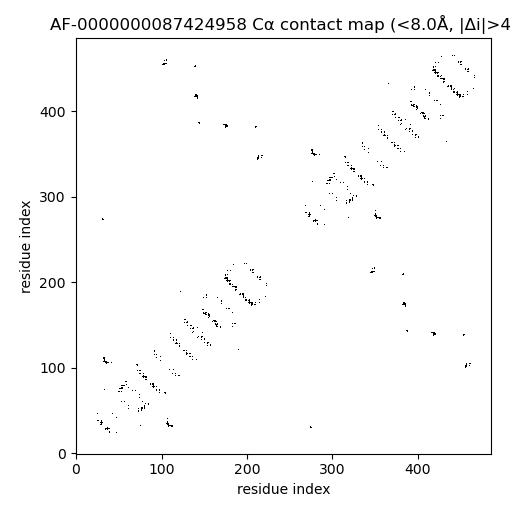4.805 -13.617 1 88.88 100 ASP B N 1
ATOM 2789 C CA . ASP B 1 100 ? -7.188 15.297 -14.508 1 88.88 100 ASP B CA 1
ATOM 2790 C C . ASP B 1 100 ? -6.988 14.773 -15.93 1 88.88 100 ASP B C 1
ATOM 2792 O O . ASP B 1 100 ? -7.801 15.055 -16.812 1 88.88 100 ASP B O 1
ATOM 2796 N N . SER B 1 101 ? -5.922 14 -16.078 1 84.62 101 SER B N 1
ATOM 2797 C CA . SER B 1 101 ? -5.605 13.516 -17.406 1 84.62 101 SER B CA 1
ATOM 2798 C C . SER B 1 101 ? -6.707 12.609 -17.953 1 84.62 101 SER B C 1
ATOM 2800 O O . SER B 1 101 ? -7.301 11.836 -17.203 1 84.62 101 SER B O 1
ATOM 2802 N N . GLN B 1 102 ? -6.918 12.711 -19.297 1 76.06 102 GLN B N 1
ATOM 2803 C CA . GLN B 1 102 ? -7.91 11.891 -19.969 1 76.06 102 GLN B CA 1
ATOM 2804 C C . GLN B 1 102 ? -7.285 10.617 -20.531 1 76.06 102 GLN B C 1
ATOM 2806 O O . GLN B 1 102 ? -7.992 9.672 -20.906 1 76.06 102 GLN B O 1
ATOM 2811 N N . LYS B 1 103 ? -6.004 10.68 -20.719 1 79 103 LYS B N 1
ATOM 2812 C CA . LYS B 1 103 ? -5.266 9.523 -21.203 1 79 103 LYS B CA 1
ATOM 2813 C C . LYS B 1 103 ? -4.422 8.891 -20.109 1 79 103 LYS B C 1
ATOM 2815 O O . LYS B 1 103 ? -3.277 9.297 -19.891 1 79 103 LYS B O 1
ATOM 2820 N N . GLU B 1 104 ? -4.895 7.828 -19.531 1 82.25 104 GLU B N 1
ATOM 2821 C CA . GLU B 1 104 ? -4.203 7.219 -18.406 1 82.25 104 GLU B CA 1
ATOM 2822 C C . GLU B 1 104 ? -3.047 6.336 -18.875 1 82.25 104 GLU B C 1
ATOM 2824 O O . GLU B 1 104 ? -3.068 5.816 -19.984 1 82.25 104 GLU B O 1
ATOM 2829 N N . HIS B 1 105 ? -2.092 6.309 -18.078 1 87.38 105 HIS B N 1
ATOM 2830 C CA . HIS B 1 105 ? -0.862 5.582 -18.375 1 87.38 105 HIS B CA 1
ATOM 2831 C C . HIS B 1 105 ? -0.846 4.227 -17.672 1 87.38 105 HIS B C 1
ATOM 2833 O O . HIS B 1 105 ? -1.204 4.125 -16.5 1 87.38 105 HIS B O 1
ATOM 2839 N N . PRO B 1 106 ? -0.408 3.189 -18.344 1 81.19 106 PRO B N 1
ATOM 2840 C CA . PRO B 1 106 ? -0.584 1.826 -17.844 1 81.19 106 PRO B CA 1
ATOM 2841 C C . PRO B 1 106 ? 0.284 1.534 -16.609 1 81.19 106 PRO B C 1
ATOM 2843 O O . PRO B 1 106 ? 0.007 0.592 -15.867 1 81.19 106 PRO B O 1
ATOM 2846 N N . VAL B 1 107 ? 1.335 2.322 -16.391 1 84.62 107 VAL B N 1
ATOM 2847 C CA . VAL B 1 107 ? 2.223 1.945 -15.305 1 84.62 107 VAL B CA 1
ATOM 2848 C C . VAL B 1 107 ? 2.053 2.92 -14.141 1 84.62 107 VAL B C 1
ATOM 2850 O O . VAL B 1 107 ? 2.846 2.912 -13.195 1 84.62 107 VAL B O 1
ATOM 2853 N N . VAL B 1 108 ? 1.058 3.756 -14.195 1 89.19 108 VAL B N 1
ATOM 2854 C CA . VAL B 1 108 ? 0.768 4.707 -13.133 1 89.19 108 VAL B CA 1
ATOM 2855 C C . VAL B 1 108 ? -0.423 4.215 -12.312 1 89.19 108 VAL B C 1
ATOM 2857 O O . VAL B 1 108 ? -1.446 3.812 -12.867 1 89.19 108 VAL B O 1
ATOM 2860 N N . ILE B 1 109 ? -0.243 4.258 -10.992 1 87.62 109 ILE B N 1
ATOM 2861 C CA . ILE B 1 109 ? -1.335 3.881 -10.102 1 87.62 109 ILE B CA 1
ATOM 2862 C C . ILE B 1 109 ? -2.039 5.133 -9.594 1 87.62 109 ILE B C 1
ATOM 2864 O O . ILE B 1 109 ? -1.656 5.695 -8.562 1 87.62 109 ILE B O 1
ATOM 2868 N N . TYR B 1 110 ? -3.1 5.418 -10.195 1 90.44 110 TYR B N 1
ATOM 2869 C CA . TYR B 1 110 ? -3.773 6.695 -9.969 1 90.44 110 TYR B CA 1
ATOM 2870 C C . TYR B 1 110 ? -4.422 6.734 -8.594 1 90.44 110 TYR B C 1
ATOM 2872 O O . TYR B 1 110 ? -4.488 7.793 -7.961 1 90.44 110 TYR B O 1
ATOM 2880 N N . SER B 1 111 ? -4.93 5.609 -8.094 1 90.56 111 SER B N 1
ATOM 2881 C CA . SER B 1 111 ? -5.547 5.574 -6.773 1 90.56 111 SER B CA 1
ATOM 2882 C C . SER B 1 111 ? -4.539 5.934 -5.684 1 90.56 111 SER B C 1
ATOM 2884 O O . SER B 1 111 ? -4.867 6.656 -4.742 1 90.56 111 SER B O 1
ATOM 2886 N N . GLU B 1 112 ? -3.344 5.441 -5.828 1 89.88 112 GLU B N 1
ATOM 2887 C CA . GLU B 1 112 ? -2.305 5.746 -4.848 1 89.88 112 GLU B CA 1
ATOM 2888 C C . GLU B 1 112 ? -1.908 7.219 -4.898 1 89.88 112 GLU B C 1
ATOM 2890 O O . GLU B 1 112 ? -1.751 7.863 -3.859 1 89.88 112 GLU B O 1
ATOM 2895 N N . ILE B 1 113 ? -1.773 7.699 -6.113 1 93.25 113 ILE B N 1
ATOM 2896 C CA . ILE B 1 113 ? -1.391 9.094 -6.293 1 93.25 113 ILE B CA 1
ATOM 2897 C C . ILE B 1 113 ? -2.488 10.008 -5.746 1 93.25 113 ILE B C 1
ATOM 2899 O O . ILE B 1 113 ? -2.211 10.953 -5.004 1 93.25 113 ILE B O 1
ATOM 2903 N N . SER B 1 114 ? -3.693 9.703 -6.121 1 95.06 114 SER B N 1
ATOM 2904 C CA . SER B 1 114 ? -4.824 10.516 -5.668 1 95.06 114 SER B CA 1
ATOM 2905 C C . SER B 1 114 ? -4.91 10.539 -4.145 1 95.06 114 SER B C 1
ATOM 2907 O O . SER B 1 114 ? -5.152 11.594 -3.551 1 95.06 114 SER B O 1
ATOM 2909 N N . ARG B 1 115 ? -4.66 9.453 -3.512 1 94.56 115 ARG B N 1
ATOM 2910 C CA . ARG B 1 115 ? -4.668 9.398 -2.055 1 94.56 115 ARG B CA 1
ATOM 2911 C C . ARG B 1 115 ? -3.549 10.242 -1.464 1 94.56 115 ARG B C 1
ATOM 2913 O O . ARG B 1 115 ? -3.77 11 -0.516 1 94.56 115 ARG B O 1
ATOM 2920 N N . TRP B 1 116 ? -2.393 10.086 -1.998 1 92.12 116 TRP B N 1
ATOM 2921 C CA . TRP B 1 116 ? -1.252 10.867 -1.52 1 92.12 116 TRP B CA 1
ATOM 2922 C C . TRP B 1 116 ? -1.512 12.359 -1.665 1 92.12 116 TRP B C 1
ATOM 2924 O O . TRP B 1 116 ? -1.267 13.133 -0.735 1 92.12 116 TRP B O 1
ATOM 2934 N N . VAL B 1 117 ? -2.008 12.789 -2.789 1 95.56 117 VAL B N 1
ATOM 2935 C CA . VAL B 1 117 ? -2.279 14.195 -3.061 1 95.56 117 VAL B CA 1
ATOM 2936 C C . VAL B 1 117 ? -3.344 14.711 -2.096 1 95.56 117 VAL B C 1
ATOM 2938 O O . VAL B 1 117 ? -3.215 15.812 -1.547 1 95.56 117 VAL B O 1
ATOM 2941 N N . ALA B 1 118 ? -4.352 13.914 -1.873 1 96.62 118 ALA B N 1
ATOM 2942 C CA . ALA B 1 118 ? -5.395 14.312 -0.927 1 96.62 118 ALA B CA 1
ATOM 2943 C C . ALA B 1 118 ? -4.82 14.492 0.475 1 96.62 118 ALA B C 1
ATOM 2945 O O . ALA B 1 118 ? -5.18 15.438 1.182 1 96.62 118 ALA B O 1
ATOM 2946 N N . GLN B 1 119 ? -3.977 13.648 0.856 1 93 119 GLN B N 1
ATOM 2947 C CA . GLN B 1 119 ? -3.32 13.766 2.156 1 93 119 GLN B CA 1
ATOM 2948 C C . GLN B 1 119 ? -2.51 15.047 2.254 1 93 119 GLN B C 1
ATOM 2950 O O . GLN B 1 119 ? -2.545 15.734 3.279 1 93 119 GLN B O 1
ATOM 2955 N N . GLU B 1 120 ? -1.819 15.336 1.226 1 91.38 120 GLU B N 1
ATOM 2956 C CA . GLU B 1 120 ? -1.021 16.562 1.189 1 91.38 120 GLU B CA 1
ATOM 2957 C C . GLU B 1 120 ? -1.908 17.797 1.238 1 91.38 120 GLU B C 1
ATOM 2959 O O . GLU B 1 120 ? -1.572 18.781 1.899 1 91.38 120 GLU B O 1
ATOM 2964 N N . LEU B 1 121 ? -2.959 17.781 0.538 1 95.44 121 LEU B N 1
ATOM 2965 C CA . LEU B 1 121 ? -3.908 18.891 0.579 1 95.44 121 LEU B CA 1
ATOM 2966 C C . LEU B 1 121 ? -4.434 19.109 1.995 1 95.44 121 LEU B C 1
ATOM 2968 O O . LEU B 1 121 ? -4.473 20.234 2.484 1 95.44 121 LEU B O 1
ATOM 2972 N N . ALA B 1 122 ? -4.816 18.031 2.627 1 94.06 122 ALA B N 1
ATOM 2973 C CA . ALA B 1 122 ? -5.293 18.125 4.004 1 94.06 122 ALA B CA 1
ATOM 2974 C C . ALA B 1 122 ? -4.219 18.703 4.922 1 94.06 122 ALA B C 1
ATOM 2976 O O . ALA B 1 122 ? -4.5 19.547 5.766 1 94.06 122 ALA B O 1
ATOM 2977 N N . GLY B 1 123 ? -2.994 18.25 4.738 1 90.31 123 GLY B N 1
ATOM 2978 C CA . GLY B 1 123 ? -1.883 18.75 5.535 1 90.31 123 GLY B CA 1
ATOM 2979 C C . GLY B 1 123 ? -1.608 20.234 5.324 1 90.31 123 GLY B C 1
ATOM 2980 O O . GLY B 1 123 ? -1.118 20.906 6.227 1 90.31 123 GLY B O 1
ATOM 2981 N N . ALA B 1 124 ? -1.918 20.688 4.195 1 90.69 124 ALA B N 1
ATOM 2982 C CA . ALA B 1 124 ? -1.736 22.109 3.871 1 90.69 124 ALA B CA 1
ATOM 2983 C C . ALA B 1 124 ? -2.971 22.922 4.254 1 90.69 124 ALA B C 1
ATOM 2985 O O . ALA B 1 124 ? -3.107 24.078 3.852 1 90.69 124 ALA B O 1
ATOM 2986 N N . ASP B 1 125 ? -3.898 22.281 4.895 1 93.12 125 ASP B N 1
ATOM 2987 C CA . ASP B 1 125 ? -5.137 22.891 5.379 1 93.12 125 ASP B CA 1
ATOM 2988 C C . ASP B 1 125 ? -6.035 23.312 4.215 1 93.12 125 ASP B C 1
ATOM 2990 O O . ASP B 1 125 ? -6.789 24.281 4.32 1 93.12 125 ASP B O 1
ATOM 2994 N N . LYS B 1 126 ? -5.797 22.766 3.096 1 95.62 126 LYS B N 1
ATOM 2995 C CA . LYS B 1 126 ? -6.711 22.891 1.966 1 95.62 126 LYS B CA 1
ATOM 2996 C C . LYS B 1 126 ? -7.789 21.812 1.999 1 95.62 126 LYS B C 1
ATOM 2998 O O . LYS B 1 126 ? -7.895 21.016 1.074 1 95.62 126 LYS B O 1
ATOM 3003 N N . LEU B 1 127 ? -8.688 21.938 2.963 1 96.44 127 LEU B N 1
ATOM 3004 C CA . LEU B 1 127 ? -9.602 20.844 3.326 1 96.44 127 LEU B CA 1
ATOM 3005 C C . LEU B 1 127 ? -10.695 20.688 2.275 1 96.44 127 LEU B C 1
ATOM 3007 O O . LEU B 1 127 ? -11.094 19.562 1.968 1 96.44 127 LEU B O 1
ATOM 3011 N N . GLU B 1 128 ? -11.172 21.75 1.749 1 96.94 128 GLU B N 1
ATOM 3012 C CA . GLU B 1 128 ? -12.211 21.656 0.724 1 96.94 128 GLU B CA 1
ATOM 3013 C C . GLU B 1 128 ? -11.672 20.984 -0.538 1 96.94 128 GLU B C 1
ATOM 3015 O O . GLU B 1 128 ? -12.344 20.141 -1.134 1 96.94 128 GLU B O 1
ATOM 3020 N N . ASP B 1 129 ? -10.469 21.328 -0.927 1 97.19 129 ASP B N 1
ATOM 3021 C CA . ASP B 1 129 ? -9.828 20.688 -2.072 1 97.19 129 ASP B CA 1
ATOM 3022 C C . ASP B 1 129 ? -9.609 19.203 -1.824 1 97.19 129 ASP B C 1
ATOM 3024 O O . ASP B 1 129 ? -9.82 18.375 -2.719 1 97.19 129 ASP B O 1
ATOM 3028 N N . ALA B 1 130 ? -9.148 18.891 -0.649 1 97.5 130 ALA B N 1
ATOM 3029 C CA . ALA B 1 130 ? -8.961 17.5 -0.277 1 97.5 130 ALA B CA 1
ATOM 3030 C C . ALA B 1 130 ? -10.281 16.719 -0.359 1 97.5 130 ALA B C 1
ATOM 3032 O O . ALA B 1 130 ? -10.328 15.625 -0.917 1 97.5 130 ALA B O 1
ATOM 3033 N N . LYS B 1 131 ? -11.305 17.344 0.142 1 97.19 131 LYS B N 1
ATOM 3034 C CA . LYS B 1 131 ? -12.617 16.719 0.133 1 97.19 131 LYS B CA 1
ATOM 3035 C C . LYS B 1 131 ? -13.102 16.469 -1.294 1 97.19 131 LYS B C 1
ATOM 3037 O O . LYS B 1 131 ? -13.625 15.398 -1.602 1 97.19 131 LYS B O 1
ATOM 3042 N N . ASP B 1 132 ? -12.969 17.422 -2.119 1 97.5 132 ASP B N 1
ATOM 3043 C CA . ASP B 1 132 ? -13.375 17.297 -3.518 1 97.5 132 ASP B CA 1
ATOM 3044 C C . ASP B 1 132 ? -12.617 16.156 -4.207 1 97.5 132 ASP B C 1
ATOM 3046 O O . ASP B 1 132 ? -13.219 15.344 -4.906 1 97.5 132 ASP B O 1
ATOM 3050 N N . LEU B 1 133 ? -11.344 16.094 -4.004 1 97.38 133 LEU B N 1
ATOM 3051 C CA . LEU B 1 133 ? -10.531 15.047 -4.613 1 97.38 133 LEU B CA 1
ATOM 3052 C C . LEU B 1 133 ? -10.922 13.68 -4.078 1 97.38 133 LEU B C 1
ATOM 3054 O O . LEU B 1 133 ? -11.039 12.719 -4.848 1 97.38 133 LEU B O 1
ATOM 3058 N N . LEU B 1 134 ? -11.172 13.562 -2.816 1 97.62 134 LEU B N 1
ATOM 3059 C CA . LEU B 1 134 ? -11.539 12.289 -2.209 1 97.62 134 LEU B CA 1
ATOM 3060 C C . LEU B 1 134 ? -12.922 11.836 -2.682 1 97.62 134 LEU B C 1
ATOM 3062 O O . LEU B 1 134 ? -13.172 10.641 -2.83 1 97.62 134 LEU B O 1
ATOM 3066 N N . THR B 1 135 ? -13.781 12.836 -2.893 1 96.69 135 THR B N 1
ATOM 3067 C CA . THR B 1 135 ? -15.094 12.508 -3.43 1 96.69 135 THR B CA 1
ATOM 3068 C C . THR B 1 135 ? -14.969 11.859 -4.805 1 96.69 135 THR B C 1
ATOM 3070 O O . THR B 1 135 ? -15.562 10.805 -5.059 1 96.69 135 THR B O 1
ATOM 3073 N N . LYS B 1 136 ? -14.172 12.414 -5.652 1 93.56 136 LYS B N 1
ATOM 3074 C CA . LYS B 1 136 ? -13.922 11.844 -6.969 1 93.56 136 LYS B CA 1
ATOM 3075 C C . LYS B 1 136 ? -13.227 10.484 -6.855 1 93.56 136 LYS B C 1
ATOM 3077 O O . LYS B 1 136 ? -13.562 9.547 -7.586 1 93.56 136 LYS B O 1
ATOM 3082 N N . HIS B 1 137 ? -12.273 10.375 -5.973 1 94.75 137 HIS B N 1
ATOM 3083 C CA . HIS B 1 137 ? -11.539 9.148 -5.723 1 94.75 137 HIS B CA 1
ATOM 3084 C C . HIS B 1 137 ? -12.484 8.008 -5.355 1 94.75 137 HIS B C 1
ATOM 3086 O O . HIS B 1 137 ? -12.445 6.938 -5.977 1 94.75 137 HIS B O 1
ATOM 3092 N N . LEU B 1 138 ? -13.359 8.305 -4.422 1 95 138 LEU B N 1
ATOM 3093 C CA . LEU B 1 138 ? -14.195 7.242 -3.869 1 95 138 LEU B CA 1
ATOM 3094 C C . LEU B 1 138 ? -15.328 6.887 -4.828 1 95 138 LEU B C 1
ATOM 3096 O O . LEU B 1 138 ? -15.906 5.805 -4.73 1 95 138 LEU B O 1
ATOM 3100 N N . ALA B 1 139 ? -15.648 7.762 -5.719 1 92.5 139 ALA B N 1
ATOM 3101 C CA . ALA B 1 139 ? -16.594 7.43 -6.785 1 92.5 139 ALA B CA 1
ATOM 3102 C C . ALA B 1 139 ? -16 6.387 -7.73 1 92.5 139 ALA B C 1
ATOM 3104 O O . ALA B 1 139 ? -16.734 5.562 -8.289 1 92.5 139 ALA B O 1
ATOM 3105 N N . ARG B 1 140 ? -14.703 6.398 -7.82 1 89.38 140 ARG B N 1
ATOM 3106 C CA . ARG B 1 140 ? -14.008 5.516 -8.75 1 89.38 140 ARG B CA 1
ATOM 3107 C C . ARG B 1 140 ? -13.508 4.262 -8.047 1 89.38 140 ARG B C 1
ATOM 3109 O O . ARG B 1 140 ? -13.562 3.164 -8.602 1 89.38 140 ARG B O 1
ATOM 3116 N N . TRP B 1 141 ? -13.047 4.41 -6.848 1 92.06 141 TRP B N 1
ATOM 3117 C CA . TRP B 1 141 ? -12.453 3.344 -6.047 1 92.06 141 TRP B CA 1
ATOM 3118 C C . TRP B 1 141 ? -13.086 3.287 -4.664 1 92.06 141 TRP B C 1
ATOM 3120 O O . TRP B 1 141 ? -12.445 3.625 -3.664 1 92.06 141 TRP B O 1
ATOM 3130 N N . ASP B 1 142 ? -14.258 2.686 -4.605 1 92.88 142 ASP B N 1
ATOM 3131 C CA . ASP B 1 142 ? -15.047 2.744 -3.379 1 92.88 142 ASP B CA 1
ATOM 3132 C C . ASP B 1 142 ? -14.578 1.694 -2.375 1 92.88 142 ASP B C 1
ATOM 3134 O O . ASP B 1 142 ? -14.992 1.711 -1.214 1 92.88 142 ASP B O 1
ATOM 3138 N N . SER B 1 143 ? -13.633 0.812 -2.748 1 93 143 SER B N 1
ATOM 3139 C CA . SER B 1 143 ? -13.109 -0.223 -1.863 1 93 143 SER B CA 1
ATOM 3140 C C . SER B 1 143 ? -11.867 0.262 -1.122 1 93 143 SER B C 1
ATOM 3142 O O . SER B 1 143 ? -11.312 -0.462 -0.295 1 93 143 SER B O 1
ATOM 3144 N N . ASP B 1 144 ? -11.461 1.505 -1.448 1 94 144 ASP B N 1
ATOM 3145 C CA . ASP B 1 144 ? -10.234 2.023 -0.84 1 94 144 ASP B CA 1
ATOM 3146 C C . ASP B 1 144 ? -10.492 2.49 0.591 1 94 144 ASP B C 1
ATOM 3148 O O . ASP B 1 144 ? -10.875 3.641 0.814 1 94 144 ASP B O 1
ATOM 3152 N N . VAL B 1 145 ? -10.133 1.651 1.534 1 94.25 145 VAL B N 1
ATOM 3153 C CA . VAL B 1 145 ? -10.414 1.892 2.947 1 94.25 145 VAL B CA 1
ATOM 3154 C C . VAL B 1 145 ? -9.586 3.076 3.443 1 94.25 145 VAL B C 1
ATOM 3156 O O . VAL B 1 145 ? -10.062 3.885 4.242 1 94.25 145 VAL B O 1
ATOM 3159 N N . GLN B 1 146 ? -8.359 3.117 2.973 1 93.5 146 GLN B N 1
ATOM 3160 C CA . GLN B 1 146 ? -7.504 4.223 3.393 1 93.5 146 GLN B CA 1
ATOM 3161 C C . GLN B 1 146 ? -8.07 5.562 2.93 1 93.5 146 GLN B C 1
ATOM 3163 O O . GLN B 1 146 ? -8 6.555 3.656 1 93.5 146 GLN B O 1
ATOM 3168 N N . ALA B 1 147 ? -8.594 5.594 1.717 1 96.12 147 ALA B N 1
ATOM 3169 C CA . ALA B 1 147 ? -9.227 6.809 1.213 1 96.12 147 ALA B CA 1
ATOM 3170 C C . ALA B 1 147 ? -10.484 7.145 2.008 1 96.12 147 ALA B C 1
ATOM 3172 O O . ALA B 1 147 ? -10.766 8.312 2.275 1 96.12 147 ALA B O 1
ATOM 3173 N N . ARG B 1 148 ? -11.227 6.191 2.354 1 96.5 148 ARG B N 1
ATOM 3174 C CA . ARG B 1 148 ? -12.406 6.41 3.178 1 96.5 148 ARG B CA 1
ATOM 3175 C C . ARG B 1 148 ? -12.031 6.969 4.543 1 96.5 148 ARG B C 1
ATOM 3177 O O . ARG B 1 148 ? -12.695 7.871 5.062 1 96.5 148 ARG B O 1
ATOM 3184 N N . GLU B 1 149 ? -11 6.398 5.113 1 97.12 149 GLU B N 1
ATOM 3185 C CA . GLU B 1 149 ? -10.492 6.934 6.371 1 97.12 149 GLU B CA 1
ATOM 3186 C C . GLU B 1 149 ? -10.117 8.406 6.234 1 97.12 149 GLU B C 1
ATOM 3188 O O . GLU B 1 149 ? -10.523 9.234 7.047 1 97.12 149 GLU B O 1
ATOM 3193 N N . LEU B 1 150 ? -9.391 8.664 5.219 1 96.75 150 LEU B N 1
ATOM 3194 C CA . LEU B 1 150 ? -8.945 10.031 4.992 1 96.75 150 LEU B CA 1
ATOM 3195 C C . LEU B 1 150 ? -10.133 10.969 4.793 1 96.75 150 LEU B C 1
ATOM 3197 O O . LEU B 1 150 ? -10.133 12.094 5.293 1 96.75 150 LEU B O 1
ATOM 3201 N N . MET B 1 151 ? -11.125 10.547 4.078 1 97.38 151 MET B N 1
ATOM 3202 C CA . MET B 1 151 ? -12.352 11.328 3.92 1 97.38 151 MET B CA 1
ATOM 3203 C C . MET B 1 151 ? -12.977 11.641 5.277 1 97.38 151 MET B C 1
ATOM 3205 O O . MET B 1 151 ? -13.367 12.781 5.535 1 97.38 151 MET B O 1
ATOM 3209 N N . GLY B 1 152 ? -13.031 10.633 6.113 1 97.69 152 GLY B N 1
ATOM 3210 C CA . GLY B 1 152 ? -13.562 10.852 7.449 1 97.69 152 GLY B CA 1
ATOM 3211 C C . GLY B 1 152 ? -12.773 11.875 8.25 1 97.69 152 GLY B C 1
ATOM 3212 O O . GLY B 1 152 ? -13.359 12.688 8.969 1 97.69 152 GLY B O 1
ATOM 3213 N N . ILE B 1 153 ? -11.484 11.836 8.148 1 97 153 ILE B N 1
ATOM 3214 C CA . ILE B 1 153 ? -10.625 12.789 8.836 1 97 153 ILE B CA 1
ATOM 3215 C C . ILE B 1 153 ? -10.906 14.203 8.312 1 97 153 ILE B C 1
ATOM 3217 O O . ILE B 1 153 ? -11.086 15.133 9.102 1 97 153 ILE B O 1
ATOM 3221 N N . VAL B 1 154 ? -10.938 14.352 7.035 1 96.81 154 VAL B N 1
ATOM 3222 C CA . VAL B 1 154 ? -11.164 15.648 6.41 1 96.81 154 VAL B CA 1
ATOM 3223 C C . VAL B 1 154 ? -12.531 16.188 6.832 1 96.81 154 VAL B C 1
ATOM 3225 O O . VAL B 1 154 ? -12.664 17.375 7.148 1 96.81 154 VAL B O 1
ATOM 3228 N N . GLU B 1 155 ? -13.531 15.336 6.891 1 96.75 155 GLU B N 1
ATOM 3229 C CA . GLU B 1 155 ? -14.859 15.742 7.34 1 96.75 155 GLU B CA 1
ATOM 3230 C C . GLU B 1 155 ? -14.844 16.172 8.805 1 96.75 155 GLU B C 1
ATOM 3232 O O . GLU B 1 155 ? -15.477 17.172 9.164 1 96.75 155 GLU B O 1
ATOM 3237 N N . PHE B 1 156 ? -14.148 15.508 9.594 1 96.69 156 PHE B N 1
ATOM 3238 C CA . PHE B 1 156 ? -14.016 15.867 11 1 96.69 156 PHE B CA 1
ATOM 3239 C C . PHE B 1 156 ? -13.391 17.25 11.156 1 96.69 156 PHE B C 1
ATOM 3241 O O . PHE B 1 156 ? -13.844 18.047 11.969 1 96.69 156 PHE B O 1
ATOM 3248 N N . LEU B 1 157 ? -12.414 17.484 10.344 1 94.44 157 LEU B N 1
ATOM 3249 C CA . LEU B 1 157 ? -11.672 18.734 10.438 1 94.44 157 LEU B CA 1
ATOM 3250 C C . LEU B 1 157 ? -12.508 19.891 9.906 1 94.44 157 LEU B C 1
ATOM 3252 O O . LEU B 1 157 ? -12.391 21.031 10.391 1 94.44 157 LEU B O 1
ATOM 3256 N N . THR B 1 158 ? -13.297 19.641 8.953 1 93.19 158 THR B N 1
ATOM 3257 C CA . THR B 1 158 ? -14.102 20.688 8.328 1 93.19 158 THR B CA 1
ATOM 3258 C C . THR B 1 158 ? -15.328 21.016 9.18 1 93.19 158 THR B C 1
ATOM 3260 O O . THR B 1 158 ? -15.727 22.172 9.289 1 93.19 158 THR B O 1
ATOM 3263 N N . ALA B 1 159 ? -16.062 20.078 9.617 1 86.44 159 ALA B N 1
ATOM 3264 C CA . ALA B 1 159 ? -17.281 20.281 10.398 1 86.44 159 ALA B CA 1
ATOM 3265 C C . ALA B 1 159 ? -17.016 20.062 11.891 1 86.44 159 ALA B C 1
ATOM 3267 O O . ALA B 1 159 ? -17.938 19.797 12.656 1 86.44 159 ALA B O 1
ATOM 3268 N N . GLU B 1 160 ? -16.109 20.375 12.25 1 74.75 160 GLU B N 1
ATOM 3269 C CA . GLU B 1 160 ? -15.516 20.25 13.578 1 74.75 160 GLU B CA 1
ATOM 3270 C C . GLU B 1 160 ? -16.312 19.266 14.438 1 74.75 160 GLU B C 1
ATOM 3272 O O . GLU B 1 160 ? -17.438 19.547 14.836 1 74.75 160 GLU B O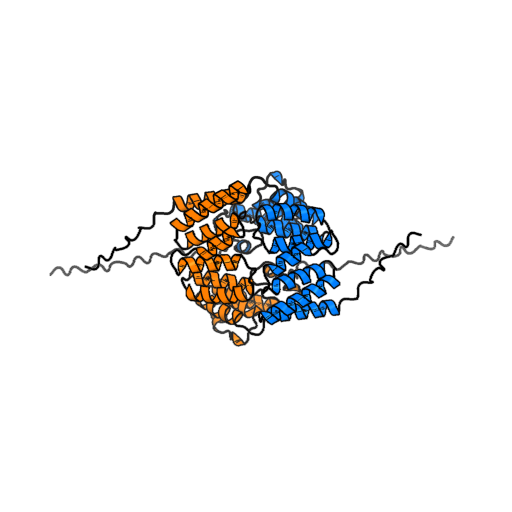 1
ATOM 3277 N N . GLY B 1 161 ? -15.766 18.078 14.383 1 83 161 GLY B N 1
ATOM 3278 C CA . GLY B 1 161 ? -16.203 17.141 15.398 1 83 161 GLY B CA 1
ATOM 3279 C C . GLY B 1 161 ? -17.125 16.062 14.867 1 83 161 GLY B C 1
ATOM 3280 O O . GLY B 1 161 ? -17.5 15.141 15.586 1 83 161 GLY B O 1
ATOM 3281 N N . ASP B 1 162 ? -17.484 16.266 13.625 1 91.12 162 ASP B N 1
ATOM 3282 C CA . ASP B 1 162 ? -18.328 15.219 13.07 1 91.12 162 ASP B CA 1
ATOM 3283 C C . ASP B 1 162 ? -17.5 14.016 12.633 1 91.12 162 ASP B C 1
ATOM 3285 O O . ASP B 1 162 ? -16.812 14.062 11.609 1 91.12 162 ASP B O 1
ATOM 3289 N N . ASP B 1 163 ? -17.609 12.961 13.375 1 94.62 163 ASP B N 1
ATOM 3290 C CA . ASP B 1 163 ? -16.812 11.789 13.039 1 94.62 163 ASP B CA 1
ATOM 3291 C C . ASP B 1 163 ? -17.688 10.641 12.547 1 94.62 163 ASP B C 1
ATOM 3293 O O . ASP B 1 163 ? -17.328 9.477 12.68 1 94.62 163 ASP B O 1
ATOM 3297 N N . SER B 1 164 ? -18.859 10.961 12.023 1 95.62 164 SER B N 1
ATOM 3298 C CA . SER B 1 164 ? -19.812 9.945 11.594 1 95.62 164 SER B CA 1
ATOM 3299 C C . SER B 1 164 ? -19.203 9.016 10.555 1 95.62 164 SER B C 1
ATOM 3301 O O . SER B 1 164 ? -19.391 7.793 10.633 1 95.62 164 SER B O 1
ATOM 3303 N N . THR B 1 165 ? -18.516 9.555 9.609 1 95.75 165 THR B N 1
ATOM 3304 C CA . THR B 1 165 ? -17.859 8.742 8.586 1 95.75 165 THR B CA 1
ATOM 3305 C C . THR B 1 165 ? -16.828 7.805 9.203 1 95.75 165 THR B C 1
ATOM 3307 O O . THR B 1 165 ? -16.75 6.629 8.844 1 95.75 165 THR B O 1
ATOM 3310 N N . LEU B 1 166 ? -16.094 8.289 10.133 1 97.44 166 LEU B N 1
ATOM 3311 C CA . LEU B 1 166 ? -15.086 7.484 10.82 1 97.44 166 LEU B CA 1
ATOM 3312 C C . LEU B 1 166 ? -15.75 6.387 11.648 1 97.44 166 LEU B C 1
ATOM 3314 O O . LEU B 1 166 ? -15.273 5.246 11.664 1 97.44 166 LEU B O 1
ATOM 3318 N N . ARG B 1 167 ? -16.828 6.754 12.273 1 97.25 167 ARG B N 1
ATOM 3319 C CA . ARG B 1 167 ? -17.562 5.781 13.086 1 97.25 167 ARG B CA 1
ATOM 3320 C C . ARG B 1 167 ? -18.141 4.676 12.219 1 97.25 167 ARG B C 1
ATOM 3322 O O . ARG B 1 167 ? -18.062 3.494 12.57 1 97.25 167 ARG B O 1
ATOM 3329 N N . GLN B 1 168 ? -18.703 5.047 11.141 1 96.69 168 GLN B N 1
ATOM 3330 C CA . GLN B 1 168 ? -19.234 4.051 10.219 1 96.69 168 GLN B CA 1
ATOM 3331 C C . GLN B 1 168 ? -18.141 3.105 9.734 1 96.69 168 GLN B C 1
ATOM 3333 O O . GLN B 1 168 ? -18.344 1.89 9.695 1 96.69 168 GLN B O 1
ATOM 3338 N N . LEU B 1 169 ? -17.062 3.668 9.367 1 96.31 169 LEU B N 1
ATOM 3339 C CA . LEU B 1 169 ? -15.93 2.875 8.898 1 96.31 169 LEU B CA 1
ATOM 3340 C C . LEU B 1 169 ? -15.445 1.921 9.984 1 96.31 169 LEU B C 1
ATOM 3342 O O . LEU B 1 169 ? -15.234 0.734 9.727 1 96.31 169 LEU B O 1
ATOM 3346 N N . ALA B 1 170 ? -15.266 2.41 11.188 1 96.12 170 ALA B N 1
ATOM 3347 C CA . ALA B 1 170 ? -14.82 1.593 12.312 1 96.12 170 ALA B CA 1
ATOM 3348 C C . ALA B 1 170 ? -15.805 0.461 12.586 1 96.12 170 ALA B C 1
ATOM 3350 O O . ALA B 1 170 ? -15.398 -0.66 12.906 1 96.12 170 ALA B O 1
ATOM 3351 N N . ASP B 1 171 ? -17.078 0.73 12.445 1 95.94 171 ASP B N 1
ATOM 3352 C CA . ASP B 1 171 ? -18.109 -0.265 12.703 1 95.94 171 ASP B CA 1
ATOM 3353 C C . ASP B 1 171 ? -18.062 -1.388 11.672 1 95.94 171 ASP B C 1
ATOM 3355 O O . ASP B 1 171 ? -18.422 -2.529 11.969 1 95.94 171 ASP B O 1
ATOM 3359 N N . GLU B 1 172 ? -17.656 -1.06 10.492 1 94.88 172 GLU B N 1
ATOM 3360 C CA . GLU B 1 172 ? -17.516 -2.064 9.445 1 94.88 172 GLU B CA 1
ATOM 3361 C C . GLU B 1 172 ? -16.375 -3.02 9.742 1 94.88 172 GLU B C 1
ATOM 3363 O O . GLU B 1 172 ? -16.375 -4.168 9.297 1 94.88 172 GLU B O 1
ATOM 3368 N N . TYR B 1 173 ? -15.445 -2.553 10.523 1 94.5 173 TYR B N 1
ATOM 3369 C CA . TYR B 1 173 ? -14.258 -3.357 10.789 1 94.5 173 TYR B CA 1
ATOM 3370 C C . TYR B 1 173 ? -13.938 -3.377 12.281 1 94.5 173 TYR B C 1
ATOM 3372 O O . TYR B 1 173 ? -12.914 -2.844 12.711 1 94.5 173 TYR B O 1
ATOM 3380 N N . PRO B 1 174 ? -14.688 -4.113 12.969 1 93.31 174 PRO B N 1
ATOM 3381 C CA . PRO B 1 174 ? -14.625 -3.996 14.43 1 93.31 174 PRO B CA 1
ATOM 3382 C C . PRO B 1 174 ? -13.336 -4.57 15.016 1 93.31 174 PRO B C 1
ATOM 3384 O O . PRO B 1 174 ? -12.898 -4.145 16.078 1 93.31 174 PRO B O 1
ATOM 3387 N N . ALA B 1 175 ? -12.672 -5.43 14.32 1 91.19 175 ALA B N 1
ATOM 3388 C CA . ALA B 1 175 ? -11.484 -6.062 14.883 1 91.19 175 ALA B CA 1
ATOM 3389 C C . ALA B 1 175 ? -10.219 -5.289 14.516 1 91.19 175 ALA B C 1
ATOM 3391 O O . ALA B 1 175 ? -9.141 -5.547 15.055 1 91.19 175 ALA B O 1
ATOM 3392 N N . ASP B 1 176 ? -10.336 -4.324 13.695 1 94.12 176 ASP B N 1
ATOM 3393 C CA . ASP B 1 176 ? -9.156 -3.67 13.133 1 94.12 176 ASP B CA 1
ATOM 3394 C C . ASP B 1 176 ? -8.656 -2.553 14.039 1 94.12 176 ASP B C 1
ATOM 3396 O O . ASP B 1 176 ? -9.039 -1.392 13.875 1 94.12 176 ASP B O 1
ATOM 3400 N N . ALA B 1 177 ? -7.746 -2.934 14.891 1 94.5 177 ALA B N 1
ATOM 3401 C CA . ALA B 1 177 ? -7.145 -1.985 15.828 1 94.5 177 ALA B CA 1
ATOM 3402 C C . ALA B 1 177 ? -6.273 -0.969 15.102 1 94.5 177 ALA B C 1
ATOM 3404 O O . ALA B 1 177 ? -6.211 0.199 15.492 1 94.5 177 ALA B O 1
ATOM 3405 N N . GLU B 1 178 ? -5.605 -1.45 14.07 1 91.38 178 GLU B N 1
ATOM 3406 C CA . GLU B 1 178 ? -4.707 -0.583 13.312 1 91.38 178 GLU B CA 1
ATOM 3407 C C . GLU B 1 178 ? -5.469 0.563 12.656 1 91.38 178 GLU B C 1
ATOM 3409 O O . GLU B 1 178 ? -4.98 1.694 12.609 1 91.38 178 GLU B O 1
ATOM 3414 N N . LEU B 1 179 ? -6.621 0.259 12.133 1 94.44 179 LEU B N 1
ATOM 3415 C CA . LEU B 1 179 ? -7.465 1.295 11.547 1 94.44 179 LEU B CA 1
ATOM 3416 C C . LEU B 1 179 ? -7.766 2.393 12.562 1 94.44 179 LEU B C 1
ATOM 3418 O O . LEU B 1 179 ? -7.59 3.578 12.266 1 94.44 179 LEU B O 1
ATOM 3422 N N . ARG B 1 180 ? -8.164 2.014 13.727 1 96.94 180 ARG B N 1
ATOM 3423 C CA . ARG B 1 180 ? -8.461 2.971 14.789 1 96.94 180 ARG B CA 1
ATOM 3424 C C . ARG B 1 180 ? -7.203 3.717 15.227 1 96.94 180 ARG B C 1
ATOM 3426 O O . ARG B 1 180 ? -7.254 4.918 15.5 1 96.94 180 ARG B O 1
ATOM 3433 N N . TYR B 1 181 ? -6.152 2.975 15.289 1 95.06 181 TYR B N 1
ATOM 3434 C CA . TYR B 1 181 ? -4.875 3.59 15.625 1 95.06 181 TYR B CA 1
ATOM 3435 C C . TYR B 1 181 ? -4.5 4.656 14.602 1 95.06 181 TYR B C 1
ATOM 3437 O O . TYR B 1 181 ? -4.094 5.762 14.969 1 95.06 181 TYR B O 1
ATOM 3445 N N . GLU B 1 182 ? -4.621 4.324 13.344 1 92.25 182 GLU B N 1
ATOM 3446 C CA . GLU B 1 182 ? -4.309 5.273 12.281 1 92.25 182 GLU B CA 1
ATOM 3447 C C . GLU B 1 182 ? -5.191 6.512 12.375 1 92.25 182 GLU B C 1
ATOM 3449 O O . GLU B 1 182 ? -4.719 7.633 12.172 1 92.25 182 GLU B O 1
ATOM 3454 N N . ILE B 1 183 ? -6.477 6.336 12.633 1 95.88 183 ILE B N 1
ATOM 3455 C CA . ILE B 1 183 ? -7.387 7.457 12.828 1 95.88 183 ILE B CA 1
ATOM 3456 C C . ILE B 1 183 ? -6.883 8.344 13.969 1 95.88 183 ILE B C 1
ATOM 3458 O O . ILE B 1 183 ? -6.789 9.562 13.82 1 95.88 183 ILE B O 1
ATOM 3462 N N . ALA B 1 184 ? -6.523 7.703 15.047 1 96 184 ALA B N 1
ATOM 3463 C CA . ALA B 1 184 ? -6.023 8.438 16.203 1 96 184 ALA B CA 1
ATOM 3464 C C . ALA B 1 184 ? -4.758 9.211 15.859 1 96 184 ALA B C 1
ATOM 3466 O O . ALA B 1 184 ? -4.625 10.383 16.203 1 96 184 ALA B O 1
ATOM 3467 N N . GLU B 1 185 ? -3.891 8.578 15.258 1 92 185 GLU B N 1
ATOM 3468 C CA . GLU B 1 185 ? -2.625 9.203 14.891 1 92 185 GLU B CA 1
ATOM 3469 C C . GLU B 1 185 ? -2.85 10.422 13.992 1 92 185 GLU B C 1
ATOM 3471 O O . GLU B 1 185 ? -2.23 11.469 14.195 1 92 185 GLU B O 1
ATOM 3476 N N . ASP B 1 186 ? -3.645 10.25 13 1 91.88 186 ASP B N 1
ATOM 3477 C CA . ASP B 1 186 ? -3.918 11.352 12.086 1 91.88 186 ASP B CA 1
ATOM 3478 C C . ASP B 1 186 ? -4.57 12.523 12.812 1 91.88 186 ASP B C 1
ATOM 3480 O O . ASP B 1 186 ? -4.188 13.68 12.617 1 91.88 186 ASP B O 1
ATOM 3484 N N . LEU B 1 187 ? -5.547 12.242 13.664 1 93 187 LEU B N 1
ATOM 3485 C CA . LEU B 1 187 ? -6.195 13.305 14.43 1 93 187 LEU B CA 1
ATOM 3486 C C . LEU B 1 187 ? -5.199 14.008 15.336 1 93 187 LEU B C 1
ATOM 3488 O O . LEU B 1 187 ? -5.262 15.227 15.508 1 93 187 LEU B O 1
ATOM 3492 N N . TRP B 1 188 ? -4.289 13.258 15.867 1 91.56 188 TRP B N 1
ATOM 3493 C CA . TRP B 1 188 ? -3.229 13.844 16.672 1 91.56 188 TRP B CA 1
ATOM 3494 C C . TRP B 1 188 ? -2.355 14.781 15.844 1 91.56 188 TRP B C 1
ATOM 3496 O O . TRP B 1 188 ? -2.078 15.906 16.25 1 91.56 188 TRP B O 1
ATOM 3506 N N . ARG B 1 189 ? -2.014 14.344 14.75 1 86.69 189 ARG B N 1
ATOM 3507 C CA . ARG B 1 189 ? -1.162 15.117 13.852 1 86.69 189 ARG B CA 1
ATOM 3508 C C . ARG B 1 189 ? -1.835 16.422 13.453 1 86.69 189 ARG B C 1
ATOM 3510 O O . ARG B 1 189 ? -1.165 17.453 13.273 1 86.69 189 ARG B O 1
ATOM 3517 N N . PHE B 1 190 ? -3.133 16.391 13.398 1 88.62 190 PHE B N 1
ATOM 3518 C CA . PHE B 1 190 ? -3.881 17.578 13 1 88.62 190 PHE B CA 1
ATOM 3519 C C . PHE B 1 190 ? -4.258 18.406 14.219 1 88.62 190 PHE B C 1
ATOM 3521 O O . PHE B 1 190 ? -5.02 19.375 14.109 1 88.62 190 PHE B O 1
ATOM 3528 N N . GLY B 1 191 ? -3.797 18.016 15.391 1 87.69 191 GLY B N 1
ATOM 3529 C CA . GLY B 1 191 ? -3.959 18.812 16.594 1 87.69 191 GLY B CA 1
ATOM 3530 C C . GLY B 1 191 ? -5.27 18.547 17.312 1 87.69 191 GLY B C 1
ATOM 3531 O O . GLY B 1 191 ? -5.652 19.297 18.203 1 87.69 191 GLY B O 1
ATOM 3532 N N . LYS B 1 192 ? -5.961 17.578 16.891 1 91.12 192 LYS B N 1
ATOM 3533 C CA . LYS B 1 192 ? -7.203 17.203 17.562 1 91.12 192 LYS B CA 1
ATOM 3534 C C . LYS B 1 192 ? -6.957 16.188 18.656 1 91.12 192 LYS B C 1
ATOM 3536 O O . LYS B 1 192 ? -7.43 15.047 18.578 1 91.12 192 LYS B O 1
ATOM 3541 N N . HIS B 1 193 ? -6.457 16.656 19.703 1 89.81 193 HIS B N 1
ATOM 3542 C CA . HIS B 1 193 ? -5.855 15.789 20.719 1 89.81 193 HIS B CA 1
ATOM 3543 C C . HIS B 1 193 ? -6.922 15.016 21.484 1 89.81 193 HIS B C 1
ATOM 3545 O O . HIS B 1 193 ? -6.766 13.812 21.719 1 89.81 193 HIS B O 1
ATOM 3551 N N . ARG B 1 194 ? -7.992 15.648 21.875 1 91 194 ARG B N 1
ATOM 3552 C CA . ARG B 1 194 ? -9.039 14.961 22.609 1 91 194 ARG B CA 1
ATOM 3553 C C . ARG B 1 194 ? -9.672 13.859 21.781 1 91 194 ARG B C 1
ATOM 3555 O O . ARG B 1 194 ? -9.914 12.758 22.281 1 91 194 ARG B O 1
ATOM 3562 N N . ALA B 1 195 ? -9.953 14.219 20.578 1 94.5 195 ALA B N 1
ATOM 3563 C CA . ALA B 1 195 ? -10.5 13.203 19.688 1 94.5 195 ALA B CA 1
ATOM 3564 C C . ALA B 1 195 ? -9.508 12.062 19.484 1 94.5 195 ALA B C 1
ATOM 3566 O O . ALA B 1 195 ? -9.898 10.891 19.453 1 94.5 195 ALA B O 1
ATOM 3567 N N . ALA B 1 196 ? -8.258 12.375 19.328 1 94.88 196 ALA B N 1
ATOM 3568 C CA . ALA B 1 196 ? -7.207 11.375 19.172 1 94.88 196 ALA B CA 1
ATOM 3569 C C . ALA B 1 196 ? -7.18 10.406 20.344 1 94.88 196 ALA B C 1
ATOM 3571 O O . ALA B 1 196 ? -7.07 9.188 20.156 1 94.88 196 ALA B O 1
ATOM 3572 N N . GLU B 1 197 ? -7.336 10.977 21.484 1 94.88 197 GLU B N 1
ATOM 3573 C CA . GLU B 1 197 ? -7.309 10.148 22.688 1 94.88 197 GLU B CA 1
ATOM 3574 C C . GLU B 1 197 ? -8.469 9.164 22.703 1 94.88 197 GLU B C 1
ATOM 3576 O O . GLU B 1 197 ? -8.297 7.996 23.078 1 94.88 197 GLU B O 1
ATOM 3581 N N . ARG B 1 198 ? -9.594 9.594 22.344 1 95.62 198 ARG B N 1
ATOM 3582 C CA . ARG B 1 198 ? -10.766 8.727 22.328 1 95.62 198 ARG B CA 1
ATOM 3583 C C . ARG B 1 198 ? -10.586 7.582 21.328 1 95.62 198 ARG B C 1
ATOM 3585 O O . ARG B 1 198 ? -10.883 6.43 21.641 1 95.62 198 ARG B O 1
ATOM 3592 N N . TRP B 1 199 ? -10.117 7.902 20.156 1 96.88 199 TRP B N 1
ATOM 3593 C CA . TRP B 1 199 ? -9.891 6.875 19.141 1 96.88 199 TRP B CA 1
ATOM 3594 C C . TRP B 1 199 ? -8.766 5.938 19.562 1 96.88 199 TRP B C 1
ATOM 3596 O O . TRP B 1 199 ? -8.789 4.742 19.25 1 96.88 199 TRP B O 1
ATOM 3606 N N . LEU B 1 200 ? -7.809 6.492 20.281 1 96.69 200 LEU B N 1
ATOM 3607 C CA . LEU B 1 200 ? -6.723 5.652 20.766 1 96.69 200 LEU B CA 1
ATOM 3608 C C . LEU B 1 200 ? -7.242 4.637 21.781 1 96.69 200 LEU B C 1
ATOM 3610 O O . LEU B 1 200 ? -6.809 3.482 21.797 1 96.69 200 LEU B O 1
ATOM 3614 N N . ASP B 1 201 ? -8.164 5.09 22.578 1 96.94 201 ASP B N 1
ATOM 3615 C CA . ASP B 1 201 ? -8.797 4.18 23.516 1 96.94 201 ASP B CA 1
ATOM 3616 C C . ASP B 1 201 ? -9.539 3.061 22.797 1 96.94 201 ASP B C 1
ATOM 3618 O O . ASP B 1 201 ? -9.477 1.897 23.188 1 96.94 201 ASP B O 1
ATOM 3622 N N . GLU B 1 202 ? -10.188 3.43 21.766 1 96.69 202 GLU B N 1
ATOM 3623 C CA . GLU B 1 202 ? -10.875 2.42 20.969 1 96.69 202 GLU B CA 1
ATOM 3624 C C . GLU B 1 202 ? -9.891 1.465 20.312 1 96.69 202 GLU B C 1
ATOM 3626 O O . GLU B 1 202 ? -10.156 0.266 20.203 1 96.69 202 GLU B O 1
ATOM 3631 N N . ALA B 1 203 ? -8.852 1.983 19.828 1 97.06 203 ALA B N 1
ATOM 3632 C CA . ALA B 1 203 ? -7.805 1.146 19.25 1 97.06 203 ALA B CA 1
ATOM 3633 C C . ALA B 1 203 ? -7.285 0.137 20.266 1 97.06 203 ALA B C 1
ATOM 3635 O O . ALA B 1 203 ? -7.078 -1.034 19.938 1 97.06 203 ALA B O 1
ATOM 3636 N N . ARG B 1 204 ? -7.109 0.608 21.469 1 96.56 204 ARG B N 1
ATOM 3637 C CA . ARG B 1 204 ? -6.637 -0.254 22.547 1 96.56 204 ARG B CA 1
ATOM 3638 C C . ARG B 1 204 ? -7.613 -1.396 22.797 1 96.56 204 ARG B C 1
ATOM 3640 O O . ARG B 1 204 ? -7.207 -2.555 22.906 1 96.56 204 ARG B O 1
ATOM 3647 N N . GLN B 1 205 ? -8.836 -1.033 22.828 1 96.38 205 GLN B N 1
ATOM 3648 C CA . GLN B 1 205 ? -9.859 -2.043 23.062 1 96.38 205 GLN B CA 1
ATOM 3649 C C . GLN B 1 205 ? -9.883 -3.084 21.953 1 96.38 205 GLN B C 1
ATOM 3651 O O . GLN B 1 205 ? -9.93 -4.285 22.219 1 96.38 205 GLN B O 1
ATOM 3656 N N . ALA B 1 206 ? -9.844 -2.621 20.75 1 94.75 206 ALA B N 1
ATOM 3657 C CA . ALA B 1 206 ? -9.844 -3.537 19.609 1 94.75 206 ALA B CA 1
ATOM 3658 C C . ALA B 1 206 ? -8.602 -4.422 19.625 1 94.75 206 ALA B C 1
ATOM 3660 O O . ALA B 1 206 ? -8.688 -5.617 19.328 1 94.75 206 ALA B O 1
ATOM 3661 N N . ALA B 1 207 ? -7.508 -3.857 19.938 1 93.44 207 ALA B N 1
ATOM 3662 C CA . ALA B 1 207 ? -6.254 -4.605 19.969 1 93.44 207 ALA B CA 1
ATOM 3663 C C . ALA B 1 207 ? -6.285 -5.691 21.047 1 93.44 207 ALA B C 1
ATOM 3665 O O . ALA B 1 207 ? -5.84 -6.82 20.797 1 93.44 207 ALA B O 1
ATOM 3666 N N . GLU B 1 208 ? -6.75 -5.32 22.172 1 93.62 208 GLU B N 1
ATOM 3667 C CA . GLU B 1 208 ? -6.863 -6.285 23.266 1 93.62 208 GLU B CA 1
ATOM 3668 C C . GLU B 1 208 ? -7.805 -7.426 22.891 1 93.62 208 GLU B C 1
ATOM 3670 O O . GLU B 1 208 ? -7.516 -8.594 23.172 1 93.62 208 GLU B O 1
ATOM 3675 N N . GLN B 1 209 ? -8.852 -7.082 22.25 1 90.94 209 GLN B N 1
ATOM 3676 C CA . GLN B 1 209 ? -9.844 -8.078 21.859 1 90.94 209 GLN B CA 1
ATOM 3677 C C . GLN B 1 209 ? -9.297 -9.023 20.797 1 90.94 209 GLN B C 1
ATOM 3679 O O . GLN B 1 209 ? -9.562 -10.227 20.828 1 90.94 209 GLN B O 1
ATOM 3684 N N . SER B 1 210 ? -8.586 -8.469 19.922 1 86.94 210 SER B N 1
ATOM 3685 C CA . SER B 1 210 ? -8.078 -9.281 18.828 1 86.94 210 SER B CA 1
ATOM 3686 C C . SER B 1 210 ? -6.723 -9.891 19.156 1 86.94 210 SER B C 1
ATOM 3688 O O . SER B 1 210 ? -6.199 -10.711 18.406 1 86.94 210 SER B O 1
ATOM 3690 N N . GLY B 1 211 ? -6.199 -9.508 20.219 1 84.25 211 GLY B N 1
ATOM 3691 C CA . GLY B 1 211 ? -4.883 -9.992 20.609 1 84.25 211 GLY B CA 1
ATOM 3692 C C . GLY B 1 211 ? -3.766 -9.438 19.734 1 84.25 211 GLY B C 1
ATOM 3693 O O . GLY B 1 211 ? -2.783 -10.133 19.469 1 84.25 211 GLY B O 1
ATOM 3694 N N . ASP B 1 212 ? -3.973 -8.227 19.25 1 84.69 212 ASP B N 1
ATOM 3695 C CA . ASP B 1 212 ? -2.988 -7.582 18.391 1 84.69 212 ASP B CA 1
ATOM 3696 C C . ASP B 1 212 ? -1.91 -6.883 19.219 1 84.69 212 ASP B C 1
ATOM 3698 O O . ASP B 1 212 ? -1.968 -5.668 19.422 1 84.69 212 ASP B O 1
ATOM 3702 N N . GLU B 1 213 ? -0.875 -7.551 19.484 1 80.56 213 GLU B N 1
ATOM 3703 C CA . GLU B 1 213 ? 0.179 -7.055 20.375 1 80.56 213 GLU B CA 1
ATOM 3704 C C . GLU B 1 213 ? 0.989 -5.953 19.688 1 80.56 213 GLU B C 1
ATOM 3706 O O . GLU B 1 213 ? 1.444 -5.016 20.359 1 80.56 213 GLU B O 1
ATOM 3711 N N . ALA B 1 214 ? 1.201 -6.113 18.469 1 78.56 214 ALA B N 1
ATOM 3712 C CA . ALA B 1 214 ? 1.962 -5.09 17.75 1 78.56 214 ALA B CA 1
ATOM 3713 C C . ALA B 1 214 ? 1.255 -3.738 17.812 1 78.56 214 ALA B C 1
ATOM 3715 O O . ALA B 1 214 ? 1.886 -2.711 18.078 1 78.56 214 ALA B O 1
ATOM 3716 N N . ALA B 1 215 ? -0.065 -3.818 17.594 1 86.31 215 ALA B N 1
ATOM 3717 C CA . ALA B 1 215 ? -0.834 -2.58 17.672 1 86.31 215 ALA B CA 1
ATOM 3718 C C . ALA B 1 215 ? -0.754 -1.982 19.078 1 86.31 215 ALA B C 1
ATOM 3720 O O . ALA B 1 215 ? -0.708 -0.761 19.234 1 86.31 215 ALA B O 1
ATOM 3721 N N . LEU B 1 216 ? -0.731 -2.838 20.062 1 87.94 216 LEU B N 1
ATOM 3722 C CA . LEU B 1 216 ? -0.68 -2.357 21.438 1 87.94 216 LEU B CA 1
ATOM 3723 C C . LEU B 1 216 ? 0.606 -1.578 21.688 1 87.94 216 LEU B C 1
ATOM 3725 O O . LEU B 1 216 ? 0.598 -0.576 22.406 1 87.94 216 LEU B O 1
ATOM 3729 N N . VAL B 1 217 ? 1.643 -2.004 21.156 1 81.75 217 VAL B N 1
ATOM 3730 C CA . VAL B 1 217 ? 2.912 -1.303 21.312 1 81.75 217 VAL B CA 1
ATOM 3731 C C . VAL B 1 217 ? 2.816 0.093 20.703 1 81.75 217 VAL B C 1
ATOM 3733 O O . VAL B 1 217 ? 3.191 1.082 21.328 1 81.75 217 VAL B O 1
ATOM 3736 N N . ASP B 1 218 ? 2.363 0.131 19.5 1 83.88 218 ASP B N 1
ATOM 3737 C CA . ASP B 1 218 ? 2.197 1.418 18.828 1 83.88 218 ASP B CA 1
ATOM 3738 C C . ASP B 1 218 ? 1.268 2.334 19.625 1 83.88 218 ASP B C 1
ATOM 3740 O O . ASP B 1 218 ? 1.529 3.531 19.75 1 83.88 218 ASP B O 1
ATOM 3744 N N . ILE B 1 219 ? 0.213 1.739 20.047 1 91.5 219 ILE B N 1
ATOM 3745 C CA . ILE B 1 219 ? -0.782 2.484 20.812 1 91.5 219 ILE B CA 1
ATOM 3746 C C . ILE B 1 219 ? -0.134 3.078 22.062 1 91.5 219 ILE B C 1
ATOM 3748 O O . ILE B 1 219 ? -0.326 4.258 22.375 1 91.5 219 ILE B O 1
ATOM 3752 N N . GLU B 1 220 ? 0.631 2.299 22.688 1 87.81 220 GLU B N 1
ATOM 3753 C CA . GLU B 1 220 ? 1.294 2.781 23.906 1 87.81 220 GLU B CA 1
ATOM 3754 C C . GLU B 1 220 ? 2.299 3.883 23.578 1 87.81 220 GLU B C 1
ATOM 3756 O O . GLU B 1 220 ? 2.416 4.859 24.312 1 87.81 220 GLU B O 1
ATOM 3761 N N . LEU B 1 221 ? 3 3.693 22.578 1 83.69 221 LEU B N 1
ATOM 3762 C CA . LEU B 1 221 ? 3.961 4.711 22.172 1 83.69 221 LEU B CA 1
ATOM 3763 C C . LEU B 1 221 ? 3.256 6.027 21.859 1 83.69 221 LEU B C 1
ATOM 3765 O O . LEU B 1 221 ? 3.721 7.098 22.25 1 83.69 221 LEU B O 1
ATOM 3769 N N . LEU B 1 222 ? 2.225 5.93 21.109 1 86.38 222 LEU B N 1
ATOM 3770 C CA . LEU B 1 222 ? 1.479 7.145 20.812 1 86.38 222 LEU B CA 1
ATOM 3771 C C . LEU B 1 222 ? 0.859 7.734 22.062 1 86.38 222 LEU B C 1
ATOM 3773 O O . LEU B 1 222 ? 0.838 8.953 22.25 1 86.38 222 LEU B O 1
ATOM 3777 N N . ALA B 1 223 ? 0.372 6.91 22.891 1 91.25 223 ALA B N 1
ATOM 3778 C CA . ALA B 1 223 ? -0.188 7.379 24.156 1 91.25 223 ALA B CA 1
ATOM 3779 C C . ALA B 1 223 ? 0.846 8.164 24.953 1 91.25 223 ALA B C 1
ATOM 3781 O O . ALA B 1 223 ? 0.533 9.211 25.531 1 91.25 223 ALA B O 1
ATOM 3782 N N . THR B 1 224 ? 1.99 7.672 24.969 1 87.62 224 THR B N 1
ATOM 3783 C CA . THR B 1 224 ? 3.074 8.336 25.672 1 87.62 224 THR B CA 1
ATOM 3784 C C . THR B 1 224 ? 3.393 9.688 25.031 1 87.62 224 THR B C 1
ATOM 3786 O O . THR B 1 224 ? 3.611 10.68 25.734 1 87.62 224 THR B O 1
ATOM 3789 N N . ARG B 1 225 ? 3.439 9.695 23.797 1 82.31 225 ARG B N 1
ATOM 3790 C CA . ARG B 1 225 ? 3.686 10.945 23.078 1 82.31 225 ARG B CA 1
ATOM 3791 C C . ARG B 1 225 ? 2.602 11.977 23.391 1 82.31 225 ARG B C 1
ATOM 3793 O O . ARG B 1 225 ? 2.9 13.148 23.609 1 82.31 225 ARG B O 1
ATOM 3800 N N . ILE B 1 226 ? 1.427 11.531 23.391 1 85.25 226 ILE B N 1
ATOM 3801 C CA . ILE B 1 226 ? 0.289 12.406 23.656 1 85.25 226 ILE B CA 1
ATOM 3802 C C . ILE B 1 226 ? 0.37 12.938 25.078 1 85.25 226 ILE B C 1
ATOM 3804 O O . ILE B 1 226 ? 0.159 14.133 25.312 1 85.25 226 ILE B O 1
ATOM 3808 N N . ALA B 1 227 ? 0.723 12.094 25.906 1 85.69 227 ALA B N 1
ATOM 3809 C CA . ALA B 1 227 ? 0.809 12.469 27.312 1 85.69 227 ALA B CA 1
ATOM 3810 C C . ALA B 1 227 ? 1.931 13.477 27.547 1 85.69 227 ALA B C 1
ATOM 3812 O O . ALA B 1 227 ? 1.831 14.328 28.438 1 85.69 227 ALA B O 1
ATOM 3813 N N . ASN B 1 228 ? 2.943 13.422 26.766 1 82.62 228 ASN B N 1
ATOM 3814 C CA . ASN B 1 228 ? 4.117 14.266 26.969 1 82.62 228 ASN B CA 1
ATOM 3815 C C . ASN B 1 228 ? 4.039 15.547 26.141 1 82.62 228 ASN B C 1
ATOM 3817 O O . ASN B 1 228 ? 4.914 16.406 26.234 1 82.62 228 ASN B O 1
ATOM 3821 N N . ALA B 1 229 ? 3.125 15.609 25.312 1 75.56 229 ALA B N 1
ATOM 3822 C CA . ALA B 1 229 ? 2.984 16.812 24.5 1 75.56 229 ALA B CA 1
ATOM 3823 C C . ALA B 1 229 ? 2.539 18 25.344 1 75.56 229 ALA B C 1
ATOM 3825 O O . ALA B 1 229 ? 1.688 17.859 26.234 1 75.56 229 ALA B O 1
ATOM 3826 N N . PRO B 1 230 ? 3.42 19.109 25.172 1 65.44 230 PRO B N 1
ATOM 3827 C CA . PRO B 1 230 ? 3.027 20.281 25.953 1 65.44 230 PRO B CA 1
ATOM 3828 C C . PRO B 1 230 ? 1.566 20.672 25.734 1 65.44 230 PRO B C 1
ATOM 3830 O O . PRO B 1 230 ? 1.039 20.516 24.625 1 65.44 230 PRO B O 1
ATOM 3833 N N . LEU B 1 231 ? 0.762 20.656 26.719 1 53.53 231 LEU B N 1
ATOM 3834 C CA . LEU B 1 231 ? -0.646 21.031 26.672 1 53.53 231 LEU B CA 1
ATOM 3835 C C . LEU B 1 231 ? -0.859 22.25 25.781 1 53.53 231 LEU B C 1
ATOM 3837 O O . LEU B 1 231 ? -0.194 23.266 25.953 1 53.53 231 LEU B O 1
ATOM 3841 N N . ALA B 1 232 ? -1.006 22.188 24.531 1 49.03 232 ALA B N 1
ATOM 3842 C CA . ALA B 1 232 ? -1.382 23.391 23.781 1 49.03 232 ALA B CA 1
ATOM 3843 C C . ALA B 1 232 ? -2.279 24.297 24.625 1 49.03 232 ALA B C 1
ATOM 3845 O O . ALA B 1 232 ? -3.113 23.812 25.391 1 49.03 232 ALA B O 1
ATOM 3846 N N . SER B 1 233 ? -1.921 25.609 24.859 1 41.12 233 SER B N 1
ATOM 3847 C CA . SER B 1 233 ? -2.799 26.609 25.469 1 41.12 233 SER B CA 1
ATOM 3848 C C . SER B 1 233 ? -4.227 26.469 24.953 1 41.12 233 SER B C 1
ATOM 3850 O O . SER B 1 233 ? -4.465 26.5 23.734 1 41.12 233 SER B O 1
ATOM 3852 N N . SER B 1 234 ? -5.059 25.734 25.516 1 40.41 234 SER B N 1
ATOM 3853 C CA . SER B 1 234 ? -6.488 25.875 25.281 1 40.41 234 SER B CA 1
ATOM 3854 C C . SER B 1 234 ? -6.859 27.312 24.938 1 40.41 234 SER B C 1
ATOM 3856 O O . SER B 1 234 ? -6.711 28.203 25.781 1 40.41 234 SER B O 1
ATOM 3858 N N . GLN B 1 235 ? -6.594 27.844 23.766 1 36.69 235 GLN B N 1
ATOM 3859 C CA . GLN B 1 235 ? -7.25 29.125 23.578 1 36.69 235 GLN B CA 1
ATOM 3860 C C . GLN B 1 235 ? -8.656 29.125 24.172 1 36.69 235 GLN B C 1
ATOM 3862 O O . GLN B 1 235 ? -9.414 28.172 23.984 1 36.69 235 GLN B O 1
ATOM 3867 N N . PRO B 1 236 ? -8.898 29.922 25.203 1 37.78 236 PRO B N 1
ATOM 3868 C CA . PRO B 1 236 ? -10.227 30.141 25.781 1 37.78 236 PRO B CA 1
ATOM 3869 C C . PRO B 1 236 ? -11.305 30.359 24.703 1 37.78 236 PRO B C 1
ATOM 3871 O O . PRO B 1 236 ? -11.062 31.047 23.719 1 37.78 236 PRO B O 1
ATOM 3874 N N . GLU B 1 237 ? -12.047 29.422 24.359 1 36.66 237 GLU B N 1
ATOM 3875 C CA . GLU B 1 237 ? -13.273 29.766 23.656 1 36.66 237 GLU B CA 1
ATOM 3876 C C . GLU B 1 237 ? -13.852 31.078 24.188 1 36.66 237 GLU B C 1
ATOM 3878 O O . GLU B 1 237 ? -14.148 31.203 25.375 1 36.66 237 GLU B O 1
ATOM 3883 N N . GLU B 1 238 ? -13.383 32.281 23.766 1 35.34 238 GLU B N 1
ATOM 3884 C CA . GLU B 1 238 ? -14.086 33.5 24.047 1 35.34 238 GLU B CA 1
ATOM 3885 C C . GLU B 1 238 ? -15.594 33.344 23.891 1 35.34 238 GLU B C 1
ATOM 3887 O O . GLU B 1 238 ? -16.062 32.969 22.812 1 35.34 238 GLU B O 1
ATOM 3892 N N . HIS B 1 239 ? -16.297 32.938 24.906 1 38.5 239 HIS B N 1
ATOM 3893 C CA . HIS B 1 239 ? -17.719 33.125 25.078 1 38.5 239 HIS B CA 1
ATOM 3894 C C . HIS B 1 239 ? -18.125 34.562 24.703 1 38.5 239 HIS B C 1
ATOM 3896 O O . HIS B 1 239 ? -17.75 35.5 25.391 1 38.5 239 HIS B O 1
ATOM 3902 N N . SER B 1 240 ? -18.109 35 23.422 1 32.88 240 SER B N 1
ATOM 3903 C CA . SER B 1 240 ? -18.766 36.281 23.094 1 32.88 240 SER B CA 1
ATOM 3904 C C . SER B 1 240 ? -20.172 36.312 23.703 1 32.88 240 SER B C 1
ATOM 3906 O O . SER B 1 240 ? -21.062 35.594 23.281 1 32.88 240 SER B O 1
ATOM 3908 N N . GLU B 1 241 ? -20.234 36.562 24.984 1 32 241 GLU B N 1
ATOM 3909 C CA . GLU B 1 241 ? -21.438 37.125 25.609 1 32 241 GLU B CA 1
ATOM 3910 C C . GLU B 1 241 ? -21.922 38.375 24.859 1 32 241 GLU B C 1
ATOM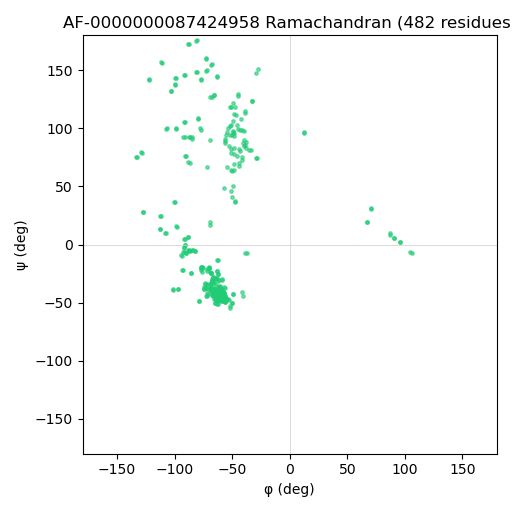 3912 O O . GLU B 1 241 ? -21.266 39.406 24.891 1 32 241 GLU B O 1
ATOM 3917 N N . THR B 1 242 ? -22.344 38.281 23.594 1 28.83 242 THR B N 1
ATOM 3918 C CA . THR B 1 242 ? -23.188 39.375 23.109 1 28.83 242 THR B CA 1
ATOM 3919 C C . THR B 1 242 ? -24.328 39.656 24.094 1 28.83 242 THR B C 1
ATOM 3921 O O . THR B 1 242 ? -25.125 38.75 24.391 1 28.83 242 THR B O 1
ATOM 3924 N N . GLN B 1 243 ? -24.125 40.688 24.953 1 26.17 243 GLN B N 1
ATOM 3925 C CA . GLN B 1 243 ? -25.141 41.625 25.406 1 26.17 243 GLN B CA 1
ATOM 3926 C C . GLN B 1 243 ? -25.859 42.281 24.234 1 26.17 243 GLN B C 1
ATOM 3928 O O . GLN B 1 243 ? -25.203 42.719 23.281 1 26.17 243 GLN B O 1
#

Solvent-accessible surface area (backbone atoms only — not comparable to full-atom values): 27157 Å² total; per-residue (Å²): 137,81,76,74,74,78,76,82,82,77,79,81,76,77,75,72,81,75,81,65,78,83,73,65,62,78,64,66,48,42,50,31,88,35,36,29,68,53,38,78,78,71,48,51,70,68,57,50,51,51,32,52,50,42,37,69,45,51,70,70,60,57,72,66,54,61,68,87,79,48,53,48,64,43,38,52,22,42,20,52,18,29,45,73,74,66,37,57,69,58,18,52,52,43,44,50,52,49,73,66,48,90,69,66,44,93,44,46,34,62,70,55,43,52,46,53,50,31,51,51,29,43,74,68,67,37,44,70,62,19,50,54,50,45,52,57,46,41,57,45,40,59,65,44,54,68,54,51,48,49,47,17,52,47,44,20,68,70,57,67,74,44,46,61,59,42,49,53,53,45,65,76,26,65,43,24,17,58,61,30,38,52,52,13,50,52,32,38,74,73,65,38,51,70,63,13,50,54,32,38,52,51,14,49,51,18,14,63,73,50,64,37,62,52,52,45,51,53,50,50,53,49,49,50,51,60,69,64,44,78,75,71,77,72,70,71,76,74,75,76,73,77,124,137,81,77,75,75,75,75,78,80,76,79,80,74,76,73,72,80,73,80,64,78,82,74,65,61,77,64,66,46,40,50,31,89,35,36,29,66,53,37,78,79,72,50,50,70,68,57,50,50,51,32,50,51,42,37,70,44,52,71,71,59,58,72,67,54,62,70,87,80,47,54,50,64,44,39,51,22,41,19,51,20,29,44,74,71,66,38,57,68,58,17,51,52,43,45,50,53,49,72,66,50,88,70,66,45,92,44,48,33,59,71,54,43,51,46,54,51,29,50,51,29,43,73,69,67,36,46,68,61,18,49,54,49,44,51,57,46,42,59,46,39,58,65,42,56,69,53,51,49,50,46,18,52,46,43,20,69,70,58,66,75,45,46,62,58,42,50,54,53,46,66,75,24,65,43,22,17,59,61,32,36,52,53,13,50,52,33,39,75,72,66,37,51,70,62,14,50,55,33,38,51,50,14,48,52,20,14,63,72,49,64,36,61,53,51,45,51,52,48,50,52,50,49,51,52,60,69,66,46,76,74,70,78,72,72,72,78,76,75,78,75,79,129

Nearest PDB structures (foldseek):
  4i1a-assembly3_A  TM=5.032E-01  e=1.225E-02  Bacillus subtilis subsp. subtilis str. 168
  7x9r-assembly1_A  TM=6.215E-01  e=5.609E-02  Listeria monocytogenes
  7dhg-assembly1_C  TM=5.922E-01  e=2.963E-02  Homo sapiens
  7kdt-assembly1_A  TM=5.006E-01  e=2.102E-02  Homo sapiens
  3j97-assembly1_H  TM=3.289E-01  e=1.431E+00  Rattus norvegicus

Sequence (486 aa):
MDDTTIDPQTPHNSKQPRRSIEDNYPEYLEHEYGYAYEVADVMSQAEIMRHEELLHADTATLEGLELDSLDDFQKWAVARAWRRLGDHERFLDVSKQLLDSQKEHPVVIYSEISRWVAQELAGADKLEDAKDLLTKHLARWDSDVQARELMGIVEFLTAEGDDSTLRQLADEYPADAELRYEIAEDLWRFGKHRAAERWLDEARQAAEQSGDEAALVDIELLATRIANAPLASSQPEEHSETQMDDTTIDPQTPHNSKQPRRSIEDNYPEYLEHEYGYAYEVADVMSQAEIMRHEELLHADTATLEGLELDSLDDFQKWAVARAWRRLGDHERFLDVSKQLLDSQKEHPVVIYSEISRWVAQELAGADKLEDAKDLLTKHLARWDSDVQARELMGIVEFLTAEGDDSTLRQLADEYPADAELRYEIAEDLWRFGKHRAAERWLDEARQAAEQSGDEAALVDIELLATRIANAPLASSQPEEHSETQ

Radius of gyration: 27.22 Å; Cα contacts (8 Å, |Δi|>4): 536; chains: 2; bounding box: 71×122×62 Å

pLDDT: mean 81.26, std 22.77, range [23.72, 97.94]

Organism: Persicimonas caeni (NCBI:txid2292766)

InterPro domains:
  IPR011990 Tetratricopeptide-like helical domain superfamily [G3DSA:1.25.40.10] (21-220)